Protein AF-A0A926E9C0-F1 (afdb_monomer_lite)

Secondary structure (DSSP, 8-state):
----------------------------------PPPPPTT-EEEE-SSEEEEESSSSTTSPEEEEEETT-EEE--EEEE-TTS-EEEEEEETTEEEEEEGGGEEE-----EEEEEEEEEE--SSSPEEEESSSSTTSPEEEEE-TT-EEEEEEEEE-TTS-EEEEEEETTEEEEEEGGGEEEEE----PEE--SEEEEE--SSS-EEEESSSSTTSPEEEEE-TT-EEE--EEEE-TTS-EEEEEEETTEEEEEEGGGEEEEETT--BPPPS-PEEEE--SSSPEEEESSSSTTSPEEEEE-TT-EEE--EEEE-TT--EEEEEEETTEEEEEEGGGEEEE-------------------EEEEEEEE--TT-EEEESSSSTTSPEEEEEPTT-EEEE-EEEE-TTS-EEEEEEEETTEEEEEEGGGEEEEEEEE-HHHHHHHHHTT--TTTHHHHHHHHHH-TT-EEEEEEEEEEHHHHHHHHTSSTTSSEE-TTS-GGGB--STTTEETTTTEE--BTTTBEEBPHHHHHHHH-GGGG-STTGGGGGB--B--TTT--HHHHHHHHTTSTTTT---BTTBSSHHHHHHHHHHHHTB-HHHHHHHHHHHH-TT--GGGSS--TT-TT---TT-TT----SS--HHHHHHHHHH-SSSS--STT----SHHHHHHHHHHHHIIIIITTT--SHHHHHH-GGG-TTTTTSS-S-SBTTHHHHHHHHHGGGTTT---S--EEEEEEEET--SSPP---

Structure (mmCIF, N/CA/C/O backbone):
data_AF-A0A926E9C0-F1
#
_entry.id   AF-A0A926E9C0-F1
#
loop_
_atom_site.group_PDB
_atom_site.id
_atom_site.type_symbol
_atom_site.label_atom_id
_atom_site.label_alt_id
_atom_site.label_comp_id
_atom_site.label_asym_id
_atom_site.label_entity_id
_atom_site.label_seq_id
_atom_site.pdbx_PDB_ins_code
_atom_site.Cartn_x
_atom_site.Cartn_y
_atom_site.Cartn_z
_atom_site.occupancy
_atom_site.B_iso_or_equiv
_atom_site.auth_seq_id
_atom_site.auth_comp_id
_atom_site.auth_asym_id
_atom_site.auth_atom_id
_atom_site.pdbx_PDB_model_num
ATOM 1 N N . MET A 1 1 ? -34.629 0.254 85.357 1.00 35.22 1 MET A N 1
ATOM 2 C CA . MET A 1 1 ? -34.747 0.637 83.934 1.00 35.22 1 MET A CA 1
ATOM 3 C C . MET A 1 1 ? -33.741 1.738 83.617 1.00 35.22 1 MET A C 1
ATOM 5 O O . MET A 1 1 ? -33.679 2.712 84.346 1.00 35.22 1 MET A O 1
ATOM 9 N N . SER A 1 2 ? -32.929 1.485 82.587 1.00 34.66 2 SER A N 1
ATOM 10 C CA . SER A 1 2 ? -32.168 2.388 81.704 1.00 34.66 2 SER A CA 1
ATOM 11 C C . SER A 1 2 ? -31.491 3.676 82.231 1.00 34.66 2 SER A C 1
ATOM 13 O O . SER A 1 2 ? -32.142 4.676 82.499 1.00 34.66 2 SER A O 1
ATOM 15 N N . THR A 1 3 ? -30.144 3.636 82.187 1.00 35.19 3 THR A N 1
ATOM 16 C CA . THR A 1 3 ? -29.179 4.675 81.712 1.00 35.19 3 THR A CA 1
ATOM 17 C C . THR A 1 3 ? -29.220 6.080 82.344 1.00 35.19 3 THR A C 1
ATOM 19 O O . THR A 1 3 ? -30.047 6.894 81.961 1.00 35.19 3 THR A O 1
ATOM 22 N N . ARG A 1 4 ? -28.405 6.431 83.363 1.00 37.00 4 ARG A N 1
ATOM 23 C CA . ARG A 1 4 ? -26.929 6.702 83.420 1.00 37.00 4 ARG A CA 1
ATOM 24 C C . ARG A 1 4 ? -26.441 7.774 82.417 1.00 37.00 4 ARG A C 1
ATOM 26 O O . ARG A 1 4 ? -26.364 7.478 81.235 1.00 37.00 4 ARG A O 1
ATOM 33 N N . ARG A 1 5 ? -26.125 8.997 82.898 1.00 35.66 5 ARG A N 1
ATOM 34 C CA . ARG A 1 5 ? -24.771 9.538 83.271 1.00 35.66 5 ARG A CA 1
ATOM 35 C C . ARG A 1 5 ? -24.190 10.408 82.124 1.00 35.66 5 ARG A C 1
ATOM 37 O O . ARG A 1 5 ? -24.406 10.057 80.981 1.00 35.66 5 ARG A O 1
ATOM 44 N N . PHE A 1 6 ? -23.460 11.519 82.288 1.00 32.78 6 PHE A N 1
ATOM 45 C CA . PHE A 1 6 ? -22.613 12.032 83.374 1.00 32.78 6 PHE A CA 1
ATOM 46 C C . PHE A 1 6 ? -22.393 13.561 83.241 1.00 32.78 6 PHE A C 1
ATOM 48 O O . PHE A 1 6 ? -22.536 14.143 82.170 1.00 32.78 6 PHE A O 1
ATOM 55 N N . THR A 1 7 ? -21.986 14.162 84.357 1.00 34.38 7 THR A N 1
ATOM 56 C CA . THR A 1 7 ? -21.811 15.588 84.672 1.00 34.38 7 THR A CA 1
ATOM 57 C C . THR A 1 7 ? -20.342 16.051 84.541 1.00 34.38 7 THR A C 1
ATOM 59 O O . THR A 1 7 ? -19.458 15.309 84.946 1.00 34.38 7 THR A O 1
ATOM 62 N N . ARG A 1 8 ? -20.144 17.286 84.031 1.00 32.31 8 ARG A N 1
ATOM 63 C CA . ARG A 1 8 ? -19.098 18.337 84.254 1.00 32.31 8 ARG A CA 1
ATOM 64 C C . ARG A 1 8 ? -17.618 17.970 84.535 1.00 32.31 8 ARG A C 1
ATOM 66 O O . ARG A 1 8 ? -17.337 17.207 85.446 1.00 32.31 8 ARG A O 1
ATOM 73 N N . ILE A 1 9 ? -16.682 18.737 83.940 1.00 32.22 9 ILE A N 1
ATOM 74 C CA . ILE A 1 9 ? -15.868 19.805 84.597 1.00 32.22 9 ILE A CA 1
ATOM 75 C C . ILE A 1 9 ? -14.893 20.479 83.591 1.00 32.22 9 ILE A C 1
ATOM 77 O O . ILE A 1 9 ? -14.268 19.822 82.766 1.00 32.22 9 ILE A O 1
ATOM 81 N N . ASN A 1 10 ? -14.794 21.811 83.698 1.00 30.05 10 ASN A N 1
ATOM 82 C CA . ASN A 1 10 ? -13.918 22.771 83.001 1.00 30.05 10 ASN A CA 1
ATOM 83 C C . ASN A 1 10 ? -12.414 22.642 83.330 1.00 30.05 10 ASN A C 1
ATOM 85 O O . ASN A 1 10 ? -12.084 22.411 84.491 1.00 30.05 10 ASN A O 1
ATOM 89 N N . ARG A 1 11 ? -11.537 23.040 82.382 1.00 30.67 11 ARG A N 1
ATOM 90 C CA . ARG A 1 11 ? -10.539 24.139 82.535 1.00 30.67 11 ARG A CA 1
ATOM 91 C C . ARG A 1 11 ? -9.748 24.414 81.230 1.00 30.67 11 ARG A C 1
ATOM 93 O O . ARG A 1 11 ? -9.035 23.531 80.782 1.00 30.67 11 ARG A O 1
ATOM 100 N N . LEU A 1 12 ? -9.905 25.651 80.710 1.00 30.08 12 LEU A N 1
ATOM 101 C CA . LEU A 1 12 ? -8.900 26.619 80.179 1.00 30.08 12 LEU A CA 1
ATOM 102 C C . LEU A 1 12 ? -7.852 26.097 79.142 1.00 30.08 12 LEU A C 1
ATOM 104 O O . LEU A 1 12 ? -7.199 25.104 79.403 1.00 30.08 12 LEU A O 1
ATOM 108 N N . ILE A 1 13 ? -7.509 26.724 78.000 1.00 30.42 13 ILE A N 1
ATOM 109 C CA . ILE A 1 13 ? -7.389 28.152 77.640 1.00 30.42 13 ILE A CA 1
ATOM 110 C C . ILE A 1 13 ? -6.967 28.271 76.141 1.00 30.42 13 ILE A C 1
ATOM 112 O O . ILE A 1 13 ? -6.124 27.492 75.712 1.00 30.42 13 ILE A O 1
ATOM 116 N N . LEU A 1 14 ? -7.510 29.277 75.419 1.00 27.23 14 LEU A N 1
ATOM 117 C CA . LEU A 1 14 ? -6.989 29.999 74.219 1.00 27.23 14 LEU A CA 1
ATOM 118 C C . LEU A 1 14 ? -6.744 29.196 72.901 1.00 27.23 14 LEU A C 1
ATOM 120 O O . LEU A 1 14 ? -6.163 28.127 72.924 1.00 27.23 14 LEU A O 1
ATOM 124 N N . ILE A 1 15 ? -7.091 29.622 71.673 1.00 29.70 15 ILE A N 1
ATOM 125 C CA . ILE A 1 15 ? -7.279 30.954 71.065 1.00 29.70 15 ILE A CA 1
ATOM 126 C C . ILE A 1 15 ? -8.098 30.806 69.743 1.00 29.70 15 ILE A C 1
ATOM 128 O O . ILE A 1 15 ? -7.815 29.933 68.928 1.00 29.70 15 ILE A O 1
ATOM 132 N N . THR A 1 16 ? -9.114 31.675 69.596 1.00 28.17 16 THR A N 1
ATOM 133 C CA . THR A 1 16 ? -9.716 32.316 68.386 1.00 28.17 16 THR A CA 1
ATOM 134 C C . THR A 1 16 ? -10.232 31.478 67.193 1.00 28.17 16 THR A C 1
ATOM 136 O O . THR A 1 16 ? -9.445 30.894 66.459 1.00 28.17 16 THR A O 1
ATOM 139 N N . VAL A 1 17 ? -11.562 31.354 66.998 1.00 27.41 17 VAL A N 1
ATOM 140 C CA . VAL A 1 17 ? -12.516 32.264 66.273 1.00 27.41 17 VAL A CA 1
ATOM 141 C C . VAL A 1 17 ? -12.424 32.070 64.743 1.00 27.41 17 VAL A C 1
ATOM 143 O O . VAL A 1 17 ? -11.451 32.478 64.130 1.00 27.41 17 VAL A O 1
ATOM 146 N N . ALA A 1 18 ? -13.269 31.240 64.118 1.00 26.19 18 ALA A N 1
ATOM 147 C CA . ALA A 1 18 ? -14.691 31.401 63.745 1.00 26.19 18 ALA A CA 1
ATOM 148 C C . ALA A 1 18 ? -14.890 31.987 62.335 1.00 26.19 18 ALA A C 1
ATOM 150 O O . ALA A 1 18 ? -14.436 33.088 62.055 1.00 26.19 18 ALA A O 1
ATOM 151 N N . LEU A 1 19 ? -15.671 31.287 61.502 1.00 25.66 19 LEU A N 1
ATOM 152 C CA . LEU A 1 19 ? -16.689 31.925 60.662 1.00 25.66 19 LEU A CA 1
ATOM 153 C C . LEU A 1 19 ? -17.749 30.906 60.203 1.00 25.66 19 LEU A C 1
ATOM 155 O O . LEU A 1 19 ? -17.428 29.864 59.633 1.00 25.66 19 LEU A O 1
ATOM 159 N N . MET A 1 20 ? -19.014 31.238 60.468 1.00 27.12 20 MET A N 1
ATOM 160 C CA . MET A 1 20 ? -20.219 30.649 59.878 1.00 27.12 20 MET A CA 1
ATOM 161 C C . MET A 1 20 ? -20.601 31.396 58.582 1.00 27.12 20 MET A C 1
ATOM 163 O O . MET A 1 20 ? -20.232 32.551 58.405 1.00 27.12 20 MET A O 1
ATOM 167 N N . MET A 1 21 ? -21.347 30.674 57.733 1.00 27.39 21 MET A N 1
ATOM 168 C CA . MET A 1 21 ? -22.196 31.003 56.558 1.00 27.39 21 MET A CA 1
ATOM 169 C C . MET A 1 21 ? -22.603 32.491 56.349 1.00 27.39 21 MET A C 1
ATOM 171 O O . MET A 1 21 ? -22.764 33.211 57.320 1.00 27.39 21 MET A O 1
ATOM 175 N N . ALA A 1 22 ? -22.909 33.033 55.158 1.00 26.19 22 ALA A N 1
ATOM 176 C CA . ALA A 1 22 ? -23.536 32.475 53.954 1.00 26.19 22 ALA A CA 1
ATOM 177 C C . ALA A 1 22 ? -23.427 33.452 52.741 1.00 26.19 22 ALA A C 1
ATOM 179 O O . ALA A 1 22 ? -23.484 34.659 52.930 1.00 26.19 22 ALA A O 1
ATOM 180 N N . VAL A 1 23 ? -23.365 32.894 51.517 1.00 28.28 23 VAL A N 1
ATOM 181 C CA . VAL A 1 23 ? -24.044 33.303 50.252 1.00 28.28 23 VAL A CA 1
ATOM 182 C C . VAL A 1 23 ? -23.886 34.747 49.707 1.00 28.28 23 VAL A C 1
ATOM 184 O O . VAL A 1 23 ? -24.497 35.672 50.217 1.00 28.28 23 VAL A O 1
ATOM 187 N N . MET A 1 24 ? -23.193 34.907 48.562 1.00 26.73 24 MET A N 1
ATOM 188 C CA . MET A 1 24 ? -23.703 35.417 47.257 1.00 26.73 24 MET A CA 1
ATOM 189 C C . MET A 1 24 ? -22.570 35.895 46.311 1.00 26.73 24 MET A C 1
ATOM 191 O O . MET A 1 24 ? -21.527 36.365 46.747 1.00 26.73 24 MET A O 1
ATOM 195 N N . ILE A 1 25 ? -22.886 35.866 45.007 1.00 27.64 25 ILE A N 1
ATOM 196 C CA . ILE A 1 25 ? -22.274 36.583 43.864 1.00 27.64 25 ILE A CA 1
ATOM 197 C C . ILE A 1 25 ? -21.046 35.927 43.201 1.00 27.64 25 ILE A C 1
ATOM 199 O O . ILE A 1 25 ? -19.893 36.190 43.524 1.00 27.64 25 ILE A O 1
ATOM 203 N N . PHE A 1 26 ? -21.317 35.138 42.155 1.00 32.03 26 PHE A N 1
ATOM 204 C CA . PHE A 1 26 ? -20.363 34.875 41.075 1.00 32.03 26 PHE A CA 1
ATOM 205 C C . PHE A 1 26 ? -20.384 36.078 40.116 1.00 32.03 26 PHE A C 1
ATOM 207 O O . PHE A 1 26 ? -21.265 36.188 39.266 1.00 32.03 26 PHE A O 1
ATOM 214 N N . ALA A 1 27 ? -19.420 36.984 40.262 1.00 28.50 27 ALA A N 1
ATOM 215 C CA . ALA A 1 27 ? -19.060 37.978 39.255 1.00 28.50 27 ALA A CA 1
ATOM 216 C C . ALA A 1 27 ? -17.558 37.828 38.983 1.00 28.50 27 ALA A C 1
ATOM 218 O O . ALA A 1 27 ? -16.750 37.789 39.910 1.00 28.50 27 ALA A O 1
ATOM 219 N N . GLY A 1 28 ? -17.200 37.624 37.716 1.00 36.69 28 GLY A N 1
ATOM 220 C CA . GLY A 1 28 ? -15.849 37.256 37.310 1.00 36.69 28 GLY A CA 1
ATOM 221 C C . GLY A 1 28 ? -14.822 38.362 37.530 1.00 36.69 28 GLY A C 1
ATOM 222 O O . GLY A 1 28 ? -15.081 39.509 37.191 1.00 36.69 28 GLY A O 1
ATOM 223 N N . LEU A 1 29 ? -13.637 37.971 38.004 1.00 27.52 29 LEU A N 1
ATOM 224 C CA . LEU A 1 29 ? -12.362 38.666 37.820 1.00 27.52 29 LEU A CA 1
ATOM 225 C C . LEU A 1 29 ? -11.204 37.634 37.837 1.00 27.52 29 LEU A C 1
ATOM 227 O O . LEU A 1 29 ? -11.373 36.525 38.350 1.00 27.52 29 LEU A O 1
ATOM 231 N N . PRO A 1 30 ? -10.070 37.952 37.185 1.00 29.95 30 PRO A N 1
ATOM 232 C CA . PRO A 1 30 ? -9.135 36.991 36.604 1.00 29.95 30 PRO A CA 1
ATOM 233 C C . PRO A 1 30 ? -8.240 36.309 37.640 1.00 29.95 30 PRO A C 1
ATOM 235 O O . PRO A 1 30 ? -7.784 36.915 38.607 1.00 29.95 30 PRO A O 1
ATOM 238 N N . SER A 1 31 ? -7.928 35.039 37.388 1.00 29.86 31 SER A N 1
ATOM 239 C CA . SER A 1 31 ? -6.926 34.281 38.132 1.00 29.86 31 SER A CA 1
ATOM 240 C C . SER A 1 31 ? -5.543 34.923 37.982 1.00 29.86 31 SER A C 1
ATOM 242 O O . SER A 1 31 ? -4.940 34.858 36.910 1.00 29.86 31 SER A O 1
ATOM 244 N N . ALA A 1 32 ? -5.041 35.519 39.065 1.00 32.38 32 ALA A N 1
ATOM 245 C CA . ALA A 1 32 ? -3.640 35.884 39.213 1.00 32.38 32 ALA A CA 1
ATOM 246 C C . ALA A 1 32 ? -2.775 34.612 39.257 1.00 32.38 32 ALA A C 1
ATOM 248 O O . ALA A 1 32 ? -2.998 33.709 40.067 1.00 32.38 32 ALA A O 1
ATOM 249 N N . ASP A 1 33 ? -1.799 34.553 38.354 1.00 35.75 33 ASP A N 1
ATOM 250 C CA . ASP A 1 33 ? -0.802 33.494 38.229 1.00 35.75 33 ASP A CA 1
ATOM 251 C C . ASP A 1 33 ? 0.186 33.568 39.408 1.00 35.75 33 ASP A C 1
ATOM 253 O O . ASP A 1 33 ? 1.145 34.344 39.408 1.00 35.75 33 ASP A O 1
ATOM 257 N N . TYR A 1 34 ? -0.072 32.788 40.461 1.00 32.38 34 TYR A N 1
ATOM 258 C CA . TYR A 1 34 ? 0.894 32.571 4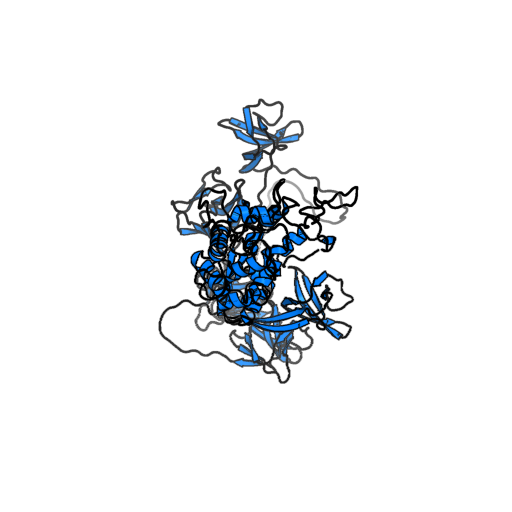1.534 1.00 32.38 34 TYR A CA 1
ATOM 259 C C . TYR A 1 34 ? 1.958 31.569 41.065 1.00 32.38 34 TYR A C 1
ATOM 261 O O . TYR A 1 34 ? 1.705 30.376 40.893 1.00 32.38 34 TYR A O 1
ATOM 269 N N . GLY A 1 35 ? 3.168 32.098 40.861 1.00 32.22 35 GLY A N 1
ATOM 270 C CA . GLY A 1 35 ? 4.316 31.419 40.271 1.00 32.22 35 GLY A CA 1
ATOM 271 C C . GLY A 1 35 ? 4.666 30.057 40.879 1.00 32.22 35 GLY A C 1
ATOM 272 O O . GLY A 1 35 ? 4.898 29.909 42.079 1.00 32.22 35 GLY A O 1
ATOM 273 N N . ARG A 1 36 ? 4.810 29.063 39.999 1.00 34.19 36 ARG A N 1
ATOM 274 C CA . ARG A 1 36 ? 5.392 27.757 40.325 1.00 34.19 36 ARG A CA 1
ATOM 275 C C . ARG A 1 36 ? 6.904 27.868 40.543 1.00 34.19 36 ARG A C 1
ATOM 277 O O . ARG A 1 36 ? 7.636 28.338 39.674 1.00 34.19 36 ARG A O 1
ATOM 284 N N . VAL A 1 37 ? 7.378 27.345 41.671 1.00 38.34 37 VAL A N 1
ATOM 285 C CA . VAL A 1 37 ? 8.785 26.976 41.893 1.00 38.34 37 VAL A CA 1
ATOM 286 C C . VAL A 1 37 ? 9.062 25.687 41.103 1.00 38.34 37 VAL A C 1
ATOM 288 O O . VAL A 1 37 ? 8.389 24.681 41.324 1.00 38.34 37 VAL A O 1
ATOM 291 N N . TYR A 1 38 ? 10.016 25.705 40.164 1.00 47.94 38 TYR A N 1
ATOM 292 C CA . TYR A 1 38 ? 10.403 24.514 39.391 1.00 47.94 38 TYR A CA 1
ATOM 293 C C . TYR A 1 38 ? 11.218 23.549 40.269 1.00 47.94 38 TYR A C 1
ATOM 295 O O . TYR A 1 38 ? 12.156 23.958 40.960 1.00 47.94 38 TYR A O 1
ATOM 303 N N . ALA A 1 39 ? 10.843 22.268 40.280 1.00 44.84 39 ALA A N 1
ATOM 304 C CA . ALA A 1 39 ? 11.385 21.271 41.201 1.00 44.84 39 ALA A CA 1
ATOM 305 C C . ALA A 1 39 ? 12.779 20.755 40.781 1.00 44.84 39 ALA A C 1
ATOM 307 O O . ALA A 1 39 ? 13.084 20.574 39.604 1.00 44.84 39 ALA A O 1
ATOM 308 N N . SER A 1 40 ? 13.626 20.464 41.774 1.00 50.81 40 SER A N 1
ATOM 309 C CA . SER A 1 40 ? 14.914 19.772 41.606 1.00 50.81 40 SER A CA 1
ATOM 310 C C . SER A 1 40 ? 14.732 18.410 40.915 1.00 50.81 40 SER A C 1
ATOM 312 O O . SER A 1 40 ? 13.947 17.585 41.379 1.00 50.81 40 SER A O 1
ATOM 314 N N . GLY A 1 41 ? 15.479 18.155 39.832 1.00 50.47 41 GLY A N 1
ATOM 315 C CA . GLY A 1 41 ? 15.493 16.871 39.111 1.00 50.47 41 GLY A CA 1
ATOM 316 C C . GLY A 1 41 ? 15.035 16.915 37.648 1.00 50.47 41 GLY A C 1
ATOM 317 O O . GLY A 1 41 ? 15.158 15.905 36.951 1.00 50.47 41 GLY A O 1
ATOM 318 N N . GLU A 1 42 ? 14.551 18.052 37.150 1.00 63.84 42 GLU A N 1
ATOM 319 C CA . GLU A 1 42 ? 14.147 18.218 35.746 1.00 63.84 42 GLU A CA 1
ATOM 320 C C . GLU A 1 42 ? 15.369 18.250 34.810 1.00 63.84 42 GLU A C 1
ATOM 322 O O . GLU A 1 42 ? 16.416 18.781 35.173 1.00 63.84 42 GLU A O 1
ATOM 327 N N . THR A 1 43 ? 15.272 17.673 33.606 1.00 66.62 43 THR A N 1
ATOM 328 C CA . THR A 1 43 ? 16.333 17.805 32.592 1.00 66.62 43 THR A CA 1
ATOM 329 C C . THR A 1 43 ? 16.016 18.986 31.673 1.00 66.62 43 THR A C 1
ATOM 331 O O . THR A 1 43 ? 14.895 19.150 31.198 1.00 66.62 43 THR A O 1
ATOM 334 N N . ALA A 1 44 ? 17.020 19.818 31.439 1.00 75.31 44 ALA A N 1
ATOM 335 C CA . ALA A 1 44 ? 16.988 21.027 30.636 1.00 75.31 44 ALA A CA 1
ATOM 336 C C . ALA A 1 44 ? 17.821 20.830 29.363 1.00 75.31 44 ALA A C 1
ATOM 338 O O . ALA A 1 44 ? 18.884 20.213 29.428 1.00 75.31 44 ALA A O 1
ATOM 339 N N . LYS A 1 45 ? 17.377 21.384 28.227 1.00 81.25 45 LYS A N 1
ATOM 340 C CA . LYS A 1 45 ? 18.135 21.430 26.965 1.00 81.25 45 LYS A CA 1
ATOM 341 C C . LYS A 1 45 ? 18.440 22.872 26.576 1.00 81.25 45 LYS A C 1
ATOM 343 O O . LYS A 1 45 ? 17.538 23.702 26.510 1.00 81.25 45 LYS A O 1
ATOM 348 N N . VAL A 1 46 ? 19.703 23.152 26.280 1.00 81.88 46 VAL A N 1
ATOM 349 C CA . VAL A 1 46 ? 20.160 24.471 25.826 1.00 81.88 46 VAL A CA 1
ATOM 350 C C . VAL A 1 46 ? 19.637 24.754 24.417 1.00 81.88 46 VAL A C 1
ATOM 352 O O . VAL A 1 46 ? 19.804 23.927 23.518 1.00 81.88 46 VAL A O 1
ATOM 355 N N . THR A 1 47 ? 18.996 25.908 24.224 1.00 80.00 47 THR A N 1
ATOM 356 C CA . THR A 1 47 ? 18.456 26.347 22.923 1.00 80.00 47 THR A CA 1
ATOM 357 C C . THR A 1 47 ? 19.352 27.353 22.203 1.00 80.00 47 THR A C 1
ATOM 359 O O . THR A 1 47 ? 19.279 27.445 20.981 1.00 80.00 47 THR A O 1
ATOM 362 N N . ALA A 1 48 ? 20.214 28.068 22.930 1.00 76.06 48 ALA A N 1
ATOM 363 C CA . ALA A 1 48 ? 21.181 28.997 22.350 1.00 76.06 48 ALA A CA 1
ATOM 364 C C . ALA A 1 48 ? 22.413 28.276 21.784 1.00 76.06 48 ALA A C 1
ATOM 366 O O . ALA A 1 48 ? 22.849 27.272 22.347 1.00 76.06 48 ALA A O 1
ATOM 367 N N . ASP A 1 49 ? 23.003 28.833 20.724 1.00 74.38 49 ASP A N 1
ATOM 368 C CA . ASP A 1 49 ? 24.233 28.331 20.091 1.00 74.38 49 ASP A CA 1
ATOM 369 C C . ASP A 1 49 ? 25.368 28.149 21.116 1.00 74.38 49 ASP A C 1
ATOM 371 O O . ASP A 1 49 ? 26.044 27.115 21.153 1.00 74.38 49 ASP A O 1
ATOM 375 N N . LEU A 1 50 ? 25.483 29.114 22.036 1.00 79.94 50 LEU A N 1
ATOM 376 C CA . LEU A 1 50 ? 26.367 29.080 23.196 1.00 79.94 50 LEU A CA 1
ATOM 377 C C . LEU A 1 50 ? 25.697 29.752 24.406 1.00 79.94 50 LEU A C 1
ATOM 379 O O . LEU A 1 50 ? 25.293 30.912 24.343 1.00 79.94 50 LEU A O 1
ATOM 383 N N . LEU A 1 51 ? 25.610 29.043 25.534 1.00 91.06 51 LEU A N 1
ATOM 384 C CA . LEU A 1 51 ? 25.011 29.527 26.780 1.00 91.06 51 LEU A CA 1
ATOM 385 C C . LEU A 1 51 ? 26.038 29.562 27.912 1.00 91.06 51 LEU A C 1
ATOM 387 O O . LEU A 1 51 ? 26.542 28.525 28.337 1.00 91.06 51 LEU A O 1
ATOM 391 N N . TYR A 1 52 ? 26.327 30.748 28.447 1.00 91.31 52 TYR A N 1
ATOM 392 C CA . TYR A 1 52 ? 27.268 30.896 29.560 1.00 91.31 52 TYR A CA 1
ATOM 393 C C . TYR A 1 52 ? 26.705 30.377 30.884 1.00 91.31 52 TYR A C 1
ATOM 395 O O . TYR A 1 52 ? 25.594 30.730 31.282 1.00 91.31 52 TYR A O 1
ATOM 403 N N . VAL A 1 53 ? 27.529 29.612 31.598 1.00 92.94 53 VAL A N 1
ATOM 404 C CA . VAL A 1 53 ? 27.288 29.196 32.981 1.00 92.94 53 VAL A CA 1
ATOM 405 C C . VAL A 1 53 ? 27.905 30.232 33.913 1.00 92.94 53 VAL A C 1
ATOM 407 O O . VAL A 1 53 ? 29.071 30.598 33.749 1.00 92.94 53 VAL A O 1
ATOM 410 N N . ARG A 1 54 ? 27.136 30.713 34.890 1.00 94.31 54 ARG A N 1
ATOM 411 C CA . ARG A 1 54 ? 27.545 31.771 35.827 1.00 94.31 54 ARG A CA 1
ATOM 412 C C . ARG A 1 54 ? 27.581 31.291 37.271 1.00 94.31 54 ARG A C 1
ATOM 414 O O . ARG A 1 54 ? 26.912 30.322 37.612 1.00 94.31 54 ARG A O 1
ATOM 421 N N . SER A 1 55 ? 28.356 31.967 38.114 1.00 91.19 55 SER A N 1
ATOM 422 C CA . SER A 1 55 ? 28.500 31.652 39.546 1.00 91.19 55 SER A CA 1
ATOM 423 C C . SER A 1 55 ? 27.255 31.968 40.392 1.00 91.19 55 SER A C 1
ATOM 425 O O . SER A 1 55 ? 27.100 31.396 41.469 1.00 91.19 55 SER A O 1
ATOM 427 N N . GLY A 1 56 ? 26.338 32.804 39.893 1.00 89.12 56 GLY A N 1
ATOM 428 C CA . GLY A 1 56 ? 25.072 33.160 40.544 1.00 89.12 56 GLY A CA 1
ATOM 429 C C . GLY A 1 56 ? 23.958 33.521 39.547 1.00 89.12 56 GLY A C 1
ATOM 430 O O . GLY A 1 56 ? 24.213 33.592 38.339 1.00 89.12 56 GLY A O 1
ATOM 431 N N . PRO A 1 57 ? 22.713 33.707 40.028 1.00 86.69 57 PRO A N 1
ATOM 432 C CA . PRO A 1 57 ? 21.550 33.998 39.194 1.00 86.69 57 PRO A CA 1
ATOM 433 C C . PRO A 1 57 ? 21.537 35.472 38.767 1.00 86.69 57 PRO A C 1
ATOM 435 O O . PRO A 1 57 ? 21.061 36.336 39.495 1.00 86.69 57 PRO A O 1
ATOM 438 N N . GLY A 1 58 ? 22.092 35.756 37.590 1.00 87.88 58 GLY A N 1
ATOM 439 C CA . GLY A 1 58 ? 22.118 37.097 37.004 1.00 87.88 58 GLY A CA 1
ATOM 440 C C . GLY A 1 58 ? 23.278 37.286 36.030 1.00 87.88 58 GLY A C 1
ATOM 441 O O . GLY A 1 58 ? 24.293 36.588 36.088 1.00 87.88 58 GLY A O 1
ATOM 442 N N . THR A 1 59 ? 23.156 38.242 35.109 1.00 87.75 59 THR A N 1
ATOM 443 C CA . THR A 1 59 ? 24.214 38.550 34.127 1.00 87.75 59 THR A CA 1
ATOM 444 C C . THR A 1 59 ? 25.425 39.274 34.727 1.00 87.75 59 THR A C 1
ATOM 446 O O . THR A 1 59 ? 26.475 39.313 34.082 1.00 87.75 59 THR A O 1
ATOM 449 N N . ASN A 1 60 ? 25.307 39.783 35.953 1.00 87.25 60 ASN A N 1
ATOM 450 C CA . ASN A 1 60 ? 26.364 40.419 36.744 1.00 87.25 60 ASN A CA 1
ATOM 451 C C . ASN A 1 60 ? 27.318 39.419 37.431 1.00 87.25 60 ASN A C 1
ATOM 453 O O . ASN A 1 60 ? 28.427 39.793 37.797 1.00 87.25 60 ASN A O 1
ATOM 457 N N . TYR A 1 61 ? 26.934 38.147 37.577 1.00 91.19 61 TYR A N 1
ATOM 458 C CA . TYR A 1 61 ? 27.799 37.118 38.164 1.00 91.19 61 TYR A CA 1
ATOM 459 C C . TYR A 1 61 ? 28.876 36.629 37.187 1.00 91.19 61 TYR A C 1
ATOM 461 O O . TYR A 1 61 ? 28.641 36.528 35.977 1.00 91.19 61 TYR A O 1
ATOM 469 N N . SER A 1 62 ? 30.050 36.264 37.713 1.00 88.31 62 SER A N 1
ATOM 470 C CA . SER A 1 62 ? 31.195 35.804 36.916 1.00 88.31 62 SER A CA 1
ATOM 471 C C . SER A 1 62 ? 30.861 34.576 36.058 1.00 88.31 62 SER A C 1
ATOM 473 O O . SER A 1 62 ? 30.161 33.655 36.491 1.00 88.31 62 SER A O 1
ATOM 475 N N . ARG A 1 63 ? 31.357 34.561 34.812 1.00 94.31 63 ARG A N 1
ATOM 476 C CA . ARG A 1 63 ? 31.231 33.413 33.900 1.00 94.31 63 ARG A CA 1
ATOM 477 C C . ARG A 1 63 ? 32.200 32.325 34.359 1.00 94.31 63 ARG A C 1
ATOM 479 O O . ARG A 1 63 ? 33.396 32.569 34.444 1.00 94.31 63 ARG A O 1
ATOM 486 N N . ILE A 1 64 ? 31.682 31.137 34.642 1.00 92.44 64 ILE A N 1
ATOM 487 C CA . ILE A 1 64 ? 32.471 29.983 35.103 1.00 92.44 64 ILE A CA 1
ATOM 488 C C . ILE A 1 64 ? 32.562 28.873 34.048 1.00 92.44 64 ILE A C 1
ATOM 490 O O . ILE A 1 64 ? 33.213 27.858 34.280 1.00 92.44 64 ILE A O 1
ATOM 494 N N . GLY A 1 65 ? 31.906 29.053 32.899 1.00 91.81 65 GLY A N 1
ATOM 495 C CA . GLY A 1 65 ? 31.941 28.117 31.783 1.00 91.81 65 GLY A CA 1
ATOM 496 C C . GLY A 1 65 ? 30.876 28.399 30.730 1.00 91.81 65 GLY A C 1
ATOM 497 O O . GLY A 1 65 ? 30.260 29.469 30.717 1.00 91.81 65 GLY A O 1
ATOM 498 N N . SER A 1 66 ? 30.642 27.431 29.845 1.00 90.25 66 SER A N 1
ATOM 499 C CA . SER A 1 66 ? 29.596 27.514 28.823 1.00 90.25 66 SER A CA 1
ATOM 500 C C . SER A 1 66 ? 29.051 26.136 28.446 1.00 90.25 66 SER A C 1
ATOM 502 O O . SER A 1 66 ? 29.688 25.110 28.677 1.00 90.25 66 SER A O 1
ATOM 504 N N . LEU A 1 67 ? 27.848 26.122 27.881 1.00 87.50 67 LEU A N 1
ATOM 505 C CA . LEU A 1 67 ? 27.174 24.959 27.323 1.00 87.50 67 LEU A CA 1
ATOM 506 C C . LEU A 1 67 ? 26.833 25.260 25.863 1.00 87.50 67 LEU A C 1
ATOM 508 O O . LEU A 1 67 ? 26.291 26.323 25.570 1.00 87.50 67 LEU A O 1
ATOM 512 N N . SER A 1 68 ? 27.126 24.335 24.952 1.00 84.06 68 SER A N 1
ATOM 513 C CA . SER A 1 68 ? 26.748 24.474 23.543 1.00 84.06 68 SER A CA 1
ATOM 514 C C . SER A 1 68 ? 25.280 24.112 23.293 1.00 84.06 68 SER A C 1
ATOM 516 O O . SER A 1 68 ? 24.643 23.434 24.110 1.00 84.06 68 SER A O 1
ATOM 518 N N . GLN A 1 69 ? 24.745 24.543 22.147 1.00 82.00 69 GLN A N 1
ATOM 519 C CA . GLN A 1 69 ? 23.384 24.215 21.726 1.00 82.00 69 GLN A CA 1
ATOM 520 C C . GLN A 1 69 ? 23.089 22.722 21.815 1.00 82.00 69 GLN A C 1
ATOM 522 O O . GLN A 1 69 ? 23.895 21.862 21.458 1.00 82.00 69 GLN A O 1
ATOM 527 N N . GLY A 1 70 ? 21.899 22.402 22.307 1.00 72.06 70 GLY A N 1
ATOM 528 C CA . GLY A 1 70 ? 21.430 21.034 22.434 1.00 72.06 70 GLY A CA 1
ATOM 529 C C . GLY A 1 70 ? 22.047 20.239 23.582 1.00 72.06 70 GLY A C 1
ATOM 530 O O . GLY A 1 70 ? 21.547 19.146 23.856 1.00 72.06 70 GLY A O 1
ATOM 531 N N . LYS A 1 71 ? 23.052 20.769 24.298 1.00 81.69 71 LYS A N 1
ATOM 532 C CA . LYS A 1 71 ? 23.542 20.149 25.535 1.00 81.69 71 LYS A CA 1
ATOM 533 C C . LYS A 1 71 ? 22.423 20.067 26.565 1.00 81.69 71 LYS A C 1
ATOM 535 O O . LYS A 1 71 ? 21.610 20.982 26.704 1.00 81.69 71 LYS A O 1
ATOM 540 N N . THR A 1 72 ? 22.402 18.956 27.293 1.00 74.88 72 THR A N 1
ATOM 541 C CA . THR A 1 72 ? 21.402 18.676 28.323 1.00 74.88 72 THR A CA 1
ATOM 542 C C . THR A 1 72 ? 22.029 18.662 29.709 1.00 74.88 72 THR A C 1
ATOM 544 O O . THR A 1 72 ? 23.129 18.135 29.872 1.00 74.88 72 THR A O 1
ATOM 547 N N . PHE A 1 73 ? 21.327 19.173 30.717 1.00 76.38 73 PHE A N 1
ATOM 548 C CA . PHE A 1 73 ? 21.772 19.146 32.113 1.00 76.38 73 PHE A CA 1
ATOM 549 C C . PHE A 1 73 ? 20.589 18.992 33.075 1.00 76.38 73 PHE A C 1
ATOM 551 O O . PHE A 1 73 ? 19.447 19.254 32.711 1.00 76.38 73 PHE A O 1
ATOM 558 N N . VAL A 1 74 ? 20.857 18.567 34.312 1.00 71.31 74 VAL A N 1
ATOM 559 C CA . VAL A 1 74 ? 19.824 18.432 35.352 1.00 71.31 74 VAL A CA 1
ATOM 560 C C . VAL A 1 74 ? 19.697 19.739 36.129 1.00 71.31 74 VAL A C 1
ATOM 562 O O . VAL A 1 74 ? 20.674 20.209 36.716 1.00 71.31 74 VAL A O 1
ATOM 565 N N . VAL A 1 75 ? 18.484 20.279 36.183 1.00 77.50 75 VAL A N 1
ATOM 566 C CA . VAL A 1 75 ? 18.103 21.433 36.994 1.00 77.50 75 VAL A CA 1
ATOM 567 C C . VAL A 1 75 ? 18.076 21.015 38.462 1.00 77.50 75 VAL A C 1
ATOM 569 O O . VAL A 1 75 ? 17.351 20.108 38.871 1.00 77.50 75 VAL A O 1
ATOM 572 N N . LYS A 1 76 ? 18.914 21.659 39.270 1.00 76.12 76 LYS A N 1
ATOM 573 C CA . LYS A 1 76 ? 19.043 21.447 40.722 1.00 76.12 76 LYS A CA 1
ATOM 574 C C . LYS A 1 76 ? 18.208 22.423 41.546 1.00 76.12 76 LYS A C 1
ATOM 576 O O . LYS A 1 76 ? 18.130 22.285 42.761 1.00 76.12 76 LYS A O 1
ATOM 581 N N . GLY A 1 77 ? 17.607 23.403 40.886 1.00 73.88 77 GLY A N 1
ATOM 582 C CA . GLY A 1 77 ? 16.759 24.428 41.474 1.00 73.88 77 GLY A CA 1
ATOM 583 C C . GLY A 1 77 ? 16.677 25.641 40.557 1.00 73.88 77 GLY A C 1
ATOM 584 O O . GLY A 1 77 ? 17.277 25.662 39.478 1.00 73.88 77 GLY A O 1
ATOM 585 N N . SER A 1 78 ? 15.969 26.667 41.006 1.00 80.12 78 SER A N 1
ATOM 586 C CA . SER A 1 78 ? 15.842 27.933 40.292 1.00 80.12 78 SER A CA 1
ATOM 587 C C . SER A 1 78 ? 15.974 29.112 41.245 1.00 80.12 78 SER A C 1
ATOM 589 O O . SER A 1 78 ? 15.562 29.017 42.398 1.00 80.12 78 SER A O 1
ATOM 591 N N . ALA A 1 79 ? 16.495 30.228 40.752 1.00 79.75 79 ALA A N 1
ATOM 592 C CA . ALA A 1 79 ? 16.489 31.511 41.448 1.00 79.75 79 ALA A CA 1
ATOM 593 C C . ALA A 1 79 ? 16.128 32.621 40.457 1.00 79.75 79 ALA A C 1
ATOM 595 O O . ALA A 1 79 ? 16.379 32.472 39.263 1.00 79.75 79 ALA A O 1
ATOM 596 N N . LYS A 1 80 ? 15.527 33.714 40.929 1.00 83.69 80 LYS A N 1
ATOM 597 C CA . LYS A 1 80 ? 15.304 34.909 40.105 1.00 83.69 80 LYS A CA 1
ATOM 598 C C . LYS A 1 80 ? 16.439 35.901 40.332 1.00 83.69 80 LYS A C 1
ATOM 600 O O . LYS A 1 80 ? 16.928 36.009 41.453 1.00 83.69 80 LYS A O 1
ATOM 605 N N . ASP A 1 81 ? 16.860 36.587 39.277 1.00 84.69 81 ASP A N 1
ATOM 606 C CA . ASP A 1 81 ? 17.740 37.747 39.415 1.00 84.69 81 ASP A CA 1
ATOM 607 C C . ASP A 1 81 ? 16.943 39.013 39.780 1.00 84.69 81 ASP A C 1
ATOM 609 O O . ASP A 1 81 ? 15.713 38.980 39.890 1.00 84.69 81 ASP A O 1
ATOM 613 N N . SER A 1 82 ? 17.638 40.138 39.966 1.00 77.00 82 SER A N 1
ATOM 614 C CA . SER A 1 82 ? 17.027 41.432 40.308 1.00 77.00 82 SER A CA 1
ATOM 615 C C . SER A 1 82 ? 16.053 41.964 39.250 1.00 77.00 82 SER A C 1
ATOM 617 O O . SER A 1 82 ? 15.219 42.803 39.569 1.00 77.00 82 SER A O 1
ATOM 619 N N . SER A 1 83 ? 16.121 41.464 38.011 1.00 76.56 83 SER A N 1
ATOM 620 C CA . SER A 1 83 ? 15.190 41.800 36.926 1.00 76.56 83 SER A CA 1
ATOM 621 C C . SER A 1 83 ? 13.986 40.852 36.845 1.00 76.56 83 SER A C 1
ATOM 623 O O . SER A 1 83 ? 13.150 40.971 35.952 1.00 76.56 83 SER A O 1
ATOM 625 N N . GLY A 1 84 ? 13.890 39.887 37.766 1.00 76.94 84 GLY A N 1
ATOM 626 C CA . GLY A 1 84 ? 12.822 38.891 37.809 1.00 76.94 84 GLY A CA 1
ATOM 627 C C . GLY A 1 84 ? 13.013 37.716 36.844 1.00 76.94 84 GLY A C 1
ATOM 628 O O . GLY A 1 84 ? 12.165 36.816 36.812 1.00 76.94 84 GLY A O 1
ATOM 629 N N . VAL A 1 85 ? 14.119 37.666 36.091 1.00 78.62 85 VAL A N 1
ATOM 630 C CA . VAL A 1 85 ? 14.419 36.571 35.160 1.00 78.62 85 VAL A CA 1
ATOM 631 C C . VAL A 1 85 ? 14.810 35.331 35.951 1.00 78.62 85 VAL A C 1
ATOM 633 O O . VAL A 1 85 ? 15.637 35.379 36.858 1.00 78.62 85 VAL A O 1
ATOM 636 N N . THR A 1 86 ? 14.227 34.187 35.593 1.00 82.88 86 THR A N 1
ATOM 637 C CA . THR A 1 86 ? 14.546 32.910 36.243 1.00 82.88 86 THR A CA 1
ATOM 638 C C . THR A 1 86 ? 15.869 32.352 35.715 1.00 82.88 86 THR A C 1
ATOM 640 O O . THR A 1 86 ? 16.121 32.338 34.509 1.00 82.88 86 THR A O 1
ATOM 643 N N . TRP A 1 87 ? 16.703 31.840 36.611 1.00 87.88 87 TRP A N 1
ATOM 644 C CA . TRP A 1 87 ? 17.960 31.157 36.333 1.00 87.88 87 TRP A CA 1
ATOM 645 C C . TRP A 1 87 ? 17.905 29.738 36.885 1.00 87.88 87 TRP A C 1
ATOM 647 O O . TRP A 1 87 ? 17.564 29.528 38.050 1.00 87.88 87 TRP A O 1
ATOM 657 N N . TYR A 1 88 ? 18.261 28.761 36.055 1.00 88.06 88 TYR A N 1
ATOM 658 C CA . TYR A 1 88 ? 18.318 27.356 36.433 1.00 88.06 88 TYR A CA 1
ATOM 659 C C . TYR A 1 88 ? 19.690 27.009 36.999 1.00 88.06 88 TYR A C 1
ATOM 661 O O . TYR A 1 88 ? 20.720 27.237 36.362 1.00 88.06 88 TYR A O 1
ATOM 669 N N . LYS A 1 89 ? 19.689 26.437 38.202 1.00 87.56 89 LYS A N 1
ATOM 670 C CA . LYS A 1 89 ? 20.877 25.963 38.911 1.00 87.56 89 LYS A CA 1
ATOM 671 C C . LYS A 1 89 ? 21.294 24.598 38.367 1.00 87.56 89 LYS A C 1
ATOM 673 O O . LYS A 1 89 ? 20.450 23.715 38.230 1.00 87.56 89 LYS A O 1
ATOM 678 N N . LEU A 1 90 ? 22.582 24.394 38.110 1.00 88.31 90 LEU A N 1
ATOM 679 C CA . LEU A 1 90 ? 23.157 23.109 37.694 1.00 88.31 90 LEU A CA 1
ATOM 680 C C . LEU A 1 90 ? 24.502 22.856 38.381 1.00 88.31 90 LEU A C 1
ATOM 682 O O . LEU A 1 90 ? 25.145 23.784 38.868 1.00 88.31 90 LEU A O 1
ATOM 686 N N . ASN A 1 91 ? 24.950 21.603 38.381 1.00 83.06 91 ASN A N 1
ATOM 687 C CA . ASN A 1 91 ? 26.344 21.300 38.702 1.00 83.06 91 ASN A CA 1
ATOM 688 C C . ASN A 1 91 ? 27.190 21.504 37.443 1.00 83.06 91 ASN A C 1
ATOM 690 O O . ASN A 1 91 ? 26.860 20.961 36.388 1.00 83.06 91 ASN A O 1
ATOM 694 N N . TYR A 1 92 ? 28.276 22.261 37.565 1.00 82.56 92 TYR A N 1
ATOM 695 C CA . TYR A 1 92 ? 29.241 22.493 36.497 1.00 82.56 92 TYR A CA 1
ATOM 696 C C . TYR A 1 92 ? 30.645 22.166 37.022 1.00 82.56 92 TYR A C 1
ATOM 698 O O . TYR A 1 92 ? 31.252 22.946 37.759 1.00 82.56 92 TYR A O 1
ATOM 706 N N . GLY A 1 93 ? 31.127 20.957 36.712 1.00 82.31 93 GLY A N 1
ATOM 707 C CA . GLY A 1 93 ? 32.290 20.371 37.387 1.00 82.31 93 GLY A CA 1
ATOM 708 C C . GLY A 1 93 ? 32.013 20.146 38.880 1.00 82.31 93 GLY A C 1
ATOM 709 O O . GLY A 1 93 ? 30.966 19.607 39.239 1.00 82.31 93 GLY A O 1
ATOM 710 N N . SER A 1 94 ? 32.926 20.593 39.748 1.00 80.25 94 SER A N 1
ATOM 711 C CA . SER A 1 94 ? 32.754 20.609 41.212 1.00 80.25 94 SER A CA 1
ATOM 712 C C . SER A 1 94 ? 32.012 21.847 41.739 1.00 80.25 94 SER A C 1
ATOM 714 O O . SER A 1 94 ? 31.751 21.942 42.937 1.00 80.25 94 SER A O 1
ATOM 716 N N . LYS A 1 95 ? 31.665 22.805 40.868 1.00 82.44 95 LYS A N 1
ATOM 717 C CA . LYS A 1 95 ? 31.041 24.081 41.246 1.00 82.44 95 LYS A CA 1
ATOM 718 C C . LYS A 1 95 ? 29.533 24.065 40.993 1.00 82.44 95 LYS A C 1
ATOM 720 O O . LYS A 1 95 ? 29.022 23.355 40.126 1.00 82.44 95 LYS A O 1
ATOM 725 N N . THR A 1 96 ? 28.816 24.905 41.735 1.00 87.56 96 THR A N 1
ATOM 726 C CA . THR A 1 96 ? 27.436 25.277 41.398 1.00 87.56 96 THR A CA 1
ATOM 727 C C . THR A 1 96 ? 27.461 26.344 40.309 1.00 87.56 96 THR A C 1
ATOM 729 O O . THR A 1 96 ? 28.153 27.348 40.454 1.00 87.56 96 THR A O 1
ATOM 732 N N . GLY A 1 97 ? 26.687 26.141 39.246 1.00 91.62 97 GLY A N 1
ATOM 733 C CA . GLY A 1 97 ? 26.469 27.126 38.196 1.00 91.62 97 GLY A CA 1
ATOM 734 C C . GLY A 1 97 ? 25.002 27.515 38.044 1.00 91.62 97 GLY A C 1
ATOM 735 O O . GLY A 1 97 ? 24.104 26.832 38.544 1.00 91.62 97 GLY A O 1
ATOM 736 N N . TYR A 1 98 ? 24.769 28.584 37.291 1.00 92.62 98 TYR A N 1
ATOM 737 C CA . TYR A 1 98 ? 23.453 29.084 36.916 1.00 92.62 98 TYR A CA 1
ATOM 738 C C . TYR A 1 98 ? 23.427 29.435 35.429 1.00 92.62 98 TYR A C 1
ATOM 740 O O . TYR A 1 98 ? 24.373 30.025 34.905 1.00 92.62 98 TYR A O 1
ATOM 748 N N . VAL A 1 99 ? 22.332 29.099 34.752 1.00 92.31 99 VAL A N 1
ATOM 749 C CA . VAL A 1 99 ? 22.076 29.479 33.356 1.00 92.31 99 VAL A CA 1
ATOM 750 C C . VAL A 1 99 ? 20.699 30.120 33.219 1.00 92.31 99 VAL A C 1
ATOM 752 O O . VAL A 1 99 ? 19.766 29.748 33.928 1.00 92.31 99 VAL A O 1
ATOM 755 N N . SER A 1 100 ? 20.557 31.100 32.327 1.00 87.00 100 SER A N 1
ATOM 756 C CA . SER A 1 100 ? 19.290 31.822 32.169 1.00 87.00 100 SER A CA 1
ATOM 757 C C . SER A 1 100 ? 18.213 30.914 31.572 1.00 87.00 100 SER A C 1
ATOM 759 O O . SER A 1 100 ? 18.444 30.254 30.557 1.00 87.00 100 SER A O 1
ATOM 761 N N . SER A 1 101 ? 17.020 30.926 32.171 1.00 80.06 101 SER A N 1
ATOM 762 C CA . SER A 1 101 ? 15.858 30.170 31.682 1.00 80.06 101 SER A CA 1
ATOM 763 C C . SER A 1 101 ? 15.446 30.538 30.258 1.00 80.06 101 SER A C 1
ATOM 765 O O . SER A 1 101 ? 14.943 29.688 29.534 1.00 80.06 101 SER A O 1
ATOM 767 N N . LYS A 1 102 ? 15.740 31.766 29.810 1.00 82.38 102 LYS A N 1
ATOM 768 C CA . LYS A 1 102 ? 15.432 32.251 28.455 1.00 82.38 102 LYS A CA 1
ATOM 769 C C . LYS A 1 102 ? 16.062 31.399 27.344 1.00 82.38 102 LYS A C 1
ATOM 771 O O . LYS A 1 102 ? 15.537 31.346 26.237 1.00 82.38 102 LYS A O 1
ATOM 776 N N . TYR A 1 103 ? 17.178 30.736 27.638 1.00 84.75 103 TYR A N 1
ATOM 777 C CA . TYR A 1 103 ? 17.969 29.971 26.666 1.00 84.75 103 TYR A CA 1
ATOM 778 C C . TYR A 1 103 ? 17.966 28.471 26.952 1.00 84.75 103 TYR A C 1
ATOM 780 O O . TYR A 1 103 ? 18.855 27.728 26.523 1.00 84.75 103 TYR A O 1
ATOM 788 N N . VAL A 1 104 ? 16.977 28.030 27.723 1.00 77.06 104 VAL A N 1
ATOM 789 C CA . VAL A 1 104 ? 16.840 26.654 28.160 1.00 77.06 104 VAL A CA 1
ATOM 790 C C . VAL A 1 104 ? 15.396 26.228 27.965 1.00 77.06 104 VAL A C 1
ATOM 792 O O . VAL A 1 104 ? 14.478 26.822 28.517 1.00 77.06 104 VAL A O 1
ATOM 795 N N . ASN A 1 105 ? 15.199 25.152 27.213 1.00 73.62 105 ASN A N 1
ATOM 796 C CA . ASN A 1 105 ? 13.917 24.474 27.156 1.00 73.62 105 ASN A CA 1
ATOM 797 C C . ASN A 1 105 ? 13.896 23.380 28.229 1.00 73.62 105 ASN A C 1
ATOM 799 O O . ASN A 1 105 ? 14.673 22.420 28.170 1.00 73.62 105 ASN A O 1
ATOM 803 N N . ILE A 1 106 ? 13.004 23.530 29.204 1.00 63.91 106 ILE A N 1
ATOM 804 C CA . ILE A 1 106 ? 12.635 22.444 30.104 1.00 63.91 106 ILE A CA 1
ATOM 805 C C . ILE A 1 106 ? 11.419 21.759 29.499 1.00 63.91 106 ILE A C 1
ATOM 807 O O . ILE A 1 106 ? 10.300 22.268 29.541 1.00 63.91 106 ILE A O 1
ATOM 811 N N . LYS A 1 107 ? 11.641 20.570 28.944 1.00 56.25 107 LYS A N 1
ATOM 812 C CA . LYS A 1 107 ? 10.547 19.706 28.527 1.00 56.25 107 LYS A CA 1
ATOM 813 C C . LYS A 1 107 ? 10.041 19.000 29.778 1.00 56.25 107 LYS A C 1
ATOM 815 O O . LYS A 1 107 ? 10.653 18.039 30.244 1.00 56.25 107 LYS A O 1
ATOM 820 N N . GLN A 1 108 ? 8.938 19.485 30.342 1.00 47.06 108 GLN A N 1
ATOM 821 C CA . GLN A 1 108 ? 8.206 18.724 31.344 1.00 47.06 108 GLN A CA 1
ATOM 822 C C . GLN A 1 108 ? 7.583 17.530 30.615 1.00 47.06 108 GLN A C 1
ATOM 824 O O . GLN A 1 108 ? 6.467 17.608 30.109 1.00 47.06 108 GLN A O 1
ATOM 829 N N . ASN A 1 109 ? 8.331 16.434 30.462 1.00 48.75 109 ASN A N 1
ATOM 830 C CA . ASN A 1 109 ? 7.744 15.223 29.916 1.00 48.75 109 ASN A CA 1
ATOM 831 C C . ASN A 1 109 ? 6.757 14.715 30.961 1.00 48.75 109 ASN A C 1
ATOM 833 O O . ASN A 1 109 ? 7.152 14.136 31.973 1.00 48.75 109 ASN A O 1
ATOM 837 N N . SER A 1 110 ? 5.473 14.994 30.732 1.00 47.97 110 SER A N 1
ATOM 838 C CA . SER A 1 110 ? 4.391 14.456 31.537 1.00 47.97 110 SER A CA 1
ATOM 839 C C . SER A 1 110 ? 4.577 12.949 31.606 1.00 47.97 110 SER A C 1
ATOM 841 O O . SER A 1 110 ? 4.664 12.279 30.572 1.00 47.97 110 SER A O 1
ATOM 843 N N . VAL A 1 111 ? 4.682 12.421 32.824 1.00 48.28 111 VAL A N 1
ATOM 844 C CA . VAL A 1 111 ? 4.604 10.980 33.028 1.00 48.28 111 VAL A CA 1
ATOM 845 C C . VAL A 1 111 ? 3.256 10.557 32.469 1.00 48.28 111 VAL A C 1
ATOM 847 O O . VAL A 1 111 ? 2.209 10.938 32.988 1.00 48.28 111 VAL A O 1
ATOM 850 N N . ILE A 1 112 ? 3.288 9.798 31.379 1.00 52.47 112 ILE A N 1
ATOM 851 C CA . ILE A 1 112 ? 2.089 9.197 30.822 1.00 52.47 112 ILE A CA 1
ATOM 852 C C . ILE A 1 112 ? 1.731 8.093 31.800 1.00 52.47 112 ILE A C 1
ATOM 854 O O . ILE A 1 112 ? 2.457 7.100 31.882 1.00 52.47 112 ILE A O 1
ATOM 858 N N . SER A 1 113 ? 0.669 8.284 32.581 1.00 42.75 113 SER A N 1
ATOM 859 C CA . SER A 1 113 ? 0.182 7.246 33.481 1.00 42.75 113 SER A CA 1
ATOM 860 C C . SER A 1 113 ? -0.151 5.999 32.673 1.00 42.75 113 SER A C 1
ATOM 862 O O . SER A 1 113 ? -0.815 6.054 31.639 1.00 42.75 113 SER A O 1
ATOM 864 N N . VAL A 1 114 ? 0.351 4.869 33.145 1.00 44.75 114 VAL A N 1
ATOM 865 C CA . VAL A 1 114 ? 0.106 3.556 32.565 1.00 44.75 114 VAL A CA 1
ATOM 866 C C . VAL A 1 114 ? -0.526 2.734 33.676 1.00 44.75 114 VAL A C 1
ATOM 868 O O . VAL A 1 114 ? 0.042 2.618 34.758 1.00 44.75 114 VAL A O 1
ATOM 871 N N . SER A 1 115 ? -1.719 2.201 33.429 1.00 41.78 115 SER A N 1
ATOM 872 C CA . SER A 1 115 ? -2.391 1.267 34.328 1.00 41.78 115 SER A CA 1
ATOM 873 C C . SER A 1 115 ? -2.259 -0.158 33.790 1.00 41.78 115 SER A C 1
ATOM 875 O O . SER A 1 115 ? -2.110 -0.376 32.587 1.00 41.78 115 SER A O 1
ATOM 877 N N . ASN A 1 116 ? -2.289 -1.141 34.692 1.00 49.38 116 ASN A N 1
ATOM 878 C CA . ASN A 1 116 ? -2.400 -2.566 34.353 1.00 49.38 116 ASN A CA 1
ATOM 879 C C . ASN A 1 116 ? -1.291 -3.111 33.428 1.00 49.38 116 ASN A C 1
ATOM 881 O O . ASN A 1 116 ? -1.506 -4.046 32.659 1.00 49.38 116 ASN A O 1
ATOM 885 N N . THR A 1 117 ? -0.088 -2.535 33.505 1.00 51.38 117 THR A N 1
ATOM 886 C CA . THR A 1 117 ? 1.081 -3.001 32.749 1.00 51.38 117 THR A CA 1
ATOM 887 C C . THR A 1 117 ? 2.138 -3.519 33.715 1.00 51.38 117 THR A C 1
ATOM 889 O O . THR A 1 117 ? 2.589 -2.789 34.597 1.00 51.38 117 THR A O 1
ATOM 892 N N . GLN A 1 118 ? 2.551 -4.776 33.552 1.00 64.94 118 GLN A N 1
ATOM 893 C CA . GLN A 1 118 ? 3.697 -5.326 34.273 1.00 64.94 118 GLN A CA 1
ATOM 894 C C . GLN A 1 118 ? 4.953 -5.262 33.405 1.00 64.94 118 GLN A C 1
ATOM 896 O O . GLN A 1 118 ? 4.927 -5.574 32.214 1.00 64.94 118 GLN A O 1
ATOM 901 N N . GLY A 1 119 ? 6.061 -4.859 34.016 1.00 73.12 119 GLY A N 1
ATOM 902 C CA . GLY A 1 119 ? 7.397 -4.960 33.449 1.00 73.12 119 GLY A CA 1
ATOM 903 C C . GLY A 1 119 ? 8.112 -6.177 34.017 1.00 73.12 119 GLY A C 1
ATOM 904 O O . GLY A 1 119 ? 8.080 -6.397 35.222 1.00 73.12 119 GLY A O 1
ATOM 905 N N . THR A 1 120 ? 8.766 -6.956 33.160 1.00 80.94 120 THR A N 1
ATOM 906 C CA . THR A 1 120 ? 9.706 -8.018 33.545 1.00 80.94 120 THR A CA 1
ATOM 907 C C . THR A 1 120 ? 11.106 -7.605 33.114 1.00 80.94 120 THR A C 1
ATOM 909 O O . THR A 1 120 ? 11.305 -7.258 31.947 1.00 80.94 120 THR A O 1
ATOM 912 N N . VAL A 1 121 ? 12.084 -7.633 34.021 1.00 82.19 121 VAL A N 1
ATOM 913 C CA . VAL A 1 121 ? 13.474 -7.284 33.686 1.00 82.19 121 VAL A CA 1
ATOM 914 C C . VAL A 1 121 ? 14.045 -8.289 32.689 1.00 82.19 121 VAL A C 1
ATOM 916 O O . VAL A 1 121 ? 14.087 -9.489 32.955 1.00 82.19 121 VAL A O 1
ATOM 919 N N . ASN A 1 122 ? 14.510 -7.790 31.546 1.00 83.31 122 ASN A N 1
ATOM 920 C CA . ASN A 1 122 ? 15.079 -8.573 30.455 1.00 83.31 122 ASN A CA 1
ATOM 921 C C . ASN A 1 122 ? 16.404 -7.954 29.984 1.00 83.31 122 ASN A C 1
ATOM 923 O O . ASN A 1 122 ? 16.493 -7.379 28.899 1.00 83.31 122 ASN A O 1
ATOM 927 N N . THR A 1 123 ? 17.434 -8.035 30.825 1.00 77.38 123 THR A N 1
ATOM 928 C CA . THR A 1 123 ? 18.788 -7.565 30.508 1.00 77.38 123 THR A CA 1
ATOM 929 C C . THR A 1 123 ? 19.696 -8.700 30.019 1.00 77.38 123 THR A C 1
ATOM 931 O O . THR A 1 123 ? 19.485 -9.881 30.320 1.00 77.38 123 THR A O 1
ATOM 934 N N . LYS A 1 124 ? 20.739 -8.335 29.257 1.00 76.44 124 LYS A N 1
ATOM 935 C CA . LYS A 1 124 ? 21.870 -9.230 28.948 1.00 76.44 124 LYS A CA 1
ATOM 936 C C . LYS A 1 124 ? 22.835 -9.347 30.136 1.00 76.44 124 LYS A C 1
ATOM 938 O O . LYS A 1 124 ? 23.336 -10.434 30.385 1.00 76.44 124 LYS A O 1
ATOM 943 N N . THR A 1 125 ? 23.040 -8.253 30.872 1.00 70.12 125 THR A N 1
ATOM 944 C CA . THR A 1 125 ? 23.846 -8.171 32.099 1.00 70.12 125 THR A CA 1
ATOM 945 C C . THR A 1 125 ? 22.940 -7.902 33.308 1.00 70.12 125 THR A C 1
ATOM 947 O O . THR A 1 125 ? 22.089 -7.013 33.272 1.00 70.12 125 THR A O 1
ATOM 950 N N . ASP A 1 126 ? 23.067 -8.707 34.360 1.00 78.06 126 ASP A N 1
ATOM 951 C CA . ASP A 1 126 ? 22.252 -8.645 35.584 1.00 78.06 126 ASP A CA 1
ATOM 952 C C . ASP A 1 126 ? 23.074 -7.973 36.707 1.00 78.06 126 ASP A C 1
ATOM 954 O O . ASP A 1 126 ? 24.247 -8.335 36.835 1.00 78.06 126 ASP A O 1
ATOM 958 N N . PRO A 1 127 ? 22.553 -7.008 37.506 1.00 81.44 127 PRO A N 1
ATOM 959 C CA . PRO A 1 127 ? 21.174 -6.496 37.593 1.00 81.44 127 PRO A CA 1
ATOM 960 C C . PRO A 1 127 ? 20.863 -5.161 36.900 1.00 81.44 127 PRO A C 1
ATOM 962 O O . PRO A 1 127 ? 21.734 -4.327 36.657 1.00 81.44 127 PRO A O 1
ATOM 965 N N . LEU A 1 128 ? 19.571 -4.924 36.616 1.00 89.62 128 LEU A N 1
ATOM 966 C CA . LEU A 1 128 ? 19.072 -3.671 36.035 1.00 89.62 128 LEU A CA 1
ATOM 967 C C . LEU A 1 128 ? 19.050 -2.556 37.087 1.00 89.62 128 LEU A C 1
ATOM 969 O O . LEU A 1 128 ? 18.350 -2.654 38.091 1.00 89.62 128 LEU A O 1
ATOM 973 N N . THR A 1 129 ? 19.775 -1.463 36.849 1.00 89.94 129 THR A N 1
ATOM 974 C CA . THR A 1 129 ? 19.821 -0.309 37.763 1.00 89.94 129 THR A CA 1
ATOM 975 C C . THR A 1 129 ? 18.511 0.488 37.774 1.00 89.94 129 THR A C 1
ATOM 977 O O . THR A 1 129 ? 18.044 0.930 36.722 1.00 89.94 129 THR A O 1
ATOM 980 N N . VAL A 1 130 ? 17.980 0.766 38.968 1.00 90.00 130 VAL A N 1
ATOM 981 C CA . VAL A 1 130 ? 16.840 1.667 39.199 1.00 90.00 130 VAL A CA 1
ATOM 982 C C . VAL A 1 130 ? 17.350 3.076 39.481 1.00 90.00 130 VAL A C 1
ATOM 984 O O . VAL A 1 130 ? 18.218 3.283 40.328 1.00 90.00 130 VAL A O 1
ATOM 987 N N . ARG A 1 131 ? 16.808 4.066 38.775 1.00 86.12 131 ARG A N 1
ATOM 988 C CA . ARG A 1 131 ? 17.238 5.469 38.810 1.00 86.12 131 ARG A CA 1
ATOM 989 C C . ARG A 1 131 ? 16.206 6.346 39.516 1.00 86.12 131 ARG A C 1
ATOM 991 O O . ARG A 1 131 ? 15.018 6.040 39.509 1.00 86.12 131 ARG A O 1
ATOM 998 N N . SER A 1 132 ? 16.647 7.479 40.059 1.00 75.25 132 SER A N 1
ATOM 999 C CA . SER A 1 132 ? 15.767 8.493 40.661 1.00 75.25 132 SER A CA 1
ATOM 1000 C C . SER A 1 132 ? 15.035 9.385 39.647 1.00 75.25 132 SER A C 1
ATOM 1002 O O . SER A 1 132 ? 14.322 10.298 40.050 1.00 75.25 132 SER A O 1
ATOM 1004 N N . GLY A 1 133 ? 15.243 9.168 38.347 1.00 68.50 133 GLY A N 1
ATOM 1005 C CA . GLY A 1 133 ? 14.614 9.908 37.253 1.00 68.50 133 GLY A CA 1
ATOM 1006 C C . GLY A 1 133 ? 14.923 9.275 35.889 1.00 68.50 133 GLY A C 1
ATOM 1007 O O . GLY A 1 133 ? 15.711 8.325 35.824 1.00 68.50 133 GLY A O 1
ATOM 1008 N N . PRO A 1 134 ? 14.293 9.759 34.805 1.00 69.00 134 PRO A N 1
ATOM 1009 C CA . PRO A 1 134 ? 14.397 9.156 33.481 1.00 69.00 134 PRO A CA 1
ATOM 1010 C C . PRO A 1 134 ? 15.703 9.547 32.781 1.00 69.00 134 PRO A C 1
ATOM 1012 O O . PRO A 1 134 ? 15.788 10.568 32.101 1.00 69.00 134 PRO A O 1
ATOM 1015 N N . GLY A 1 135 ? 16.742 8.740 32.988 1.00 63.34 135 GLY A N 1
ATOM 1016 C CA . GLY A 1 135 ? 18.044 8.905 32.346 1.00 63.34 135 GLY A CA 1
ATOM 1017 C C . GLY A 1 135 ? 19.165 8.168 33.081 1.00 63.34 135 GLY A C 1
ATOM 1018 O O . GLY A 1 135 ? 19.095 7.911 34.285 1.00 63.34 135 GLY A O 1
ATOM 1019 N N . SER A 1 136 ? 20.252 7.856 32.374 1.00 71.00 136 SER A N 1
ATOM 1020 C CA . SER A 1 136 ? 21.432 7.193 32.953 1.00 71.00 136 SER A CA 1
ATOM 1021 C C . SER A 1 136 ? 22.280 8.101 33.856 1.00 71.00 136 SER A C 1
ATOM 1023 O O . SER A 1 136 ? 23.112 7.601 34.608 1.00 71.00 136 SER A O 1
ATOM 1025 N N . SER A 1 137 ? 22.059 9.417 33.829 1.00 63.00 137 SER A N 1
ATOM 1026 C CA . SER A 1 137 ? 22.735 10.408 34.681 1.00 63.00 137 SER A CA 1
ATOM 1027 C C . SER A 1 137 ? 22.085 10.588 36.060 1.00 63.00 137 SER A C 1
ATOM 1029 O O . SER A 1 137 ? 22.661 11.234 36.936 1.00 63.00 137 SER A O 1
ATOM 1031 N N . TYR A 1 138 ? 20.892 10.023 36.278 1.00 64.69 138 TYR A N 1
ATOM 1032 C CA . TYR A 1 138 ? 20.184 10.099 37.556 1.00 64.69 138 TYR A CA 1
ATOM 1033 C C . TYR A 1 138 ? 20.803 9.167 38.608 1.00 64.69 138 TYR A C 1
ATOM 1035 O O . TYR A 1 138 ? 21.379 8.121 38.283 1.00 64.69 138 TYR A O 1
ATOM 1043 N N . LYS A 1 139 ? 20.660 9.543 39.888 1.00 75.69 139 LYS A N 1
ATOM 1044 C CA . LYS A 1 139 ? 21.204 8.792 41.029 1.00 75.69 139 LYS A CA 1
ATOM 1045 C C . LYS A 1 139 ? 20.637 7.368 41.040 1.00 75.69 139 LYS A C 1
ATOM 1047 O O . LYS A 1 139 ? 19.433 7.182 40.856 1.00 75.69 139 LYS A O 1
ATOM 1052 N N . SER A 1 140 ? 21.502 6.381 41.271 1.00 86.50 140 SER A N 1
ATOM 1053 C CA . SER A 1 140 ? 21.080 4.996 41.503 1.00 86.50 140 SER A CA 1
ATOM 1054 C C . SER A 1 140 ? 20.320 4.897 42.830 1.00 86.50 140 SER A C 1
ATOM 1056 O O . SER A 1 140 ? 20.801 5.374 43.859 1.00 86.50 140 SER A O 1
ATOM 1058 N N . LEU A 1 141 ? 19.124 4.312 42.794 1.00 79.44 141 LEU A N 1
ATOM 1059 C CA . LEU A 1 141 ? 18.307 4.005 43.972 1.00 79.44 141 LEU A CA 1
ATOM 1060 C C . LEU A 1 141 ? 18.463 2.545 44.421 1.00 79.44 141 LEU A C 1
ATOM 1062 O O . LEU A 1 141 ? 18.092 2.222 45.546 1.00 79.44 141 LEU A O 1
ATOM 1066 N N . GLY A 1 142 ? 18.986 1.682 43.549 1.00 90.38 142 GLY A N 1
ATOM 1067 C CA . GLY A 1 142 ? 19.122 0.241 43.752 1.00 90.38 142 GLY A CA 1
ATOM 1068 C C . GLY A 1 142 ? 19.140 -0.503 42.416 1.00 90.38 142 GLY A C 1
ATOM 1069 O O . GLY A 1 142 ? 19.375 0.097 41.363 1.00 90.38 142 GLY A O 1
ATOM 1070 N N . SER A 1 143 ? 18.874 -1.806 42.439 1.00 91.88 143 SER A N 1
ATOM 1071 C CA . SER A 1 143 ? 18.823 -2.643 41.238 1.00 91.88 143 SER A CA 1
ATOM 1072 C C . SER A 1 143 ? 17.734 -3.719 41.328 1.00 91.88 143 SER A C 1
ATOM 1074 O O . SER A 1 143 ? 17.226 -4.014 42.409 1.00 91.88 143 SER A O 1
ATOM 1076 N N . ILE A 1 144 ? 17.339 -4.270 40.178 1.00 87.06 144 ILE A N 1
ATOM 1077 C CA . ILE A 1 144 ? 16.351 -5.348 40.048 1.00 87.06 144 ILE A CA 1
ATOM 1078 C C . ILE A 1 144 ? 16.969 -6.471 39.215 1.00 87.06 144 ILE A C 1
ATOM 1080 O O . ILE A 1 144 ? 17.470 -6.222 38.117 1.00 87.06 144 ILE A O 1
ATOM 1084 N N . ALA A 1 145 ? 16.913 -7.697 39.734 1.00 86.19 145 ALA A N 1
ATOM 1085 C CA . ALA A 1 145 ? 17.452 -8.872 39.059 1.00 86.19 145 ALA A CA 1
ATOM 1086 C C . ALA A 1 145 ? 16.648 -9.259 37.801 1.00 86.19 145 ALA A C 1
ATOM 1088 O O . ALA A 1 145 ? 15.436 -9.017 37.719 1.00 86.19 145 ALA A O 1
ATOM 1089 N N . LYS A 1 146 ? 17.301 -9.908 36.836 1.00 86.75 146 LYS A N 1
ATOM 1090 C CA . LYS A 1 146 ? 16.688 -10.436 35.613 1.00 86.75 146 LYS A CA 1
ATOM 1091 C C . LYS A 1 146 ? 15.526 -11.376 35.943 1.00 86.75 146 LYS A C 1
ATOM 1093 O O . LYS A 1 146 ? 15.566 -12.150 36.894 1.00 86.75 146 LYS A O 1
ATOM 1098 N N . GLY A 1 147 ? 14.455 -11.287 35.158 1.00 72.12 147 GLY A N 1
ATOM 1099 C CA . GLY A 1 147 ? 13.240 -12.083 35.340 1.00 72.12 147 GLY A CA 1
ATOM 1100 C C . GLY A 1 147 ? 12.312 -11.598 36.458 1.00 72.12 147 GLY A C 1
ATOM 1101 O O . GLY A 1 147 ? 11.167 -12.039 36.513 1.00 72.12 147 GLY A O 1
ATOM 1102 N N . LYS A 1 148 ? 12.736 -10.664 37.324 1.00 82.12 148 LYS A N 1
ATOM 1103 C CA . LYS A 1 148 ? 11.836 -10.066 38.319 1.00 82.12 148 LYS A CA 1
ATOM 1104 C C . LYS A 1 148 ? 10.831 -9.128 37.658 1.00 82.12 148 LYS A C 1
ATOM 1106 O O . LYS A 1 148 ? 11.129 -8.449 36.671 1.00 82.12 148 LYS A O 1
ATOM 1111 N N . THR A 1 149 ? 9.640 -9.087 38.242 1.00 73.19 149 THR A N 1
ATOM 1112 C CA . THR A 1 149 ? 8.492 -8.333 37.740 1.00 73.19 149 THR A CA 1
ATOM 1113 C C . THR A 1 149 ? 8.160 -7.147 38.638 1.00 73.19 149 THR A C 1
ATOM 1115 O O . THR A 1 149 ? 8.280 -7.243 39.858 1.00 73.19 149 THR A O 1
ATOM 1118 N N . PHE A 1 150 ? 7.677 -6.053 38.055 1.00 76.44 150 PHE A N 1
ATOM 1119 C CA . PHE A 1 150 ? 7.187 -4.875 38.775 1.00 76.44 150 PHE A CA 1
ATOM 1120 C C . PHE A 1 150 ? 6.023 -4.219 38.021 1.00 76.44 150 PHE A C 1
ATOM 1122 O O . PHE A 1 150 ? 5.897 -4.342 36.801 1.00 76.44 150 PHE A O 1
ATOM 1129 N N . THR A 1 151 ? 5.154 -3.518 38.747 1.00 77.62 151 THR A N 1
ATOM 1130 C CA . THR A 1 151 ? 4.004 -2.818 38.157 1.00 77.62 151 THR A CA 1
ATOM 1131 C C . THR A 1 151 ? 4.435 -1.461 37.625 1.00 77.62 151 THR A C 1
ATOM 1133 O O . THR A 1 151 ? 4.859 -0.597 38.389 1.00 77.62 151 THR A O 1
ATOM 1136 N N . ILE A 1 152 ? 4.290 -1.252 36.319 1.00 77.62 152 ILE A N 1
ATOM 1137 C CA . ILE A 1 152 ? 4.570 0.029 35.675 1.00 77.62 152 ILE A CA 1
ATOM 1138 C C . ILE A 1 152 ? 3.397 0.968 35.966 1.00 77.62 152 ILE A C 1
ATOM 1140 O O . ILE A 1 152 ? 2.258 0.666 35.622 1.00 77.62 152 ILE A O 1
ATOM 1144 N N . LYS A 1 153 ? 3.689 2.109 36.596 1.00 71.50 153 LYS A N 1
ATOM 1145 C CA . LYS A 1 153 ? 2.727 3.183 36.899 1.00 71.50 153 LYS A CA 1
ATOM 1146 C C . LYS A 1 153 ? 2.678 4.263 35.825 1.00 71.50 153 LYS A C 1
ATOM 1148 O O . LYS A 1 153 ? 1.735 5.050 35.754 1.00 71.50 153 LYS A O 1
ATOM 1153 N N . GLY A 1 154 ? 3.709 4.331 34.995 1.00 63.78 154 GLY A N 1
ATOM 1154 C CA . GLY A 1 154 ? 3.780 5.301 33.922 1.00 63.78 154 GLY A CA 1
ATOM 1155 C C . GLY A 1 154 ? 5.003 5.126 33.048 1.00 63.78 154 GLY A C 1
ATOM 1156 O O . GLY A 1 154 ? 5.905 4.341 33.349 1.00 63.78 154 GLY A O 1
ATOM 1157 N N . LYS A 1 155 ? 5.041 5.889 31.963 1.00 75.88 155 LYS A N 1
ATOM 1158 C CA . LYS A 1 155 ? 6.203 5.985 31.087 1.00 75.88 155 LYS A CA 1
ATOM 1159 C C . LYS A 1 155 ? 6.509 7.431 30.742 1.00 75.88 155 LYS A C 1
ATOM 1161 O O . LYS A 1 155 ? 5.611 8.261 30.623 1.00 75.88 155 LYS A O 1
ATOM 1166 N N . VAL A 1 156 ? 7.785 7.721 30.561 1.00 60.31 156 VAL A N 1
ATOM 1167 C CA . VAL A 1 156 ? 8.286 9.055 30.244 1.00 60.31 156 VAL A CA 1
ATOM 1168 C C . VAL A 1 156 ? 9.486 8.906 29.315 1.00 60.31 156 VAL A C 1
ATOM 1170 O O . VAL A 1 156 ? 10.289 7.995 29.491 1.00 60.31 156 VAL A O 1
ATOM 1173 N N . GLN A 1 157 ? 9.591 9.738 28.286 1.00 65.44 157 GLN A N 1
ATOM 1174 C CA . GLN A 1 157 ? 10.755 9.729 27.398 1.00 65.44 157 GLN A CA 1
ATOM 1175 C C . GLN A 1 157 ? 11.851 10.627 27.997 1.00 65.44 157 GLN A C 1
ATOM 1177 O O . GLN A 1 157 ? 11.524 11.609 28.656 1.00 65.44 157 GLN A O 1
ATOM 1182 N N . ASP A 1 158 ? 13.131 10.332 27.815 1.00 60.34 158 ASP A N 1
ATOM 1183 C CA . ASP A 1 158 ? 14.211 11.274 28.140 1.00 60.34 158 ASP A CA 1
ATOM 1184 C C . ASP A 1 158 ? 14.591 12.133 26.913 1.00 60.34 158 ASP A C 1
ATOM 1186 O O . ASP A 1 158 ? 13.979 12.039 25.844 1.00 60.34 158 ASP A O 1
ATOM 1190 N N . PHE A 1 159 ? 15.585 13.016 27.056 1.00 53.22 159 PHE A N 1
ATOM 1191 C CA . PHE A 1 159 ? 16.025 13.907 25.971 1.00 53.22 159 PHE A CA 1
ATOM 1192 C C . PHE A 1 159 ? 16.796 13.201 24.846 1.00 53.22 159 PHE A C 1
ATOM 1194 O O . PHE A 1 159 ? 16.921 13.782 23.767 1.00 53.22 159 PHE A O 1
ATOM 1201 N N . SER A 1 160 ? 17.290 11.977 25.063 1.00 52.22 160 SER A N 1
ATOM 1202 C CA . SER A 1 160 ? 17.898 11.148 24.013 1.00 52.22 160 SER A CA 1
ATOM 1203 C C . SER A 1 160 ? 16.865 10.284 23.279 1.00 52.22 160 SER A C 1
ATOM 1205 O O . SER A 1 160 ? 17.225 9.542 22.368 1.00 52.22 160 SER A O 1
ATOM 1207 N N . GLY A 1 161 ? 15.578 10.405 23.628 1.00 53.59 161 GLY A N 1
ATOM 1208 C CA . GLY A 1 161 ? 14.482 9.688 22.981 1.00 53.59 161 GLY A CA 1
ATOM 1209 C C . GLY A 1 161 ? 14.224 8.295 23.559 1.00 53.59 161 GLY A C 1
ATOM 1210 O O . GLY A 1 161 ? 13.384 7.565 23.027 1.00 53.59 161 GLY A O 1
ATOM 1211 N N . VAL A 1 162 ? 14.888 7.919 24.654 1.00 58.69 162 VAL A N 1
ATOM 1212 C CA . VAL A 1 162 ? 14.714 6.621 25.311 1.00 58.69 162 VAL A CA 1
ATOM 1213 C C . VAL A 1 162 ? 13.510 6.677 26.246 1.00 58.69 162 VAL A C 1
ATOM 1215 O O . VAL A 1 162 ? 13.353 7.603 27.040 1.00 58.69 162 VAL A O 1
ATOM 1218 N N . TRP A 1 163 ? 12.635 5.675 26.168 1.00 69.69 163 TRP A N 1
ATOM 1219 C CA . TRP A 1 163 ? 11.513 5.546 27.097 1.00 69.69 163 TRP A CA 1
ATOM 1220 C C . TRP A 1 163 ? 11.969 4.943 28.425 1.00 69.69 163 TRP A C 1
ATOM 1222 O O . TRP A 1 163 ? 12.700 3.953 28.452 1.00 69.69 163 TRP A O 1
ATOM 1232 N N . TRP A 1 164 ? 11.470 5.497 29.521 1.00 79.25 164 TRP A N 1
ATOM 1233 C CA . TRP A 1 164 ? 11.675 5.036 30.887 1.00 79.25 164 TRP A CA 1
ATOM 1234 C C . TRP A 1 164 ? 10.334 4.670 31.510 1.00 79.25 164 TRP A C 1
ATOM 1236 O O . TRP A 1 164 ? 9.365 5.420 31.388 1.00 79.25 164 TRP A O 1
ATOM 1246 N N . TYR A 1 165 ? 10.283 3.532 32.195 1.00 80.81 165 TYR A N 1
ATOM 1247 C CA . TYR A 1 165 ? 9.133 3.122 32.995 1.00 80.81 165 TYR A CA 1
ATOM 1248 C C . TYR A 1 165 ? 9.303 3.596 34.432 1.00 80.81 165 TYR A C 1
ATOM 1250 O O . TYR A 1 165 ? 10.385 3.446 34.998 1.00 80.81 165 TYR A O 1
ATOM 1258 N N . THR A 1 166 ? 8.234 4.141 35.014 1.00 75.94 166 THR A N 1
ATOM 1259 C CA . THR A 1 166 ? 8.181 4.549 36.422 1.00 75.94 166 THR A CA 1
ATOM 1260 C C . THR A 1 166 ? 7.297 3.616 37.242 1.00 75.94 166 THR A C 1
ATOM 1262 O O . THR A 1 166 ? 6.287 3.113 36.743 1.00 75.94 166 THR A O 1
ATOM 1265 N N . PHE A 1 167 ? 7.698 3.352 38.482 1.00 86.62 167 PHE A N 1
ATOM 1266 C CA . PHE A 1 167 ? 7.056 2.420 39.409 1.00 86.62 167 PHE A CA 1
ATOM 1267 C C . PHE A 1 167 ? 7.451 2.746 40.859 1.00 86.62 167 PHE A C 1
ATOM 1269 O O . PHE A 1 167 ? 8.355 3.550 41.101 1.00 86.62 167 PHE A O 1
ATOM 1276 N N . ASP A 1 168 ? 6.775 2.134 41.834 1.00 83.31 168 ASP A N 1
ATOM 1277 C CA . ASP A 1 168 ? 7.190 2.247 43.237 1.00 83.31 168 ASP A CA 1
ATOM 1278 C C . ASP A 1 168 ? 8.383 1.330 43.506 1.00 83.31 168 ASP A C 1
ATOM 1280 O O . ASP A 1 168 ? 8.321 0.124 43.267 1.00 83.31 168 ASP A O 1
ATOM 1284 N N . PHE A 1 169 ? 9.453 1.893 44.057 1.00 83.81 169 PHE A N 1
ATOM 1285 C CA . PHE A 1 169 ? 10.654 1.173 44.451 1.00 83.81 169 PHE A CA 1
ATOM 1286 C C . PHE A 1 169 ? 11.073 1.608 45.858 1.00 83.81 169 PHE A C 1
ATOM 1288 O O . PHE A 1 169 ? 11.482 2.751 46.065 1.00 83.81 169 PHE A O 1
ATOM 1295 N N . ASN A 1 170 ? 10.946 0.705 46.837 1.00 84.56 170 ASN A N 1
ATOM 1296 C CA . ASN A 1 170 ? 11.288 0.944 48.248 1.00 84.56 170 ASN A CA 1
ATOM 1297 C C . ASN A 1 170 ? 10.680 2.245 48.818 1.00 84.56 170 ASN A C 1
ATOM 1299 O O . ASN A 1 170 ? 11.371 3.051 49.440 1.00 84.56 170 ASN A O 1
ATOM 1303 N N . GLY A 1 171 ? 9.392 2.485 48.544 1.00 74.19 171 GLY A N 1
ATOM 1304 C CA . GLY A 1 171 ? 8.668 3.678 49.006 1.00 74.19 171 GLY A CA 1
ATOM 1305 C C . GLY A 1 171 ? 9.007 4.980 48.265 1.00 74.19 171 GLY A C 1
ATOM 1306 O O . GLY A 1 171 ? 8.520 6.038 48.650 1.00 74.19 171 GLY A O 1
ATOM 1307 N N . LYS A 1 172 ? 9.825 4.928 47.205 1.00 75.50 172 LYS A N 1
ATOM 1308 C CA . LYS A 1 172 ? 10.173 6.067 46.337 1.00 75.50 172 LYS A CA 1
ATOM 1309 C C . LYS A 1 172 ? 9.739 5.799 44.895 1.00 75.50 172 LYS A C 1
ATOM 1311 O O . LYS A 1 172 ? 9.545 4.654 44.501 1.00 75.50 172 LYS A O 1
ATOM 1316 N N . THR A 1 173 ? 9.635 6.845 44.079 1.00 81.56 173 THR A N 1
ATOM 1317 C CA . THR A 1 173 ? 9.426 6.700 42.630 1.00 81.56 173 THR A CA 1
ATOM 1318 C C . THR A 1 173 ? 10.738 6.304 41.947 1.00 81.56 173 THR A C 1
ATOM 1320 O O . THR A 1 173 ? 11.692 7.084 41.936 1.00 81.56 173 THR A O 1
ATOM 1323 N N . GLY A 1 174 ? 10.790 5.095 41.388 1.00 81.00 174 GLY A N 1
ATOM 1324 C CA . GLY A 1 174 ? 11.940 4.565 40.654 1.00 81.00 174 GLY A CA 1
ATOM 1325 C C . GLY A 1 174 ? 11.713 4.545 39.144 1.00 81.00 174 GLY A C 1
ATOM 1326 O O . GLY A 1 174 ? 10.583 4.402 38.684 1.00 81.00 174 GLY A O 1
ATOM 1327 N N . TYR A 1 175 ? 12.796 4.669 38.373 1.00 86.44 175 TYR A N 1
ATOM 1328 C CA . TYR A 1 175 ? 12.780 4.661 36.909 1.00 86.44 175 TYR A CA 1
ATOM 1329 C C . TYR A 1 175 ? 13.746 3.614 36.348 1.00 86.44 175 TYR A C 1
ATOM 1331 O O . TYR A 1 175 ? 14.887 3.512 36.797 1.00 86.44 175 TYR A O 1
ATOM 1339 N N . VAL A 1 176 ? 13.319 2.874 35.326 1.00 83.38 176 VAL A N 1
ATOM 1340 C CA . VAL A 1 176 ? 14.167 1.933 34.570 1.00 83.38 176 VAL A CA 1
ATOM 1341 C C . VAL A 1 176 ? 13.987 2.123 33.066 1.00 83.38 176 VAL A C 1
ATOM 1343 O O . VAL A 1 176 ? 12.905 2.491 32.609 1.00 83.38 176 VAL A O 1
ATOM 1346 N N . SER A 1 177 ? 15.040 1.878 32.282 1.00 81.12 177 SER A N 1
ATOM 1347 C CA . SER A 1 177 ? 14.973 2.020 30.823 1.00 81.12 177 SER A CA 1
ATOM 1348 C C . SER A 1 177 ? 14.105 0.921 30.210 1.00 81.12 177 SER A C 1
ATOM 1350 O O . SER A 1 177 ? 14.294 -0.265 30.483 1.00 81.12 177 SER A O 1
ATOM 1352 N N . SER A 1 178 ? 13.176 1.319 29.342 1.00 76.25 178 SER A N 1
ATOM 1353 C CA . SER A 1 178 ? 12.283 0.407 28.618 1.00 76.25 178 SER A CA 1
ATOM 1354 C C . SER A 1 178 ? 13.020 -0.602 27.738 1.00 76.25 178 SER A C 1
ATOM 1356 O O . SER A 1 178 ? 12.512 -1.700 27.535 1.00 76.25 178 SER A O 1
ATOM 1358 N N . ALA A 1 179 ? 14.235 -0.278 27.280 1.00 72.31 179 ALA A N 1
ATOM 1359 C CA . ALA A 1 179 ? 15.071 -1.168 26.471 1.00 72.31 179 ALA A CA 1
ATOM 1360 C C . ALA A 1 179 ? 15.415 -2.489 27.184 1.00 72.31 179 ALA A C 1
ATOM 1362 O O . ALA A 1 179 ? 15.779 -3.470 26.541 1.00 72.31 179 ALA A O 1
ATOM 1363 N N . TYR A 1 180 ? 15.292 -2.511 28.512 1.00 77.06 180 TYR A N 1
ATOM 1364 C CA . TYR A 1 180 ? 15.664 -3.632 29.368 1.00 77.06 180 TYR A CA 1
ATOM 1365 C C . TYR A 1 180 ? 14.471 -4.264 30.083 1.00 77.06 180 TYR A C 1
ATOM 1367 O O . TYR A 1 180 ? 14.644 -5.021 31.039 1.00 77.06 180 TYR A O 1
ATOM 1375 N N . VAL A 1 181 ? 13.251 -3.935 29.658 1.00 72.38 181 VAL A N 1
ATOM 1376 C CA . VAL A 1 181 ? 12.022 -4.369 30.318 1.00 72.38 181 VAL A CA 1
ATOM 1377 C C . VAL A 1 181 ? 11.066 -4.920 29.272 1.00 72.38 181 VAL A C 1
ATOM 1379 O O . VAL A 1 181 ? 10.574 -4.191 28.413 1.00 72.38 181 VAL A O 1
ATOM 1382 N N . LYS A 1 182 ? 10.761 -6.215 29.370 1.00 70.06 182 LYS A N 1
ATOM 1383 C CA . LYS A 1 182 ? 9.685 -6.838 28.600 1.00 70.06 182 LYS A CA 1
ATOM 1384 C C . LYS A 1 182 ? 8.355 -6.477 29.256 1.00 70.06 182 LYS A C 1
ATOM 1386 O O . LYS A 1 182 ? 8.141 -6.791 30.425 1.00 70.06 182 LYS A O 1
ATOM 1391 N N . THR A 1 183 ? 7.468 -5.818 28.522 1.00 50.91 183 THR A N 1
ATOM 1392 C CA . THR A 1 183 ? 6.133 -5.469 29.019 1.00 50.91 183 THR A CA 1
ATOM 1393 C C . THR A 1 183 ? 5.132 -6.577 28.726 1.00 50.91 183 THR A C 1
ATOM 1395 O O . THR A 1 183 ? 5.116 -7.127 27.627 1.00 50.91 183 THR A O 1
ATOM 1398 N N . SER A 1 184 ? 4.271 -6.865 29.697 1.00 44.06 184 SER A N 1
ATOM 1399 C CA . SER A 1 184 ? 3.042 -7.631 29.510 1.00 44.06 184 SER A CA 1
ATOM 1400 C C . SER A 1 184 ? 1.874 -6.727 29.892 1.00 44.06 184 SER A C 1
ATOM 1402 O O . SER A 1 184 ? 1.810 -6.215 31.014 1.00 44.06 184 SER A O 1
ATOM 1404 N N . SER A 1 185 ? 0.995 -6.452 28.934 1.00 36.81 185 SER A N 1
ATOM 1405 C CA . SER A 1 185 ? -0.231 -5.695 29.163 1.00 36.81 185 SER A CA 1
ATOM 1406 C C . SER A 1 185 ? -1.326 -6.667 29.575 1.00 36.81 185 SER A C 1
ATOM 1408 O O . SER A 1 185 ? -1.815 -7.439 28.748 1.00 36.81 185 SER A O 1
ATOM 1410 N N . THR A 1 186 ? -1.728 -6.615 30.842 1.00 35.12 186 THR A N 1
ATOM 1411 C CA . THR A 1 186 ? -2.895 -7.354 31.314 1.00 35.12 186 THR A CA 1
ATOM 1412 C C . THR A 1 186 ? -4.123 -6.538 30.932 1.00 35.12 186 THR A C 1
ATOM 1414 O O . THR A 1 186 ? -4.532 -5.617 31.638 1.00 35.12 186 THR A O 1
ATOM 1417 N N . SER A 1 187 ? -4.665 -6.816 29.745 1.00 29.83 187 SER A N 1
ATOM 1418 C CA . SER A 1 187 ? -5.914 -6.211 29.292 1.00 29.83 187 SER A CA 1
ATOM 1419 C C . SER A 1 187 ? -7.051 -6.699 30.180 1.00 29.83 187 SER A C 1
ATOM 1421 O O . SER A 1 187 ? -7.475 -7.850 30.089 1.00 29.83 187 SER A O 1
ATOM 1423 N N . THR A 1 188 ? -7.564 -5.820 31.035 1.00 37.81 188 THR A N 1
ATOM 1424 C CA . THR A 1 188 ? -8.948 -5.931 31.483 1.00 37.81 188 THR A CA 1
ATOM 1425 C C . THR A 1 188 ? -9.514 -4.545 31.747 1.00 37.81 188 THR A C 1
ATOM 1427 O O . THR A 1 188 ? -9.240 -3.915 32.769 1.00 37.81 188 THR A O 1
ATOM 1430 N N . SER A 1 189 ? -10.309 -4.045 30.803 1.00 39.81 189 SER A N 1
ATOM 1431 C CA . SER A 1 189 ? -11.189 -2.902 31.031 1.00 39.81 189 SER A CA 1
ATOM 1432 C C . SER A 1 189 ? -12.255 -3.323 32.042 1.00 39.81 189 SER A C 1
ATOM 1434 O O . SER A 1 189 ? -13.182 -4.060 31.710 1.00 39.81 189 SER A O 1
ATOM 1436 N N . VAL A 1 190 ? -12.108 -2.900 33.297 1.00 41.81 190 VAL A N 1
ATOM 1437 C CA . VAL A 1 190 ? -13.143 -3.109 34.313 1.00 41.81 190 VAL A CA 1
ATOM 1438 C C . VAL A 1 190 ? -14.311 -2.182 33.989 1.00 41.81 190 VAL A C 1
ATOM 1440 O O . VAL A 1 190 ? -14.145 -0.967 33.938 1.00 41.81 190 VAL A O 1
ATOM 1443 N N . THR A 1 191 ? -15.487 -2.754 33.745 1.00 53.66 191 THR A N 1
ATOM 1444 C CA . THR A 1 191 ? -16.720 -1.978 33.568 1.00 53.66 191 THR A CA 1
ATOM 1445 C C . THR A 1 191 ? -17.340 -1.739 34.937 1.00 53.66 191 THR A C 1
ATOM 1447 O O . THR A 1 191 ? -17.638 -2.702 35.644 1.00 53.66 191 THR A O 1
ATOM 1450 N N . GLU A 1 192 ? -17.529 -0.477 35.312 1.00 59.12 192 GLU A N 1
ATOM 1451 C CA . GLU A 1 192 ? -18.195 -0.079 36.556 1.00 59.12 192 GLU A CA 1
ATOM 1452 C C . GLU A 1 192 ? -19.672 -0.505 36.550 1.00 59.12 192 GLU A C 1
ATOM 1454 O O . GLU A 1 192 ? -20.367 -0.351 35.545 1.00 59.12 192 GLU A O 1
ATOM 1459 N N . ILE A 1 193 ? -20.156 -1.039 37.674 1.00 56.12 193 ILE A N 1
ATOM 1460 C CA . ILE A 1 193 ? -21.556 -1.445 37.868 1.00 56.12 193 ILE A CA 1
ATOM 1461 C C . ILE A 1 193 ? -22.060 -0.817 39.171 1.00 56.12 193 ILE A C 1
ATOM 1463 O O . ILE A 1 193 ? -21.368 -0.842 40.186 1.00 56.12 193 ILE A O 1
ATOM 1467 N N . LYS A 1 194 ? -23.269 -0.244 39.136 1.00 66.50 194 LYS A N 1
ATOM 1468 C CA . LYS A 1 194 ? -23.982 0.302 40.303 1.00 66.50 194 LYS A CA 1
ATOM 1469 C C . LYS A 1 194 ? -25.358 -0.363 40.420 1.00 66.50 194 LYS A C 1
ATOM 1471 O O . LYS A 1 194 ? -25.881 -0.844 39.418 1.00 66.50 194 LYS A O 1
ATOM 1476 N N . GLY A 1 195 ? -25.926 -0.404 41.628 1.00 67.06 195 GLY A N 1
ATOM 1477 C CA . GLY A 1 195 ? -27.288 -0.922 41.852 1.00 67.06 195 GLY A CA 1
ATOM 1478 C C . GLY A 1 195 ? -27.453 -2.414 41.541 1.00 67.06 195 GLY A C 1
ATOM 1479 O O . GLY A 1 195 ? -28.470 -2.842 40.999 1.00 67.06 195 GLY A O 1
ATOM 1480 N N . THR A 1 196 ? -26.400 -3.210 41.765 1.00 73.69 196 THR A N 1
ATOM 1481 C CA . THR A 1 196 ? -26.391 -4.654 41.490 1.00 73.69 196 THR A CA 1
ATOM 1482 C C . THR A 1 196 ? -25.899 -5.422 42.709 1.00 73.69 196 THR A C 1
ATOM 1484 O O . THR A 1 196 ? -24.826 -5.137 43.244 1.00 73.69 196 THR A O 1
ATOM 1487 N N . THR A 1 197 ? -26.665 -6.430 43.117 1.00 73.88 197 THR A N 1
ATOM 1488 C CA . THR A 1 197 ? -26.331 -7.342 44.216 1.00 73.88 197 THR A CA 1
ATOM 1489 C C . THR A 1 197 ? -26.032 -8.724 43.650 1.00 73.88 197 THR A C 1
ATOM 1491 O O . THR A 1 197 ? -26.848 -9.276 42.917 1.00 73.88 197 THR A O 1
ATOM 1494 N N . GLY A 1 198 ? -24.868 -9.282 43.975 1.00 78.38 198 GLY A N 1
ATOM 1495 C CA . GLY A 1 198 ? -24.492 -10.660 43.674 1.00 78.38 198 GLY A CA 1
ATOM 1496 C C . GLY A 1 198 ? -24.783 -11.580 44.857 1.00 78.38 198 GLY A C 1
ATOM 1497 O O . GLY A 1 198 ? -24.558 -11.194 46.000 1.00 78.38 198 GLY A O 1
ATOM 1498 N N . THR A 1 199 ? -25.241 -12.796 44.580 1.00 79.00 199 THR A N 1
ATOM 1499 C CA . THR A 1 199 ? -25.484 -13.876 45.543 1.00 79.00 199 THR A CA 1
ATOM 1500 C C . THR A 1 199 ? -24.658 -15.088 45.135 1.00 79.00 199 THR A C 1
ATOM 1502 O O . THR A 1 199 ? -24.763 -15.551 43.999 1.00 79.00 199 THR A O 1
ATOM 1505 N N . VAL A 1 200 ? -23.839 -15.619 46.043 1.00 78.12 200 VAL A N 1
ATOM 1506 C CA . VAL A 1 200 ? -23.017 -16.808 45.770 1.00 78.12 200 VAL A CA 1
ATOM 1507 C C . VAL A 1 200 ? -23.900 -18.038 45.553 1.00 78.12 200 VAL A C 1
ATOM 1509 O O . VAL A 1 200 ? -24.692 -18.406 46.418 1.00 78.12 200 VAL A O 1
ATOM 1512 N N . ASN A 1 201 ? -23.720 -18.703 44.416 1.00 75.06 201 ASN A N 1
ATOM 1513 C CA . ASN A 1 201 ? -24.429 -19.911 44.012 1.00 75.06 201 ASN A CA 1
ATOM 1514 C C . ASN A 1 201 ? -23.436 -20.960 43.472 1.00 75.06 201 ASN A C 1
ATOM 1516 O O . ASN A 1 201 ? -23.360 -21.225 42.271 1.00 75.06 201 ASN A O 1
ATOM 1520 N N . THR A 1 202 ? -22.616 -21.522 44.363 1.00 69.62 202 THR A N 1
ATOM 1521 C CA . THR A 1 202 ? -21.697 -22.627 44.050 1.00 69.62 202 THR A CA 1
ATOM 1522 C C . THR A 1 202 ? -22.338 -23.993 44.329 1.00 69.62 202 THR A C 1
ATOM 1524 O O . THR A 1 202 ? -23.188 -24.134 45.212 1.00 69.62 202 THR A O 1
ATOM 1527 N N . LYS A 1 203 ? -21.894 -25.032 43.601 1.00 71.62 203 LYS A N 1
ATOM 1528 C CA . LYS A 1 203 ? -22.166 -26.441 43.957 1.00 71.62 203 LYS A CA 1
ATOM 1529 C C . LYS A 1 203 ? -21.299 -26.909 45.140 1.00 71.62 203 LYS A C 1
ATOM 1531 O O . LYS A 1 203 ? -21.772 -27.690 45.951 1.00 71.62 203 LYS A O 1
ATOM 1536 N N . THR A 1 204 ? -20.070 -26.394 45.247 1.00 64.62 204 THR A N 1
ATOM 1537 C CA . THR A 1 204 ? -19.094 -26.667 46.319 1.00 64.62 204 THR A CA 1
ATOM 1538 C C . THR A 1 204 ? -18.762 -25.369 47.070 1.00 64.62 204 THR A C 1
ATOM 1540 O O . THR A 1 204 ? -18.376 -24.379 46.444 1.00 64.62 204 THR A O 1
ATOM 1543 N N . ASP A 1 205 ? -18.949 -25.342 48.389 1.00 73.00 205 ASP A N 1
ATOM 1544 C CA . ASP A 1 205 ? -18.703 -24.187 49.275 1.00 73.00 205 ASP A CA 1
ATOM 1545 C C . ASP A 1 205 ? -17.274 -24.276 49.863 1.00 73.00 205 ASP A C 1
ATOM 1547 O O . ASP A 1 205 ? -16.891 -25.385 50.252 1.00 73.00 205 ASP A O 1
ATOM 1551 N N . PRO A 1 206 ? -16.459 -23.192 49.924 1.00 76.25 206 PRO A N 1
ATOM 1552 C CA . PRO A 1 206 ? -16.766 -21.784 49.613 1.00 76.25 206 PRO A CA 1
ATOM 1553 C C . PRO A 1 206 ? -16.215 -21.221 48.291 1.00 76.25 206 PRO A C 1
ATOM 1555 O O . PRO A 1 206 ? -15.264 -21.734 47.704 1.00 76.25 206 PRO A O 1
ATOM 1558 N N . LEU A 1 207 ? -16.798 -20.103 47.827 1.00 85.25 207 LEU A N 1
ATOM 1559 C CA . LEU A 1 207 ? -16.348 -19.368 46.637 1.00 85.25 207 LEU A CA 1
ATOM 1560 C C . LEU A 1 207 ? -15.122 -18.504 46.952 1.00 85.25 207 LEU A C 1
ATOM 1562 O O . LEU A 1 207 ? -15.194 -17.590 47.768 1.00 85.25 207 LEU A O 1
ATOM 1566 N N . THR A 1 208 ? -14.002 -18.730 46.268 1.00 85.38 208 THR A N 1
ATOM 1567 C CA . THR A 1 208 ? -12.776 -17.938 46.460 1.00 85.38 208 THR A CA 1
ATOM 1568 C C . THR A 1 208 ? -12.902 -16.509 45.921 1.00 85.38 208 THR A C 1
ATOM 1570 O O . THR A 1 208 ? -13.199 -16.310 44.741 1.00 85.38 208 THR A O 1
ATOM 1573 N N . VAL A 1 209 ? -12.578 -15.520 46.762 1.00 81.94 209 VAL A N 1
ATOM 1574 C CA . VAL A 1 209 ? -12.379 -14.113 46.381 1.00 81.94 209 VAL A CA 1
ATOM 1575 C C . VAL A 1 209 ? -10.919 -13.907 46.011 1.00 81.94 209 VAL A C 1
ATOM 1577 O O . VAL A 1 209 ? -10.023 -14.272 46.768 1.00 81.94 209 VAL A O 1
ATOM 1580 N N . ARG A 1 210 ? -10.660 -13.307 44.853 1.00 84.62 210 ARG A N 1
ATOM 1581 C CA . ARG A 1 210 ? -9.314 -13.161 44.291 1.00 84.62 210 ARG A CA 1
ATOM 1582 C C . ARG A 1 210 ? -8.920 -11.706 44.115 1.00 84.62 210 ARG A C 1
ATOM 1584 O O . ARG A 1 210 ? -9.773 -10.834 43.986 1.00 84.62 210 ARG A O 1
ATOM 1591 N N . SER A 1 211 ? -7.617 -11.450 44.085 1.00 64.62 211 SER A N 1
ATOM 1592 C CA . SER A 1 211 ? -7.044 -10.110 43.895 1.00 64.62 211 SER A CA 1
ATOM 1593 C C . SER A 1 211 ? -7.207 -9.549 42.478 1.00 64.62 211 SER A C 1
ATOM 1595 O O . SER A 1 211 ? -6.964 -8.363 42.258 1.00 64.62 211 SER A O 1
ATOM 1597 N N . GLY A 1 212 ? -7.666 -10.367 41.528 1.00 53.06 212 GLY A N 1
ATOM 1598 C CA . GLY A 1 212 ? -7.960 -9.974 40.153 1.00 53.06 212 GLY A CA 1
ATOM 1599 C C . GLY A 1 212 ? -8.929 -10.940 39.460 1.00 53.06 212 GLY A C 1
ATOM 1600 O O . GLY A 1 212 ? -9.235 -12.005 40.009 1.00 53.06 212 GLY A O 1
ATOM 1601 N N . PRO A 1 213 ? -9.439 -10.569 38.273 1.00 55.44 213 PRO A N 1
ATOM 1602 C CA . PRO A 1 213 ? -10.368 -11.384 37.504 1.00 55.44 213 PRO A CA 1
ATOM 1603 C C . PRO A 1 213 ? -9.613 -12.552 36.859 1.00 55.44 213 PRO A C 1
ATOM 1605 O O . PRO A 1 213 ? -8.991 -12.394 35.813 1.00 55.44 213 PRO A O 1
ATOM 1608 N N . GLY A 1 214 ? -9.619 -13.714 37.513 1.00 53.56 214 GLY A N 1
ATOM 1609 C CA . GLY A 1 214 ? -9.017 -14.944 36.996 1.00 53.56 214 GLY A CA 1
ATOM 1610 C C . GLY A 1 214 ? -8.613 -15.920 38.097 1.00 53.56 214 GLY A C 1
ATOM 1611 O O . GLY A 1 214 ? -8.280 -15.521 39.212 1.00 53.56 214 GLY A O 1
ATOM 1612 N N . ALA A 1 215 ? -8.595 -17.218 37.787 1.00 68.00 215 ALA A N 1
ATOM 1613 C CA . ALA A 1 215 ? -8.241 -18.255 38.761 1.00 68.00 215 ALA A CA 1
ATOM 1614 C C . ALA A 1 215 ? -6.755 -18.235 39.182 1.00 68.00 215 ALA A C 1
ATOM 1616 O O . ALA A 1 215 ? -6.415 -18.778 40.230 1.00 68.00 215 ALA A O 1
ATOM 1617 N N . SER A 1 216 ? -5.884 -17.587 38.403 1.00 57.84 216 SER A N 1
ATOM 1618 C CA . SER A 1 216 ? -4.445 -17.451 38.669 1.00 57.84 216 SER A CA 1
ATOM 1619 C C . SER A 1 216 ? -4.088 -16.331 39.656 1.00 57.84 216 SER A C 1
ATOM 1621 O O . SER A 1 216 ? -2.945 -16.249 40.101 1.00 57.84 216 SER A O 1
ATOM 1623 N N . TYR A 1 217 ? -5.044 -15.470 40.021 1.00 58.12 217 TYR A N 1
ATOM 1624 C CA . TYR A 1 217 ? -4.829 -14.400 40.994 1.00 58.12 217 TYR A CA 1
ATOM 1625 C C . TYR A 1 217 ? -4.842 -14.927 42.431 1.00 58.12 217 TYR A C 1
ATOM 1627 O O . TYR A 1 217 ? -5.576 -15.868 42.763 1.00 58.12 217 TYR A O 1
ATOM 1635 N N . SER A 1 218 ? -4.054 -14.278 43.293 1.00 65.69 218 SER A N 1
ATOM 1636 C CA . SER A 1 218 ? -3.936 -14.642 44.706 1.00 65.69 218 SER A CA 1
ATOM 1637 C C . SER A 1 218 ? -5.287 -14.585 45.423 1.00 65.69 218 SER A C 1
ATOM 1639 O O . SER A 1 218 ? -6.097 -13.682 45.197 1.00 65.69 218 SER A O 1
ATOM 1641 N N . SER A 1 219 ? -5.525 -15.571 46.291 1.00 83.94 219 SER A N 1
ATOM 1642 C CA . SER A 1 219 ? -6.712 -15.623 47.145 1.00 83.94 219 SER A CA 1
ATOM 1643 C C . SER A 1 219 ? -6.662 -14.500 48.186 1.00 83.94 219 SER A C 1
ATOM 1645 O O . SER A 1 219 ? -5.653 -14.331 48.868 1.00 83.94 219 SER A O 1
ATOM 1647 N N . LEU A 1 220 ? -7.744 -13.730 48.296 1.00 70.12 220 LEU A N 1
ATOM 1648 C CA . LEU A 1 220 ? -7.960 -12.721 49.338 1.00 70.12 220 LEU A CA 1
ATOM 1649 C C . LEU A 1 220 ? -8.820 -13.255 50.493 1.00 70.12 220 LEU A C 1
ATOM 1651 O O . LEU A 1 220 ? -8.843 -12.649 51.562 1.00 70.12 220 LEU A O 1
ATOM 1655 N N . GLY A 1 221 ? -9.546 -14.351 50.266 1.00 86.81 221 GLY A N 1
ATOM 1656 C CA . GLY A 1 221 ? -10.508 -14.932 51.197 1.00 86.81 221 GLY A CA 1
ATOM 1657 C C . GLY A 1 221 ? -11.583 -15.730 50.462 1.00 86.81 221 GLY A C 1
ATOM 1658 O O . GLY A 1 221 ? -11.412 -16.095 49.295 1.00 86.81 221 GLY A O 1
ATOM 1659 N N . THR A 1 222 ? -12.702 -16.005 51.127 1.00 90.94 222 THR A N 1
ATOM 1660 C CA . THR A 1 222 ? -13.788 -16.825 50.578 1.00 90.94 222 THR A CA 1
ATOM 1661 C C . THR A 1 222 ? -15.168 -16.273 50.961 1.00 90.94 222 THR A C 1
ATOM 1663 O O . THR A 1 222 ? -15.312 -15.545 51.941 1.00 90.94 222 THR A O 1
ATOM 1666 N N . LEU A 1 223 ? -16.192 -16.590 50.165 1.00 85.25 223 LEU A N 1
ATOM 1667 C CA . LEU A 1 223 ? -17.598 -16.282 50.430 1.00 85.25 223 LEU A CA 1
ATOM 1668 C C . LEU A 1 223 ? -18.404 -17.583 50.475 1.00 85.25 223 LEU A C 1
ATOM 1670 O O . LEU A 1 223 ? -18.334 -18.383 49.540 1.00 85.25 223 LEU A O 1
ATOM 1674 N N . ALA A 1 224 ? -19.185 -17.762 51.539 1.00 85.81 224 ALA A N 1
ATOM 1675 C CA . ALA A 1 224 ? -20.070 -18.914 51.694 1.00 85.81 224 ALA A CA 1
ATOM 1676 C C . ALA A 1 224 ? -21.227 -18.896 50.681 1.00 85.81 224 ALA A C 1
ATOM 1678 O O . ALA A 1 224 ? -21.626 -17.830 50.192 1.00 85.81 224 ALA A O 1
ATOM 1679 N N . LYS A 1 225 ? -21.805 -20.065 50.389 1.00 85.62 225 LYS A N 1
ATOM 1680 C CA . LYS A 1 225 ? -23.001 -20.184 49.545 1.00 85.62 225 LYS A CA 1
ATOM 1681 C C . LYS A 1 225 ? -24.152 -19.352 50.120 1.00 85.62 225 LYS A C 1
ATOM 1683 O O . LYS A 1 225 ? -24.361 -19.288 51.326 1.00 85.62 225 LYS A O 1
ATOM 1688 N N . GLY A 1 226 ? -24.895 -18.676 49.246 1.00 78.19 226 GLY A N 1
ATOM 1689 C CA . GLY A 1 226 ? -25.990 -17.782 49.628 1.00 78.19 226 GLY A CA 1
ATOM 1690 C C . GLY A 1 226 ? -25.544 -16.410 50.142 1.00 78.19 226 GLY A C 1
ATOM 1691 O O . GLY A 1 226 ? -26.385 -15.525 50.291 1.00 78.19 226 GLY A O 1
ATOM 1692 N N . LYS A 1 227 ? -24.240 -16.175 50.367 1.00 84.38 227 LYS A N 1
ATOM 1693 C CA . LYS A 1 227 ? -23.757 -14.855 50.782 1.00 84.38 227 LYS A CA 1
ATOM 1694 C C . LYS A 1 227 ? -23.993 -13.826 49.677 1.00 84.38 227 LYS A C 1
ATOM 1696 O O . LYS A 1 227 ? -23.663 -14.060 48.514 1.00 84.38 227 LYS A O 1
ATOM 1701 N N . THR A 1 228 ? -24.529 -12.672 50.061 1.00 81.19 228 THR A N 1
ATOM 1702 C CA . THR A 1 228 ? -24.764 -11.536 49.167 1.00 81.19 228 THR A CA 1
ATOM 1703 C C . THR A 1 228 ? -23.665 -10.480 49.285 1.00 81.19 228 THR A C 1
ATOM 1705 O O . THR A 1 228 ? -23.056 -10.313 50.346 1.00 81.19 228 THR A O 1
ATOM 1708 N N . PHE A 1 229 ? -23.394 -9.770 48.190 1.00 82.38 229 PHE A N 1
ATOM 1709 C CA . PHE A 1 229 ? -22.434 -8.666 48.132 1.00 82.38 229 PHE A CA 1
ATOM 1710 C C . PHE A 1 229 ? -22.783 -7.676 47.013 1.00 82.38 229 PHE A C 1
ATOM 1712 O O . PHE A 1 229 ? -23.391 -8.038 46.007 1.00 82.38 229 PHE A O 1
ATOM 1719 N N . ALA A 1 230 ? -22.374 -6.416 47.166 1.00 78.69 230 ALA A N 1
ATOM 1720 C CA . ALA A 1 230 ? -22.524 -5.416 46.113 1.00 78.69 230 ALA A CA 1
ATOM 1721 C C . ALA A 1 230 ? -21.537 -5.689 44.967 1.00 78.69 230 ALA A C 1
ATOM 1723 O O . ALA A 1 230 ? -20.327 -5.791 45.189 1.00 78.69 230 ALA A O 1
ATOM 1724 N N . VAL A 1 231 ? -22.049 -5.773 43.740 1.00 79.31 231 VAL A N 1
ATOM 1725 C CA . VAL A 1 231 ? -21.227 -5.854 42.530 1.00 79.31 231 VAL A CA 1
ATOM 1726 C C . VAL A 1 231 ? -20.880 -4.435 42.110 1.00 79.31 231 VAL A C 1
ATOM 1728 O O . VAL A 1 231 ? -21.739 -3.682 41.661 1.00 79.31 231 VAL A O 1
ATOM 1731 N N . THR A 1 232 ? -19.609 -4.071 42.256 1.00 69.25 232 THR A N 1
ATOM 1732 C CA . THR A 1 232 ? -19.106 -2.731 41.923 1.00 69.25 232 THR A CA 1
ATOM 1733 C C . THR A 1 232 ? -18.560 -2.651 40.503 1.00 69.25 232 THR A C 1
ATOM 1735 O O . THR A 1 232 ? -18.233 -1.572 40.021 1.00 69.25 232 THR A O 1
ATOM 1738 N N . GLY A 1 233 ? -18.419 -3.780 39.811 1.00 62.97 233 GLY A N 1
ATOM 1739 C CA . GLY A 1 233 ? -17.948 -3.823 38.433 1.00 62.97 233 GLY A CA 1
ATOM 1740 C C . GLY A 1 233 ? -17.828 -5.242 37.898 1.00 62.97 233 GLY A C 1
ATOM 1741 O O . GLY A 1 233 ? -18.066 -6.212 38.618 1.00 62.97 233 GLY A O 1
ATOM 1742 N N . LYS A 1 234 ? -17.440 -5.379 36.632 1.00 66.88 234 LYS A N 1
ATOM 1743 C CA . LYS A 1 234 ? -17.138 -6.678 36.021 1.00 66.88 234 LYS A CA 1
ATOM 1744 C C . LYS A 1 234 ? -15.959 -6.614 35.064 1.00 66.88 234 LYS A C 1
ATOM 1746 O O . LYS A 1 234 ? -15.679 -5.571 34.474 1.00 66.88 234 LYS A O 1
ATOM 1751 N N . ALA A 1 235 ? -15.286 -7.745 34.920 1.00 47.53 235 ALA A N 1
ATOM 1752 C CA . ALA A 1 235 ? -14.030 -7.870 34.198 1.00 47.53 235 ALA A CA 1
ATOM 1753 C C . ALA A 1 235 ? -13.883 -9.298 33.638 1.00 47.53 235 ALA A C 1
ATOM 1755 O O . ALA A 1 235 ? -14.320 -10.238 34.296 1.00 47.53 235 ALA A O 1
ATOM 1756 N N . GLN A 1 236 ? -13.310 -9.477 32.444 1.00 49.50 236 GLN A N 1
ATOM 1757 C CA . GLN A 1 236 ? -13.027 -10.809 31.884 1.00 49.50 236 GLN A CA 1
ATOM 1758 C C . GLN A 1 236 ? -11.585 -11.223 32.160 1.00 49.50 236 GLN A C 1
ATOM 1760 O O . GLN A 1 236 ? -10.675 -10.416 32.000 1.00 49.50 236 GLN A O 1
ATOM 1765 N N . ASP A 1 237 ? -11.369 -12.478 32.542 1.00 49.00 237 ASP A N 1
ATOM 1766 C CA . ASP A 1 237 ? -10.019 -13.037 32.584 1.00 49.00 237 ASP A CA 1
ATOM 1767 C C . ASP A 1 237 ? -9.504 -13.393 31.177 1.00 49.00 237 ASP A C 1
ATOM 1769 O O . ASP A 1 237 ? -10.219 -13.280 30.179 1.00 49.00 237 ASP A O 1
ATOM 1773 N N . SER A 1 238 ? -8.252 -13.848 31.083 1.00 44.34 238 SER A N 1
ATOM 1774 C CA . SER A 1 238 ? -7.623 -14.238 29.813 1.00 44.34 238 SER A CA 1
ATOM 1775 C C . SER A 1 238 ? -8.295 -15.425 29.108 1.00 44.34 238 SER A C 1
ATOM 1777 O O . SER A 1 238 ? -8.000 -15.667 27.942 1.00 44.34 238 SER A O 1
ATOM 1779 N N . SER A 1 239 ? -9.192 -16.152 29.785 1.00 43.31 239 SER A N 1
ATOM 1780 C CA . SER A 1 239 ? -10.015 -17.223 29.205 1.00 43.31 239 SER A CA 1
ATOM 1781 C C . SER A 1 239 ? -11.382 -16.728 28.709 1.00 43.31 239 SER A C 1
ATOM 1783 O O . SER A 1 239 ? -12.174 -17.512 28.192 1.00 43.31 239 SER A O 1
ATOM 1785 N N . GLY A 1 240 ? -11.678 -15.432 28.868 1.00 43.56 240 GLY A N 1
ATOM 1786 C CA . GLY A 1 240 ? -12.975 -14.833 28.551 1.00 43.56 240 GLY A CA 1
ATOM 1787 C C . GLY A 1 240 ? -14.037 -15.036 29.637 1.00 43.56 240 GLY A C 1
ATOM 1788 O O . GLY A 1 240 ? -15.176 -14.588 29.465 1.00 43.56 240 GLY A O 1
ATOM 1789 N N . THR A 1 241 ? -13.688 -15.661 30.768 1.00 50.06 241 THR A N 1
ATOM 1790 C CA . THR A 1 241 ? -14.608 -15.868 31.892 1.00 50.06 241 THR A CA 1
ATOM 1791 C C . THR A 1 241 ? -14.851 -14.541 32.595 1.00 50.06 241 THR A C 1
ATOM 1793 O O . THR A 1 241 ? -13.909 -13.831 32.943 1.00 50.06 241 THR A O 1
ATOM 1796 N N . TRP A 1 242 ? -16.116 -14.193 32.831 1.00 59.84 242 TRP A N 1
ATOM 1797 C CA . TRP A 1 242 ? -16.467 -12.985 33.573 1.00 59.84 242 TRP A CA 1
ATOM 1798 C C . TRP A 1 242 ? -16.236 -13.156 35.076 1.00 59.84 242 TRP A C 1
ATOM 1800 O O . TRP A 1 242 ? -16.525 -14.201 35.663 1.00 59.84 242 TRP A O 1
ATOM 1810 N N . TRP A 1 243 ? -15.784 -12.085 35.711 1.00 75.50 243 TRP A N 1
ATOM 1811 C CA . TRP A 1 243 ? -15.589 -11.954 37.146 1.00 75.50 243 TRP A CA 1
ATOM 1812 C C . TRP A 1 243 ? -16.298 -10.698 37.636 1.00 75.50 243 TRP A C 1
ATOM 1814 O O . TRP A 1 243 ? -16.159 -9.626 37.040 1.00 75.50 243 TRP A O 1
ATOM 1824 N N . TYR A 1 244 ? -17.044 -10.826 38.729 1.00 75.88 244 TYR A N 1
ATOM 1825 C CA . TYR A 1 244 ? -17.664 -9.698 39.411 1.00 75.88 244 TYR A CA 1
ATOM 1826 C C . TYR A 1 244 ? -16.693 -9.103 40.416 1.00 75.88 244 TYR A C 1
ATOM 1828 O O . TYR A 1 244 ? -16.103 -9.820 41.225 1.00 75.88 244 TYR A O 1
ATOM 1836 N N . ARG A 1 245 ? -16.540 -7.783 40.354 1.00 83.94 245 ARG A N 1
ATOM 1837 C CA . ARG A 1 245 ? -15.746 -6.999 41.289 1.00 83.94 245 ARG A CA 1
ATOM 1838 C C . ARG A 1 245 ? -16.595 -6.641 42.501 1.00 83.94 245 ARG A C 1
ATOM 1840 O O . ARG A 1 245 ? -17.743 -6.223 42.357 1.00 83.94 245 ARG A O 1
ATOM 1847 N N . LEU A 1 246 ? -16.002 -6.768 43.678 1.00 86.19 246 LEU A N 1
ATOM 1848 C CA . LEU A 1 246 ? -16.587 -6.403 44.961 1.00 86.19 246 LEU A CA 1
ATOM 1849 C C . LEU A 1 246 ? -15.533 -5.741 45.851 1.00 86.19 246 LEU A C 1
ATOM 1851 O O . LEU A 1 246 ? -14.329 -5.874 45.621 1.00 86.19 246 LEU A O 1
ATOM 1855 N N . THR A 1 247 ? -15.986 -5.066 46.900 1.00 78.62 247 THR A N 1
ATOM 1856 C CA . THR A 1 247 ? -15.109 -4.670 48.005 1.00 78.62 247 THR A CA 1
ATOM 1857 C C . THR A 1 247 ? -15.079 -5.804 49.025 1.00 78.62 247 THR A C 1
ATOM 1859 O O . THR A 1 247 ? -16.124 -6.194 49.541 1.00 78.62 247 THR A O 1
ATOM 1862 N N . TYR A 1 248 ? -13.894 -6.334 49.322 1.00 77.88 248 TYR A N 1
ATOM 1863 C CA . TYR A 1 248 ? -13.687 -7.413 50.288 1.00 77.88 248 TYR A CA 1
ATOM 1864 C C . TYR A 1 248 ? -12.608 -7.001 51.294 1.00 77.88 248 TYR A C 1
ATOM 1866 O O . TYR A 1 248 ? -11.466 -6.743 50.913 1.00 77.88 248 TYR A O 1
ATOM 1874 N N . SER A 1 249 ? -12.982 -6.880 52.573 1.00 77.88 249 SER A N 1
ATOM 1875 C CA . SER A 1 249 ? -12.097 -6.450 53.673 1.00 77.88 249 SER A CA 1
ATOM 1876 C C . SER A 1 249 ? -11.287 -5.178 53.363 1.00 77.88 249 SER A C 1
ATOM 1878 O O . SER A 1 249 ? -10.074 -5.129 53.562 1.00 77.88 249 SER A O 1
ATOM 1880 N N . GLY A 1 250 ? -11.949 -4.158 52.803 1.00 65.62 250 GLY A N 1
ATOM 1881 C CA . GLY A 1 250 ? -11.330 -2.875 52.435 1.00 65.62 250 GLY A CA 1
ATOM 1882 C C . GLY A 1 250 ? -10.463 -2.898 51.167 1.00 65.62 250 GLY A C 1
ATOM 1883 O O . GLY A 1 250 ? -9.911 -1.867 50.793 1.00 65.62 250 GLY A O 1
ATOM 1884 N N . LYS A 1 251 ? -10.348 -4.043 50.482 1.00 62.16 251 LYS A N 1
ATOM 1885 C CA . LYS A 1 251 ? -9.593 -4.209 49.229 1.00 62.16 251 LYS A CA 1
ATOM 1886 C C . LYS A 1 251 ? -10.531 -4.501 48.058 1.00 62.16 251 LYS A C 1
ATOM 1888 O O . LYS A 1 251 ? -11.663 -4.942 48.240 1.00 62.16 251 LYS A O 1
ATOM 1893 N N . THR A 1 252 ? -10.048 -4.276 46.837 1.00 72.31 252 THR A N 1
ATOM 1894 C CA . THR A 1 252 ? -10.754 -4.717 45.626 1.00 72.31 252 THR A CA 1
ATOM 1895 C C . THR A 1 252 ? -10.581 -6.224 45.462 1.00 72.31 252 THR A C 1
ATOM 1897 O O . THR A 1 252 ? -9.452 -6.702 45.365 1.00 72.31 252 THR A O 1
ATOM 1900 N N . GLY A 1 253 ? -11.690 -6.958 45.429 1.00 64.62 253 GLY A N 1
ATOM 1901 C CA . GLY A 1 253 ? -11.727 -8.395 45.177 1.00 64.62 253 GLY A CA 1
ATOM 1902 C C . GLY A 1 253 ? -12.544 -8.737 43.936 1.00 64.62 253 GLY A C 1
ATOM 1903 O O . GLY A 1 253 ? -13.332 -7.924 43.449 1.00 64.62 253 GLY A O 1
ATOM 1904 N N . TYR A 1 254 ? -12.362 -9.956 43.437 1.00 80.31 254 TYR A N 1
ATOM 1905 C CA . TYR A 1 254 ? -13.079 -10.510 42.294 1.00 80.31 254 TYR A CA 1
ATOM 1906 C C . TYR A 1 254 ? -13.549 -11.930 42.589 1.00 80.31 254 TYR A C 1
ATOM 1908 O O . TYR A 1 254 ? -12.809 -12.733 43.153 1.00 80.31 254 TYR A O 1
ATOM 1916 N N . VAL A 1 255 ? -14.758 -12.263 42.151 1.00 74.38 255 VAL A N 1
ATOM 1917 C CA . VAL A 1 255 ? -15.305 -13.625 42.202 1.00 74.38 255 VAL A CA 1
ATOM 1918 C C . VAL A 1 255 ? -15.818 -14.032 40.830 1.00 74.38 255 VAL A C 1
ATOM 1920 O O . VAL A 1 255 ? -16.317 -13.198 40.075 1.00 74.38 255 VAL A O 1
ATOM 1923 N N . SER A 1 256 ? -15.675 -15.308 40.475 1.00 75.00 256 SER A N 1
ATOM 1924 C CA . SER A 1 256 ? -16.087 -15.778 39.152 1.00 75.00 256 SER A CA 1
ATOM 1925 C C . SER A 1 256 ? -17.605 -15.673 39.003 1.00 75.00 256 SER A C 1
ATOM 1927 O O . SER A 1 256 ? -18.355 -16.188 39.833 1.00 75.00 256 SER A O 1
ATOM 1929 N N . SER A 1 257 ? -18.056 -15.035 37.921 1.00 67.25 257 SER A N 1
ATOM 1930 C CA . SER A 1 257 ? -19.482 -14.889 37.594 1.00 67.25 257 SER A CA 1
ATOM 1931 C C . SER A 1 257 ? -20.200 -16.230 37.442 1.00 67.25 257 SER A C 1
ATOM 1933 O O . SER A 1 257 ? -21.390 -16.316 37.723 1.00 67.25 257 SER A O 1
ATOM 1935 N N . LYS A 1 258 ? -19.463 -17.297 37.096 1.00 72.81 258 LYS A N 1
ATOM 1936 C CA . LYS A 1 258 ? -19.955 -18.681 37.019 1.00 72.81 258 LYS A CA 1
ATOM 1937 C C . LYS A 1 258 ? -20.675 -19.129 38.294 1.00 72.81 258 LYS A C 1
ATOM 1939 O O . LYS A 1 258 ? -21.531 -20.005 38.246 1.00 72.81 258 LYS A O 1
ATOM 1944 N N . TYR A 1 259 ? -20.302 -18.548 39.428 1.00 74.38 259 TYR A N 1
ATOM 1945 C CA . TYR A 1 259 ? -20.744 -18.962 40.750 1.00 74.38 259 TYR A CA 1
ATOM 1946 C C . TYR A 1 259 ? -21.543 -17.879 41.476 1.00 74.38 259 TYR A C 1
ATOM 1948 O O . TYR A 1 259 ? -21.672 -17.929 42.697 1.00 74.38 259 TYR A O 1
ATOM 1956 N N . VAL A 1 260 ? -22.035 -16.870 40.756 1.00 70.75 260 VAL A N 1
ATOM 1957 C CA . VAL A 1 260 ? -22.734 -15.725 41.342 1.00 70.75 260 VAL A CA 1
ATOM 1958 C C . VAL A 1 260 ? -23.969 -15.405 40.515 1.00 70.75 260 VAL A C 1
ATOM 1960 O O . VAL A 1 260 ? -23.876 -15.114 39.326 1.00 70.75 260 VAL A O 1
ATOM 1963 N N . THR A 1 261 ? -25.127 -15.394 41.162 1.00 72.31 261 THR A N 1
ATOM 1964 C CA . THR A 1 261 ? -26.372 -14.880 40.585 1.00 72.31 261 THR A CA 1
ATOM 1965 C C . THR A 1 261 ? -26.479 -13.392 40.894 1.00 72.31 261 THR A C 1
ATOM 1967 O O . THR A 1 261 ? -26.261 -13.004 42.036 1.00 72.31 261 THR A O 1
ATOM 1970 N N . VAL A 1 262 ? -26.807 -12.547 39.915 1.00 60.12 262 VAL A N 1
ATOM 1971 C CA . VAL A 1 262 ? -26.943 -11.096 40.128 1.00 60.12 262 VAL A CA 1
ATOM 1972 C C . VAL A 1 262 ? -28.393 -10.634 40.019 1.00 60.12 262 VAL A C 1
ATOM 1974 O O . VAL A 1 262 ? -29.169 -11.150 39.214 1.00 60.12 262 VAL A O 1
ATOM 1977 N N . LYS A 1 263 ? -28.749 -9.644 40.839 1.00 61.25 263 LYS A N 1
ATOM 1978 C CA . LYS A 1 263 ? -30.037 -8.946 40.833 1.00 61.25 263 LYS A CA 1
ATOM 1979 C C . LYS A 1 263 ? -29.785 -7.445 40.727 1.00 61.25 263 LYS A C 1
ATOM 1981 O O . LYS A 1 263 ? -28.989 -6.901 41.494 1.00 61.25 263 LYS A O 1
ATOM 1986 N N . THR A 1 264 ? -30.451 -6.794 39.779 1.00 55.41 264 THR A N 1
ATOM 1987 C CA . THR A 1 264 ? -30.452 -5.329 39.631 1.00 55.41 264 THR A CA 1
ATOM 1988 C C . THR A 1 264 ? -31.685 -4.726 40.296 1.00 55.41 264 THR A C 1
ATOM 1990 O O . THR A 1 264 ? -32.708 -5.402 40.440 1.00 55.41 264 THR A O 1
ATOM 1993 N N . ASP A 1 265 ? -31.607 -3.447 40.664 1.00 47.97 265 ASP A N 1
ATOM 1994 C CA . ASP A 1 265 ? -32.702 -2.708 41.316 1.00 47.97 265 ASP A CA 1
ATOM 1995 C C . ASP A 1 265 ? -34.018 -2.716 40.500 1.00 47.97 265 ASP A C 1
ATOM 1997 O O . ASP A 1 265 ? -35.099 -2.554 41.057 1.00 47.97 265 ASP A O 1
ATOM 2001 N N . SER A 1 266 ? -33.958 -3.006 39.193 1.00 42.34 266 SER A N 1
ATOM 2002 C CA . SER A 1 266 ? -35.115 -3.154 38.291 1.00 42.34 266 SER A CA 1
ATOM 2003 C C . SER A 1 266 ? -35.830 -4.518 38.354 1.00 42.34 266 SER A C 1
ATOM 2005 O O . SER A 1 266 ? -36.671 -4.802 37.506 1.00 42.34 266 SER A O 1
ATOM 2007 N N . GLY A 1 267 ? -35.497 -5.399 39.305 1.00 44.53 267 GLY A N 1
ATOM 2008 C CA . GLY A 1 267 ? -36.211 -6.671 39.512 1.00 44.53 267 GLY A CA 1
ATOM 2009 C C . GLY A 1 267 ? -35.926 -7.778 38.484 1.00 44.53 267 GLY A C 1
ATOM 2010 O O . GLY A 1 267 ? -36.541 -8.841 38.551 1.00 44.53 267 GLY A O 1
ATOM 2011 N N . ALA A 1 268 ? -34.972 -7.581 37.568 1.00 35.47 268 ALA A N 1
ATOM 2012 C CA . ALA A 1 268 ? -34.537 -8.604 36.617 1.00 35.47 268 ALA A CA 1
ATOM 2013 C C . ALA A 1 268 ? -33.683 -9.692 37.305 1.00 35.47 268 ALA A C 1
ATOM 2015 O O . ALA A 1 268 ? -32.766 -9.382 38.069 1.00 35.47 268 ALA A O 1
ATOM 2016 N N . THR A 1 269 ? -33.970 -10.965 37.015 1.00 33.62 269 THR A N 1
ATOM 2017 C CA . THR A 1 269 ? -33.215 -12.144 37.484 1.00 33.62 269 THR A CA 1
ATOM 2018 C C . THR A 1 269 ? -32.476 -12.806 36.311 1.00 33.62 269 THR A C 1
ATOM 2020 O O . THR A 1 269 ? -33.089 -13.126 35.295 1.00 33.62 269 THR A O 1
ATOM 2023 N N . GLU A 1 270 ? -31.154 -12.998 36.427 1.00 39.53 270 GLU A N 1
ATOM 2024 C CA . GLU A 1 270 ? -30.313 -13.658 35.405 1.00 39.53 270 GLU A CA 1
ATOM 2025 C C . GLU A 1 270 ? -30.180 -15.187 35.639 1.00 39.53 270 GLU A C 1
ATOM 2027 O O . GLU A 1 270 ? -29.992 -15.632 36.772 1.00 39.53 270 GLU A O 1
ATOM 2032 N N . LYS A 1 271 ? -30.233 -15.996 34.561 1.00 38.94 271 LYS A N 1
ATOM 2033 C CA . LYS A 1 271 ? -29.941 -17.456 34.510 1.00 38.94 271 LYS A CA 1
ATOM 2034 C C . LYS A 1 271 ? -28.499 -17.686 33.980 1.00 38.94 271 LYS A C 1
ATOM 2036 O O . LYS A 1 271 ? -28.035 -16.847 33.209 1.00 38.94 271 LYS A O 1
ATOM 2041 N N . PRO A 1 272 ? -27.780 -18.776 34.343 1.00 36.25 272 PRO A N 1
ATOM 2042 C CA . PRO A 1 272 ? -26.401 -19.046 33.898 1.00 36.25 272 PRO A CA 1
ATOM 2043 C C . PRO A 1 272 ? -26.182 -19.039 32.370 1.00 36.25 272 PRO A C 1
ATOM 2045 O O . PRO A 1 272 ? -26.980 -19.596 31.619 1.00 36.25 272 PRO A O 1
ATOM 2048 N N . GLN A 1 273 ? -25.064 -18.428 31.944 1.00 44.41 273 GLN A N 1
ATOM 2049 C CA . GLN A 1 273 ? -24.562 -18.329 30.560 1.00 44.41 273 GLN A CA 1
ATOM 2050 C C . GLN A 1 273 ? -24.101 -19.687 29.995 1.00 44.41 273 GLN A C 1
ATOM 2052 O O . GLN A 1 273 ? -23.348 -20.376 30.684 1.00 44.41 273 GLN A O 1
ATOM 2057 N N . ASN A 1 274 ? -24.518 -19.999 28.747 1.00 46.12 274 ASN A N 1
ATOM 2058 C CA . ASN A 1 274 ? -23.824 -20.775 27.679 1.00 46.12 274 ASN A CA 1
ATOM 2059 C C . ASN A 1 274 ? -24.768 -21.384 26.601 1.00 46.12 274 ASN A C 1
ATOM 2061 O O . ASN A 1 274 ? -24.348 -22.246 25.829 1.00 46.12 274 ASN A O 1
ATOM 2065 N N . SER A 1 275 ? -26.030 -20.950 26.512 1.00 53.84 275 SER A N 1
ATOM 2066 C CA . SER A 1 275 ? -26.962 -21.409 25.468 1.00 53.84 275 SER A CA 1
ATOM 2067 C C . SER A 1 275 ? -26.763 -20.650 24.147 1.00 53.84 275 SER A C 1
ATOM 2069 O O . SER A 1 275 ? -26.660 -19.419 24.132 1.00 53.84 275 SER A O 1
ATOM 2071 N N . LYS A 1 276 ? -26.758 -21.362 23.014 1.00 65.12 276 LYS A N 1
ATOM 2072 C CA . LYS A 1 276 ? -26.687 -20.750 21.676 1.00 65.12 276 LYS A CA 1
ATOM 2073 C C . LYS A 1 276 ? -28.070 -20.569 21.081 1.00 65.12 276 LYS A C 1
ATOM 2075 O O . LYS A 1 276 ? -28.871 -21.494 21.106 1.00 65.12 276 LYS A O 1
ATOM 2080 N N . GLY A 1 277 ? -28.323 -19.406 20.492 1.00 74.50 277 GLY A N 1
ATOM 2081 C CA . GLY A 1 277 ? -29.516 -19.129 19.699 1.00 74.50 277 GLY A CA 1
ATOM 2082 C C . GLY A 1 277 ? -29.222 -19.226 18.204 1.00 74.50 277 GLY A C 1
ATOM 2083 O O . GLY A 1 277 ? -28.212 -18.708 17.741 1.00 74.50 277 GLY A O 1
ATOM 2084 N N . THR A 1 278 ? -30.105 -19.860 17.438 1.00 79.75 278 THR A N 1
ATOM 2085 C CA . THR A 1 278 ? -30.096 -19.877 15.967 1.00 79.75 278 THR A CA 1
ATOM 2086 C C . THR A 1 278 ? -31.353 -19.190 15.457 1.00 79.75 278 THR A C 1
ATOM 2088 O O . THR A 1 278 ? -32.455 -19.575 15.839 1.00 79.75 278 THR A O 1
ATOM 2091 N N . VAL A 1 279 ? -31.217 -18.185 14.593 1.00 79.94 279 VAL A N 1
ATOM 2092 C CA . VAL A 1 279 ? -32.365 -17.467 14.021 1.00 79.94 279 VAL A CA 1
ATOM 2093 C C . VAL A 1 279 ? -33.226 -18.413 13.186 1.00 79.94 279 VAL A C 1
ATOM 2095 O O . VAL A 1 279 ? -32.745 -19.025 12.234 1.00 79.94 279 VAL A O 1
ATOM 2098 N N . ASN A 1 280 ? -34.509 -18.498 13.524 1.00 82.12 280 ASN A N 1
ATOM 2099 C CA . ASN A 1 280 ? -35.499 -19.360 12.891 1.00 82.12 280 ASN A CA 1
ATOM 2100 C C . ASN A 1 280 ? -36.764 -18.563 12.522 1.00 82.12 280 ASN A C 1
ATOM 2102 O O . ASN A 1 280 ? -37.837 -18.752 13.090 1.00 82.12 280 ASN A O 1
ATOM 2106 N N . THR A 1 281 ? -36.623 -17.623 11.590 1.00 67.94 281 THR A N 1
ATOM 2107 C CA . THR A 1 281 ? -37.710 -16.785 11.060 1.00 67.94 281 THR A CA 1
ATOM 2108 C C . THR A 1 281 ? -38.392 -17.428 9.841 1.00 67.94 281 THR A C 1
ATOM 2110 O O . THR A 1 281 ? -37.777 -18.183 9.079 1.00 67.94 281 THR A O 1
ATOM 2113 N N . LYS A 1 282 ? -39.682 -17.115 9.620 1.00 64.88 282 LYS A N 1
ATOM 2114 C CA . LYS A 1 282 ? -40.392 -17.446 8.363 1.00 64.88 282 LYS A CA 1
ATOM 2115 C C . LYS A 1 282 ? -39.991 -16.509 7.212 1.00 64.88 282 LYS A C 1
ATOM 2117 O O . LYS A 1 282 ? -39.872 -16.973 6.085 1.00 64.88 282 LYS A O 1
ATOM 2122 N N . SER A 1 283 ? -39.730 -15.234 7.509 1.00 53.09 283 SER A N 1
ATOM 2123 C CA . SER A 1 283 ? -39.271 -14.196 6.574 1.00 53.09 283 SER A CA 1
ATOM 2124 C C . SER A 1 283 ? -38.044 -13.478 7.136 1.00 53.09 283 SER A C 1
ATOM 2126 O O . SER A 1 283 ? -38.019 -13.152 8.325 1.00 53.09 283 SER A O 1
ATOM 2128 N N . ASP A 1 284 ? -37.047 -13.211 6.295 1.00 57.44 284 ASP A N 1
ATOM 2129 C CA . ASP A 1 284 ? -35.802 -12.562 6.708 1.00 57.44 284 ASP A CA 1
ATOM 2130 C C . ASP A 1 284 ? -35.801 -11.039 6.545 1.00 57.44 284 ASP A C 1
ATOM 2132 O O . ASP A 1 284 ? -36.417 -10.537 5.603 1.00 57.44 284 ASP A O 1
ATOM 2136 N N . PRO A 1 285 ? -35.053 -10.300 7.399 1.00 55.62 285 PRO A N 1
ATOM 2137 C CA . PRO A 1 285 ? -34.223 -10.768 8.530 1.00 55.62 285 PRO A CA 1
ATOM 2138 C C . PRO A 1 285 ? -34.864 -10.574 9.933 1.00 55.62 285 PRO A C 1
ATOM 2140 O O . PRO A 1 285 ? -35.754 -9.743 10.120 1.00 55.62 285 PRO A O 1
ATOM 2143 N N . LEU A 1 286 ? -34.364 -11.274 10.966 1.00 76.44 286 LEU A N 1
ATOM 2144 C CA . LEU A 1 286 ? -34.735 -11.043 12.375 1.00 76.44 286 LEU A CA 1
ATOM 2145 C C . LEU A 1 286 ? -34.170 -9.710 12.874 1.00 76.44 286 LEU A C 1
ATOM 2147 O O . LEU A 1 286 ? -32.965 -9.478 12.830 1.00 76.44 286 LEU A O 1
ATOM 2151 N N . THR A 1 287 ? -35.021 -8.832 13.399 1.00 76.69 287 THR A N 1
ATOM 2152 C CA . THR A 1 287 ? -34.589 -7.520 13.904 1.00 76.69 287 THR A CA 1
ATOM 2153 C C . THR A 1 287 ? -33.921 -7.627 15.276 1.00 76.69 287 THR A C 1
ATOM 2155 O O . THR A 1 287 ? -34.510 -8.164 16.212 1.00 76.69 287 THR A O 1
ATOM 2158 N N . VAL A 1 288 ? -32.728 -7.042 15.410 1.00 68.88 288 VAL A N 1
ATOM 2159 C CA . VAL A 1 288 ? -32.031 -6.827 16.685 1.00 68.88 288 VAL A CA 1
ATOM 2160 C C . VAL A 1 288 ? -32.394 -5.443 17.211 1.00 68.88 288 VAL A C 1
ATOM 2162 O O . VAL A 1 288 ? -32.216 -4.445 16.514 1.00 68.88 288 VAL A O 1
ATOM 2165 N N . ARG A 1 289 ? -32.887 -5.360 18.446 1.00 82.56 289 ARG A N 1
ATOM 2166 C CA . ARG A 1 289 ? -33.387 -4.125 19.069 1.00 82.56 289 ARG A CA 1
ATOM 2167 C C . ARG A 1 289 ? -32.525 -3.676 20.240 1.00 82.56 289 ARG A C 1
ATOM 2169 O O . ARG A 1 289 ? -31.824 -4.481 20.844 1.00 82.56 289 ARG A O 1
ATOM 2176 N N . SER A 1 290 ? -32.576 -2.388 20.570 1.00 54.22 290 SER A N 1
ATOM 2177 C CA . SER A 1 290 ? -31.839 -1.809 21.705 1.00 54.22 290 SER A CA 1
ATOM 2178 C C . SER A 1 290 ? -32.371 -2.235 23.081 1.00 54.22 290 SER A C 1
ATOM 2180 O O . SER A 1 290 ? -31.657 -2.089 24.071 1.00 54.22 290 SER A O 1
ATOM 2182 N N . GLY A 1 291 ? -33.585 -2.789 23.150 1.00 50.66 291 GLY A N 1
ATOM 2183 C CA . GLY A 1 291 ? -34.224 -3.276 24.374 1.00 50.66 291 GLY A CA 1
ATOM 2184 C C . GLY A 1 291 ? -35.247 -4.391 24.105 1.00 50.66 291 GLY A C 1
ATOM 2185 O O . GLY A 1 291 ? -35.541 -4.681 22.941 1.00 50.66 291 GLY A O 1
ATOM 2186 N N . PRO A 1 292 ? -35.761 -5.043 25.164 1.00 55.53 292 PRO A N 1
ATOM 2187 C CA . PRO A 1 292 ? -36.711 -6.146 25.056 1.00 55.53 292 PRO A CA 1
ATOM 2188 C C . PRO A 1 292 ? -38.123 -5.618 24.769 1.00 55.53 292 PRO A C 1
ATOM 2190 O O . PRO A 1 292 ? -38.811 -5.140 25.667 1.00 55.53 292 PRO A O 1
ATOM 2193 N N . GLY A 1 293 ? -38.540 -5.674 23.504 1.00 62.91 293 GLY A N 1
ATOM 2194 C CA . GLY A 1 293 ? -39.871 -5.259 23.053 1.00 62.91 293 GLY A CA 1
ATOM 2195 C C . GLY A 1 293 ? -39.849 -4.650 21.651 1.00 62.91 293 GLY A C 1
ATOM 2196 O O . GLY A 1 293 ? -38.830 -4.128 21.197 1.00 62.91 293 GLY A O 1
ATOM 2197 N N . THR A 1 294 ? -40.978 -4.680 20.941 1.00 74.56 294 THR A N 1
ATOM 2198 C CA . THR A 1 294 ? -41.092 -4.099 19.587 1.00 74.56 294 THR A CA 1
ATOM 2199 C C . THR A 1 294 ? -41.089 -2.568 19.571 1.00 74.56 294 THR A C 1
ATOM 2201 O O . THR A 1 294 ? -40.828 -1.982 18.520 1.00 74.56 294 THR A O 1
ATOM 2204 N N . SER A 1 295 ? -41.306 -1.928 20.724 1.00 65.69 295 SER A N 1
ATOM 2205 C CA . SER A 1 295 ? -41.222 -0.476 20.926 1.00 65.69 295 SER A CA 1
ATOM 2206 C C . SER A 1 295 ? -39.785 0.062 20.952 1.00 65.69 295 SER A C 1
ATOM 2208 O O . SER A 1 295 ? -39.575 1.258 20.761 1.00 65.69 295 SER A O 1
ATOM 2210 N N . TYR A 1 296 ? -38.779 -0.798 21.148 1.00 63.16 296 TYR A N 1
ATOM 2211 C CA . TYR A 1 296 ? -37.373 -0.396 21.145 1.00 63.16 296 TYR A CA 1
ATOM 2212 C C . TYR A 1 296 ? -36.811 -0.278 19.725 1.00 63.16 296 TYR A C 1
ATOM 2214 O O . TYR A 1 296 ? -37.114 -1.086 18.838 1.00 63.16 296 TYR A O 1
ATOM 2222 N N . GLY A 1 297 ? -35.942 0.717 19.526 1.00 55.81 297 GLY A N 1
ATOM 2223 C CA . GLY A 1 297 ? -35.317 1.013 18.238 1.00 55.81 297 GLY A CA 1
ATOM 2224 C C . GLY A 1 297 ? -34.519 -0.165 17.672 1.00 55.81 297 GLY A C 1
ATOM 2225 O O . GLY A 1 297 ? -33.819 -0.875 18.399 1.00 55.81 297 GLY A O 1
ATOM 2226 N N . SER A 1 298 ? -34.614 -0.362 16.356 1.00 77.38 298 SER A N 1
ATOM 2227 C CA . SER A 1 298 ? -33.791 -1.333 15.630 1.00 77.38 298 SER A CA 1
A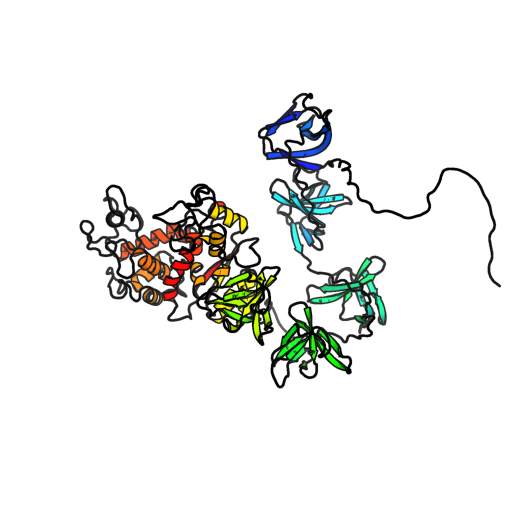TOM 2228 C C . SER A 1 298 ? -32.326 -0.892 15.640 1.00 77.38 298 SER A C 1
ATOM 2230 O O . SER A 1 298 ? -32.010 0.253 15.316 1.00 77.38 298 SER A O 1
ATOM 2232 N N . ILE A 1 299 ? -31.425 -1.798 16.019 1.00 47.31 299 ILE A N 1
ATOM 2233 C CA . ILE A 1 299 ? -29.972 -1.574 16.031 1.00 47.31 299 ILE A CA 1
ATOM 2234 C C . ILE A 1 299 ? -29.226 -2.439 15.012 1.00 47.31 299 ILE A C 1
ATOM 2236 O O . ILE A 1 299 ? -28.000 -2.333 14.924 1.00 47.31 299 ILE A O 1
ATOM 2240 N N . GLY A 1 300 ? -29.958 -3.271 14.267 1.00 59.75 300 GLY A N 1
ATOM 2241 C CA . GLY A 1 300 ? -29.468 -4.138 13.204 1.00 59.75 300 GLY A CA 1
ATOM 2242 C C . GLY A 1 300 ? -30.380 -5.341 12.985 1.00 59.75 300 GLY A C 1
ATOM 2243 O O . GLY A 1 300 ? -31.497 -5.394 13.498 1.00 59.75 300 GLY A O 1
ATOM 2244 N N . THR A 1 301 ? -29.912 -6.318 12.216 1.00 76.69 301 THR A N 1
ATOM 2245 C CA . THR A 1 301 ? -30.680 -7.523 11.884 1.00 76.69 301 THR A CA 1
ATOM 2246 C C . THR A 1 301 ? -29.784 -8.766 11.837 1.00 76.69 301 THR A C 1
ATOM 2248 O O . THR A 1 301 ? -28.574 -8.660 11.624 1.00 76.69 301 THR A O 1
ATOM 2251 N N . LEU A 1 302 ? -30.375 -9.948 12.016 1.00 60.69 302 LEU A N 1
ATOM 2252 C CA . LEU A 1 302 ? -29.752 -11.263 11.869 1.00 60.69 302 LEU A CA 1
ATOM 2253 C C . LEU A 1 302 ? -30.536 -12.075 10.831 1.00 60.69 302 LEU A C 1
ATOM 2255 O O . LEU A 1 302 ? -31.752 -12.192 10.935 1.00 60.69 302 LEU A O 1
ATOM 2259 N N . ALA A 1 303 ? -29.855 -12.634 9.836 1.00 62.62 303 ALA A N 1
ATOM 2260 C CA . ALA A 1 303 ? -30.490 -13.507 8.845 1.00 62.62 303 ALA A CA 1
ATOM 2261 C C . ALA A 1 303 ? -30.874 -14.872 9.446 1.00 62.62 303 ALA A C 1
ATOM 2263 O O . ALA A 1 303 ? -30.278 -15.303 10.440 1.00 62.62 303 ALA A O 1
ATOM 2264 N N . LYS A 1 304 ? -31.818 -15.579 8.822 1.00 69.44 304 LYS A N 1
ATOM 2265 C CA . LYS A 1 304 ? -32.194 -16.954 9.154 1.00 69.44 304 LYS A CA 1
ATOM 2266 C C . LYS A 1 304 ? -30.966 -17.854 9.140 1.00 69.44 304 LYS A C 1
ATOM 2268 O O . LYS A 1 304 ? -30.066 -17.712 8.316 1.00 69.44 304 LYS A O 1
ATOM 2273 N N . GLY A 1 305 ? -30.901 -18.759 10.108 1.00 59.34 305 GLY A N 1
ATOM 2274 C CA . GLY A 1 305 ? -29.764 -19.651 10.310 1.00 59.34 305 GLY A CA 1
ATOM 2275 C C . GLY A 1 305 ? -28.548 -19.000 10.977 1.00 59.34 305 GLY A C 1
ATOM 2276 O O . GLY A 1 305 ? -27.622 -19.719 11.344 1.00 59.34 305 GLY A O 1
ATOM 2277 N N . LYS A 1 306 ? -28.518 -17.673 11.202 1.00 70.12 306 LYS A N 1
ATOM 2278 C CA . LYS A 1 306 ? -27.432 -17.058 11.983 1.00 70.12 306 LYS A CA 1
ATOM 2279 C C . LYS A 1 306 ? -27.470 -17.552 13.423 1.00 70.12 306 LYS A C 1
ATOM 2281 O O . LYS A 1 306 ? -28.503 -17.490 14.084 1.00 70.12 306 LYS A O 1
ATOM 2286 N N . THR A 1 307 ? -26.321 -17.998 13.917 1.00 69.19 307 THR A N 1
ATOM 2287 C CA . THR A 1 307 ? -26.137 -18.390 15.314 1.00 69.19 307 THR A CA 1
ATOM 2288 C C . THR A 1 307 ? -25.529 -17.249 16.118 1.00 69.19 307 THR A C 1
ATOM 2290 O O . THR A 1 307 ? -24.638 -16.559 15.622 1.00 69.19 307 THR A O 1
ATOM 2293 N N . PHE A 1 308 ? -25.942 -17.084 17.367 1.00 63.88 308 PHE A N 1
ATOM 2294 C CA . PHE A 1 308 ? -25.383 -16.112 18.299 1.00 63.88 308 PHE A CA 1
ATOM 2295 C C . PHE A 1 308 ? -25.401 -16.666 19.724 1.00 63.88 308 PHE A C 1
ATOM 2297 O O . PHE A 1 308 ? -26.221 -17.516 20.073 1.00 63.88 308 PHE A O 1
ATOM 2304 N N . GLU A 1 309 ? -24.482 -16.181 20.553 1.00 63.84 309 GLU A N 1
ATOM 2305 C CA . GLU A 1 309 ? -24.474 -16.504 21.978 1.00 63.84 309 GLU A CA 1
ATOM 2306 C C . GLU A 1 309 ? -25.601 -15.742 22.678 1.00 63.84 309 GLU A C 1
ATOM 2308 O O . GLU A 1 309 ? -25.713 -14.517 22.539 1.00 63.84 309 GLU A O 1
ATOM 2313 N N . ILE A 1 310 ? -26.430 -16.460 23.438 1.00 63.56 310 ILE A N 1
ATOM 2314 C CA . ILE A 1 310 ? -27.437 -15.839 24.294 1.00 63.56 310 ILE A CA 1
ATOM 2315 C C . ILE A 1 310 ? -26.725 -15.419 25.577 1.00 63.56 310 ILE A C 1
ATOM 2317 O O . ILE A 1 310 ? -26.361 -16.237 26.419 1.00 63.56 310 ILE A O 1
ATOM 2321 N N . VAL A 1 311 ? -26.515 -14.112 25.721 1.00 45.34 311 VAL A N 1
ATOM 2322 C CA . VAL A 1 311 ? -25.827 -13.515 26.877 1.00 45.34 311 VAL A CA 1
ATOM 2323 C C . VAL A 1 311 ? -26.803 -13.047 27.961 1.00 45.34 311 VAL A C 1
ATOM 2325 O O . VAL A 1 311 ? -26.394 -12.416 28.930 1.00 45.34 311 VAL A O 1
ATOM 2328 N N . GLY A 1 312 ? -28.100 -13.315 27.789 1.00 47.53 312 GLY A N 1
ATOM 2329 C CA . GLY A 1 312 ? -29.150 -13.019 28.761 1.00 47.53 312 GLY A CA 1
ATOM 2330 C C . GLY A 1 312 ? -30.547 -13.119 28.152 1.00 47.53 312 GLY A C 1
ATOM 2331 O O . GLY A 1 312 ? -30.702 -13.389 26.963 1.00 47.53 312 GLY A O 1
ATOM 2332 N N . SER A 1 313 ? -31.579 -12.867 28.953 1.00 58.06 313 SER A N 1
ATOM 2333 C CA . SER A 1 313 ? -32.951 -12.741 28.455 1.00 58.06 313 SER A CA 1
ATOM 2334 C C . SER A 1 313 ? -33.747 -11.730 29.275 1.00 58.06 313 SER A C 1
ATOM 2336 O O . SER A 1 313 ? -33.371 -11.425 30.405 1.00 58.06 313 SER A O 1
ATOM 2338 N N . ALA A 1 314 ? -34.810 -11.178 28.701 1.00 47.38 314 ALA A N 1
ATOM 2339 C CA . ALA A 1 314 ? -35.714 -10.253 29.375 1.00 47.38 314 ALA A CA 1
ATOM 2340 C C . ALA A 1 314 ? -37.134 -10.405 28.824 1.00 47.38 314 ALA A C 1
ATOM 2342 O O . ALA A 1 314 ? -37.307 -10.828 27.682 1.00 47.38 314 ALA A O 1
ATOM 2343 N N . LYS A 1 315 ? -38.145 -10.063 29.626 1.00 66.38 315 LYS A N 1
ATOM 2344 C CA . LYS A 1 315 ? -39.530 -9.966 29.155 1.00 66.38 315 LYS A CA 1
ATOM 2345 C C . LYS A 1 315 ? -39.864 -8.516 28.815 1.00 66.38 315 LYS A C 1
ATOM 2347 O O . LYS A 1 315 ? -39.403 -7.616 29.512 1.00 66.38 315 LYS A O 1
ATOM 2352 N N . ASP A 1 316 ? -40.630 -8.298 27.753 1.00 62.44 316 ASP A N 1
ATOM 2353 C CA . ASP A 1 316 ? -41.210 -6.981 27.476 1.00 62.44 316 ASP A CA 1
ATOM 2354 C C . ASP A 1 316 ? -42.448 -6.713 28.354 1.00 62.44 316 ASP A C 1
ATOM 2356 O O . ASP A 1 316 ? -42.853 -7.554 29.160 1.00 62.44 316 ASP A O 1
ATOM 2360 N N . THR A 1 317 ? -43.058 -5.534 28.206 1.00 63.03 317 THR A N 1
ATOM 2361 C CA . THR A 1 317 ? -44.248 -5.116 28.970 1.00 63.03 317 THR A CA 1
ATOM 2362 C C . THR A 1 317 ? -45.476 -5.998 28.734 1.00 63.03 317 THR A C 1
ATOM 2364 O O . THR A 1 317 ? -46.389 -5.985 29.553 1.00 63.03 317 THR A O 1
ATOM 2367 N N . SER A 1 318 ? -45.497 -6.783 27.652 1.00 61.31 318 SER A N 1
ATOM 2368 C CA . SER A 1 318 ? -46.544 -7.770 27.356 1.00 61.31 318 SER A CA 1
ATOM 2369 C C . SER A 1 318 ? -46.218 -9.174 27.883 1.00 61.31 318 SER A C 1
ATOM 2371 O O . SER A 1 318 ? -46.984 -10.112 27.686 1.00 61.31 318 SER A O 1
ATOM 2373 N N . GLY A 1 319 ? -45.072 -9.339 28.551 1.00 60.22 319 GLY A N 1
ATOM 2374 C CA . GLY A 1 319 ? -44.610 -10.613 29.092 1.00 60.22 319 GLY A CA 1
ATOM 2375 C C . GLY A 1 319 ? -43.893 -11.517 28.083 1.00 60.22 319 GLY A C 1
ATOM 2376 O O . GLY A 1 319 ? -43.495 -12.624 28.460 1.00 60.22 319 GLY A O 1
ATOM 2377 N N . LYS A 1 320 ? -43.677 -11.073 26.835 1.00 61.66 320 LYS A N 1
ATOM 2378 C CA . LYS A 1 320 ? -42.973 -11.860 25.809 1.00 61.66 320 LYS A CA 1
ATOM 2379 C C . LYS A 1 320 ? -41.472 -11.888 26.047 1.00 61.66 320 LYS A C 1
ATOM 2381 O O . LYS A 1 320 ? -40.882 -10.880 26.420 1.00 61.66 320 LYS A O 1
ATOM 2386 N N . LEU A 1 321 ? -40.848 -13.041 25.797 1.00 57.66 321 LEU A N 1
ATOM 2387 C CA . LEU A 1 321 ? -39.427 -13.280 26.051 1.00 57.66 321 LEU A CA 1
ATOM 2388 C C . LEU A 1 321 ? -38.534 -12.787 24.900 1.00 57.66 321 LEU A C 1
ATOM 2390 O O . LEU A 1 321 ? -38.807 -13.008 23.720 1.00 57.66 321 LEU A O 1
ATOM 2394 N N . TRP A 1 322 ? -37.414 -12.172 25.265 1.00 77.31 322 TRP A N 1
ATOM 2395 C CA . TRP A 1 322 ? -36.380 -11.666 24.370 1.00 77.31 322 TRP A CA 1
ATOM 2396 C C . TRP A 1 322 ? -35.012 -12.196 24.793 1.00 77.31 322 TRP A C 1
ATOM 2398 O O . TRP A 1 322 ? -34.661 -12.121 25.970 1.00 77.31 322 TRP A O 1
ATOM 2408 N N . TYR A 1 323 ? -34.217 -12.683 23.841 1.00 73.44 323 TYR A N 1
ATOM 2409 C CA . TYR A 1 323 ? -32.828 -13.081 24.058 1.00 73.44 323 TYR A CA 1
ATOM 2410 C C . TYR A 1 323 ? -31.882 -11.911 23.819 1.00 73.44 323 TYR A C 1
ATOM 2412 O O . TYR A 1 323 ? -31.967 -11.213 22.809 1.00 73.44 323 TYR A O 1
ATOM 2420 N N . LYS A 1 324 ? -30.959 -11.712 24.754 1.00 60.00 324 LYS A N 1
ATOM 2421 C CA . LYS A 1 324 ? -29.916 -10.692 24.707 1.00 60.00 324 LYS A CA 1
ATOM 2422 C C . LYS A 1 324 ? -28.673 -11.265 24.032 1.00 60.00 324 LYS A C 1
ATOM 2424 O O . LYS A 1 324 ? -28.273 -12.386 24.334 1.00 60.00 324 LYS A O 1
ATOM 2429 N N . LEU A 1 325 ? -28.037 -10.478 23.171 1.00 68.00 325 LEU A N 1
ATOM 2430 C CA . LEU A 1 325 ? -26.789 -10.810 22.479 1.00 68.00 325 LEU A CA 1
ATOM 2431 C C . LEU A 1 325 ? -25.849 -9.601 22.426 1.00 68.00 325 LEU A C 1
ATOM 2433 O O . LEU A 1 325 ? -26.270 -8.457 22.622 1.00 68.00 325 LEU A O 1
ATOM 2437 N N . THR A 1 326 ? -24.580 -9.845 22.112 1.00 46.00 326 THR A N 1
ATOM 2438 C CA . THR A 1 326 ? -23.647 -8.783 21.719 1.00 46.00 326 THR A CA 1
ATOM 2439 C C . THR A 1 326 ? -23.749 -8.562 20.214 1.00 46.00 326 THR A C 1
ATOM 2441 O O . THR A 1 326 ? -23.570 -9.493 19.434 1.00 46.00 326 THR A O 1
ATOM 2444 N N . TYR A 1 327 ? -24.019 -7.328 19.801 1.00 47.91 327 TYR A N 1
ATOM 2445 C CA . TYR A 1 327 ? -24.178 -6.941 18.405 1.00 47.91 327 TYR A CA 1
ATOM 2446 C C . TYR A 1 327 ? -23.428 -5.629 18.147 1.00 47.91 327 TYR A C 1
ATOM 2448 O O . TYR A 1 327 ? -23.742 -4.602 18.751 1.00 47.91 327 TYR A O 1
ATOM 2456 N N . ASN A 1 328 ? -22.407 -5.663 17.281 1.00 41.59 328 ASN A N 1
ATOM 2457 C CA . ASN A 1 328 ? -21.537 -4.519 16.957 1.00 41.59 328 ASN A CA 1
ATOM 2458 C C . ASN A 1 328 ? -20.956 -3.806 18.197 1.00 41.59 328 ASN A C 1
ATOM 2460 O O . ASN A 1 328 ? -20.982 -2.581 18.295 1.00 41.59 328 ASN A O 1
ATOM 2464 N N . GLY A 1 329 ? -20.472 -4.579 19.177 1.00 38.09 329 GLY A N 1
ATOM 2465 C CA . GLY A 1 329 ? -19.821 -4.049 20.384 1.00 38.09 329 GLY A CA 1
ATOM 2466 C C . GLY A 1 329 ? -20.761 -3.483 21.459 1.00 38.09 329 GLY A C 1
ATOM 2467 O O . GLY A 1 329 ? -20.280 -2.988 22.474 1.00 38.09 329 GLY A O 1
ATOM 2468 N N . ARG A 1 330 ? -22.087 -3.577 21.282 1.00 42.81 330 ARG A N 1
ATOM 2469 C CA . ARG A 1 330 ? -23.112 -3.195 22.275 1.00 42.81 330 ARG A CA 1
ATOM 2470 C C . ARG A 1 330 ? -24.131 -4.317 22.489 1.00 42.81 330 ARG A C 1
ATOM 2472 O O . ARG A 1 330 ? -24.134 -5.299 21.751 1.00 42.81 330 ARG A O 1
ATOM 2479 N N . PHE A 1 331 ? -25.002 -4.186 23.490 1.00 48.88 331 PHE A N 1
ATOM 2480 C CA . PHE A 1 331 ? -26.079 -5.156 23.704 1.00 48.88 331 PHE A CA 1
ATOM 2481 C C . PHE A 1 331 ? -27.251 -4.929 22.750 1.00 48.88 331 PHE A C 1
ATOM 2483 O O . PHE A 1 331 ? -27.669 -3.794 22.524 1.00 48.88 331 PHE A O 1
ATOM 2490 N N . GLY A 1 332 ? -27.785 -6.033 22.236 1.00 48.12 332 GLY A N 1
ATOM 2491 C CA . GLY A 1 332 ? -29.018 -6.094 21.468 1.00 48.12 332 GLY A CA 1
ATOM 2492 C C . GLY A 1 332 ? -29.950 -7.177 21.990 1.00 48.12 332 GLY A C 1
ATOM 2493 O O . GLY A 1 332 ? -29.522 -8.064 22.727 1.00 48.12 332 GLY A O 1
ATOM 2494 N N . TYR A 1 333 ? -31.215 -7.101 21.594 1.00 76.19 333 TYR A N 1
ATOM 2495 C CA . TYR A 1 333 ? -32.260 -8.051 21.953 1.00 76.19 333 TYR A CA 1
ATOM 2496 C C . TYR A 1 333 ? -32.973 -8.548 20.698 1.00 76.19 333 TYR A C 1
ATOM 2498 O O . TYR A 1 333 ? -33.299 -7.763 19.809 1.00 76.19 333 TYR A O 1
ATOM 2506 N N . VAL A 1 334 ? -33.244 -9.845 20.636 1.00 75.38 334 VAL A N 1
ATOM 2507 C CA . VAL A 1 334 ? -34.064 -10.478 19.598 1.00 75.38 334 VAL A CA 1
ATOM 2508 C C . VAL A 1 334 ? -35.201 -11.250 20.250 1.00 75.38 334 VAL A C 1
ATOM 2510 O O . VAL A 1 334 ? -35.038 -11.779 21.347 1.00 75.38 334 VAL A O 1
ATOM 2513 N N . SER A 1 335 ? -36.367 -11.296 19.612 1.00 80.69 335 SER A N 1
ATOM 2514 C CA . SER A 1 335 ? -37.519 -12.006 20.178 1.00 80.69 335 SER A CA 1
ATOM 2515 C C . SER A 1 335 ? -37.251 -13.514 20.197 1.00 80.69 335 SER A C 1
ATOM 2517 O O . SER A 1 335 ? -36.782 -14.078 19.206 1.00 80.69 335 SER A O 1
ATOM 2519 N N . ALA A 1 336 ? -37.527 -14.152 21.338 1.00 74.06 336 ALA A N 1
ATOM 2520 C CA . ALA A 1 336 ? -37.317 -15.584 21.529 1.00 74.06 336 ALA A CA 1
ATOM 2521 C C . ALA A 1 336 ? -38.192 -16.436 20.596 1.00 74.06 336 ALA A C 1
ATOM 2523 O O . ALA A 1 336 ? -37.765 -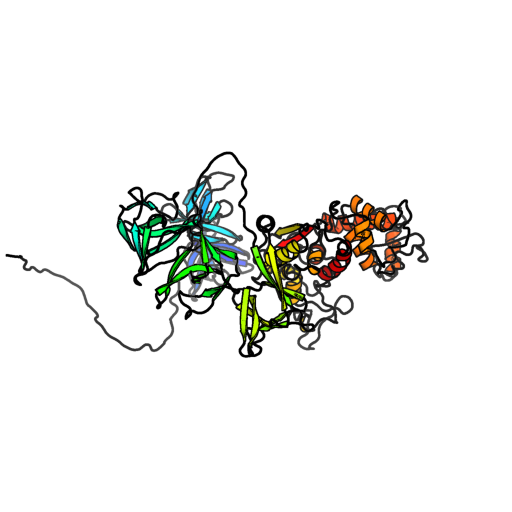17.512 20.190 1.00 74.06 336 ALA A O 1
ATOM 2524 N N . ASP A 1 337 ? -39.350 -15.906 20.178 1.00 80.00 337 ASP A N 1
ATOM 2525 C CA . ASP A 1 337 ? -40.290 -16.531 19.234 1.00 80.00 337 ASP A CA 1
ATOM 2526 C C . ASP A 1 337 ? -39.618 -16.910 17.894 1.00 80.00 337 ASP A C 1
ATOM 2528 O O . ASP A 1 337 ? -40.112 -17.769 17.165 1.00 80.00 337 ASP A O 1
ATOM 2532 N N . TYR A 1 338 ? -38.477 -16.289 17.567 1.00 81.38 338 TYR A N 1
ATOM 2533 C CA . TYR A 1 338 ? -37.752 -16.474 16.307 1.00 81.38 338 TYR A CA 1
ATOM 2534 C C . TYR A 1 338 ? -36.358 -17.085 16.480 1.00 81.38 338 TYR A C 1
ATOM 2536 O O . TYR A 1 338 ? -35.498 -16.918 15.611 1.00 81.38 338 TYR A O 1
ATOM 2544 N N . VAL A 1 339 ? -36.091 -17.752 17.604 1.00 80.81 339 VAL A N 1
ATOM 2545 C CA . VAL A 1 339 ? -34.760 -18.273 17.937 1.00 80.81 339 VAL A CA 1
ATOM 2546 C C . VAL A 1 339 ? -34.863 -19.706 18.449 1.00 80.81 339 VAL A C 1
ATOM 2548 O O . VAL A 1 339 ? -35.506 -19.974 19.457 1.00 80.81 339 VAL A O 1
ATOM 2551 N N . LYS A 1 340 ? -34.173 -20.636 17.783 1.00 85.25 340 LYS A N 1
ATOM 2552 C CA . LYS A 1 340 ? -33.985 -22.014 18.254 1.00 85.25 340 LYS A CA 1
ATOM 2553 C C . LYS A 1 340 ? -32.773 -22.082 19.184 1.00 85.25 340 LYS A C 1
ATOM 2555 O O . LYS A 1 340 ? -31.685 -21.685 18.771 1.00 85.25 340 LYS A O 1
ATOM 2560 N N . VAL A 1 341 ? -32.944 -22.603 20.398 1.00 71.75 341 VAL A N 1
ATOM 2561 C CA . VAL A 1 341 ? -31.869 -22.705 21.401 1.00 71.75 341 VAL A CA 1
ATOM 2562 C C . VAL A 1 341 ? -31.274 -24.116 21.444 1.00 71.75 341 VAL A C 1
ATOM 2564 O O . VAL A 1 341 ? -32.020 -25.091 21.388 1.00 71.75 341 VAL A O 1
ATOM 2567 N N . THR A 1 342 ? -29.947 -24.231 21.550 1.00 69.69 342 THR A N 1
ATOM 2568 C CA . THR A 1 342 ? -29.236 -25.489 21.839 1.00 69.69 342 THR A CA 1
ATOM 2569 C C . THR A 1 342 ? -28.258 -25.318 23.006 1.00 69.69 342 THR A C 1
ATOM 2571 O O . THR A 1 342 ? -27.474 -24.365 23.038 1.00 69.69 342 THR A O 1
ATOM 2574 N N . ASP A 1 343 ? -28.303 -26.259 23.952 1.00 42.91 343 ASP A N 1
ATOM 2575 C CA . ASP A 1 343 ? -27.398 -26.359 25.104 1.00 42.91 343 ASP A CA 1
ATOM 2576 C C . ASP A 1 343 ? -26.293 -27.396 24.812 1.00 42.91 343 ASP A C 1
ATOM 2578 O O . ASP A 1 343 ? -26.520 -28.357 24.077 1.00 42.91 343 ASP A O 1
ATOM 2582 N N . LYS A 1 344 ? -25.075 -27.197 25.337 1.00 42.25 344 LYS A N 1
ATOM 2583 C CA . LYS A 1 344 ? -23.936 -28.112 25.133 1.00 42.25 344 LYS A CA 1
ATOM 2584 C C . LYS A 1 344 ? -23.769 -29.021 26.363 1.00 42.25 344 LYS A C 1
ATOM 2586 O O . LYS A 1 344 ? -23.409 -28.511 27.421 1.00 42.25 344 LYS A O 1
ATOM 2591 N N . GLU A 1 345 ? -23.977 -30.330 26.215 1.00 28.33 345 GLU A N 1
ATOM 2592 C CA . GLU A 1 345 ? -23.440 -31.365 27.122 1.00 28.33 345 GLU A CA 1
ATOM 2593 C C . GLU A 1 345 ? -22.196 -32.046 26.513 1.00 28.33 345 GLU A C 1
ATOM 2595 O O . GLU A 1 345 ? -21.942 -31.945 25.312 1.00 28.33 345 GLU A O 1
ATOM 2600 N N . ASP A 1 346 ? -21.381 -32.633 27.393 1.00 28.30 346 ASP A N 1
ATOM 2601 C CA . ASP A 1 346 ? -19.946 -32.948 27.282 1.00 28.30 346 ASP A CA 1
ATOM 2602 C C . ASP A 1 346 ? -19.652 -34.462 27.141 1.00 28.30 346 ASP A C 1
ATOM 2604 O O . ASP A 1 346 ? -20.527 -35.275 27.439 1.00 28.30 346 ASP A O 1
ATOM 2608 N N . SER A 1 347 ? -18.387 -34.797 26.812 1.00 27.17 347 SER A N 1
ATOM 2609 C CA . SER A 1 347 ? -17.625 -36.080 26.930 1.00 27.17 347 SER A CA 1
ATOM 2610 C C . SER A 1 347 ? -17.098 -36.622 25.581 1.00 27.17 347 SER A C 1
ATOM 2612 O O . SER A 1 347 ? -17.874 -36.780 24.650 1.00 27.17 347 SER A O 1
ATOM 2614 N N . GLY A 1 348 ? -15.819 -36.979 25.370 1.00 23.83 348 GLY A N 1
ATOM 2615 C CA . GLY A 1 348 ? -14.611 -36.973 26.208 1.00 23.83 348 GLY A CA 1
ATOM 2616 C C . GLY A 1 348 ? -13.371 -37.523 25.444 1.00 23.83 348 GLY A C 1
ATOM 2617 O O . GLY A 1 348 ? -13.541 -38.267 24.487 1.00 23.83 348 GLY A O 1
ATOM 2618 N N . ASN A 1 349 ? -12.167 -37.101 25.886 1.00 23.84 349 ASN A N 1
ATOM 2619 C CA . ASN A 1 349 ? -10.780 -37.660 25.812 1.00 23.84 349 ASN A CA 1
ATOM 2620 C C . ASN A 1 349 ? -10.297 -38.463 24.564 1.00 23.84 349 ASN A C 1
ATOM 2622 O O . ASN A 1 349 ? -10.942 -39.411 24.156 1.00 23.84 349 ASN A O 1
ATOM 2626 N N . THR A 1 350 ? -9.114 -38.272 23.948 1.00 22.84 350 THR A N 1
ATOM 2627 C CA . THR A 1 350 ? -7.721 -38.217 24.469 1.00 22.84 350 THR A CA 1
ATOM 2628 C C . THR A 1 350 ? -6.747 -37.806 23.332 1.00 22.84 350 THR A C 1
ATOM 2630 O O . THR A 1 350 ? -7.000 -38.162 22.186 1.00 22.84 350 THR A O 1
ATOM 2633 N N . GLY A 1 351 ? -5.603 -37.172 23.649 1.00 20.97 351 GLY A N 1
ATOM 2634 C CA . GLY A 1 351 ? -4.343 -37.356 22.889 1.00 20.97 351 GLY A CA 1
ATOM 2635 C C . GLY A 1 351 ? -3.781 -36.213 22.016 1.00 20.97 351 GLY A C 1
ATOM 2636 O O . GLY A 1 351 ? -4.076 -36.138 20.834 1.00 20.97 351 GLY A O 1
ATOM 2637 N N . ASP A 1 352 ? -2.857 -35.452 22.615 1.00 21.25 352 ASP A N 1
ATOM 2638 C CA . ASP A 1 352 ? -1.623 -34.844 22.060 1.00 21.25 352 ASP A CA 1
ATOM 2639 C C . ASP A 1 352 ? -1.627 -33.668 21.040 1.00 21.25 352 ASP A C 1
ATOM 2641 O O . ASP A 1 352 ? -2.535 -33.419 20.257 1.00 21.25 352 ASP A O 1
ATOM 2645 N N . ASN A 1 353 ? -0.543 -32.896 21.157 1.00 26.72 353 ASN A N 1
ATOM 2646 C CA . ASN A 1 353 ? -0.217 -31.550 20.696 1.00 26.72 353 ASN A CA 1
ATOM 2647 C C . ASN A 1 353 ? -0.449 -31.206 19.213 1.00 26.72 353 ASN A C 1
ATOM 2649 O O . ASN A 1 353 ? 0.105 -31.832 18.315 1.00 26.72 353 ASN A O 1
ATOM 2653 N N . THR A 1 354 ? -1.041 -30.030 18.974 1.00 21.94 354 THR A N 1
ATOM 2654 C CA . THR A 1 354 ? -0.397 -28.912 18.243 1.00 21.94 354 THR A CA 1
ATOM 2655 C C . THR A 1 354 ? -1.237 -27.637 18.373 1.00 21.94 354 THR A C 1
ATOM 2657 O O . THR A 1 354 ? -2.461 -27.648 18.275 1.00 21.94 354 THR A O 1
ATOM 2660 N N . GLY A 1 355 ? -0.570 -26.517 18.664 1.00 31.31 355 GLY A N 1
ATOM 2661 C CA . GLY A 1 355 ? -1.205 -25.216 18.847 1.00 31.31 355 GLY A CA 1
ATOM 2662 C C . GLY A 1 355 ? -1.839 -24.690 17.559 1.00 31.31 355 GLY A C 1
ATOM 2663 O O . GLY A 1 355 ? -1.163 -24.531 16.548 1.00 31.31 355 GLY A O 1
ATOM 2664 N N . GLY A 1 356 ? -3.124 -24.355 17.635 1.00 22.70 356 GLY A N 1
ATOM 2665 C CA . GLY A 1 356 ? -3.864 -23.686 16.574 1.00 22.70 356 GLY A CA 1
ATOM 2666 C C . GLY A 1 356 ? -5.072 -22.971 17.159 1.00 22.70 356 GLY A C 1
ATOM 2667 O O . GLY A 1 356 ? -6.093 -23.582 17.464 1.00 22.70 356 GLY A O 1
ATOM 2668 N N . THR A 1 357 ? -4.960 -21.660 17.354 1.00 24.88 357 THR A N 1
ATOM 2669 C CA . THR A 1 357 ? -6.096 -20.804 17.698 1.00 24.88 357 THR A CA 1
ATOM 2670 C C . THR A 1 357 ? -7.004 -20.737 16.470 1.00 24.88 357 THR A C 1
ATOM 2672 O O . THR A 1 357 ? -6.758 -19.953 15.560 1.00 24.88 357 THR A O 1
ATOM 2675 N N . SER A 1 358 ? -8.028 -21.590 16.410 1.00 26.14 358 SER A N 1
ATOM 2676 C CA . SER A 1 358 ? -9.037 -21.547 15.348 1.00 26.14 358 SER A CA 1
ATOM 2677 C C . SER A 1 358 ? -9.863 -20.264 15.504 1.00 26.14 358 SER A C 1
ATOM 2679 O O . SER A 1 358 ? -10.782 -20.174 16.323 1.00 26.14 358 SER A O 1
ATOM 2681 N N . SER A 1 359 ? -9.491 -19.227 14.751 1.00 31.41 359 SER A N 1
ATOM 2682 C CA . SER A 1 359 ? -10.409 -18.149 14.383 1.00 31.41 359 SER A CA 1
ATOM 2683 C C . SER A 1 359 ? -11.584 -18.772 13.613 1.00 31.41 359 SER A C 1
ATOM 2685 O O . SER A 1 359 ? -11.471 -19.872 13.086 1.00 31.41 359 SER A O 1
ATOM 2687 N N . LYS A 1 360 ? -12.752 -18.129 13.586 1.00 36.81 360 LYS A N 1
ATOM 2688 C CA . LYS A 1 360 ? -13.896 -18.577 12.771 1.00 36.81 360 LYS A CA 1
ATOM 2689 C C . LYS A 1 360 ? -14.060 -17.652 11.565 1.00 36.81 360 LYS A C 1
ATOM 2691 O O . LYS A 1 360 ? -13.692 -16.482 11.686 1.00 36.81 360 LYS A O 1
ATOM 2696 N N . PRO A 1 361 ? -14.638 -18.137 10.450 1.00 39.75 361 PRO A N 1
ATOM 2697 C CA . PRO A 1 361 ? -14.828 -17.340 9.245 1.00 39.75 361 PRO A CA 1
ATOM 2698 C C . PRO A 1 361 ? -15.603 -16.038 9.512 1.00 39.75 361 PRO A C 1
ATOM 2700 O O . PRO A 1 361 ? -16.597 -16.024 10.244 1.00 39.75 361 PRO A O 1
ATOM 2703 N N . VAL A 1 362 ? -15.146 -14.940 8.907 1.00 41.25 362 VAL A N 1
ATOM 2704 C CA . VAL A 1 362 ? -15.702 -13.585 9.043 1.00 41.25 362 VAL A CA 1
ATOM 2705 C C . VAL A 1 362 ? -16.517 -13.247 7.798 1.00 41.25 362 VAL A C 1
ATOM 2707 O O . VAL A 1 362 ? -15.964 -13.093 6.713 1.00 41.25 362 VAL A O 1
ATOM 2710 N N . THR A 1 363 ? -17.832 -13.075 7.946 1.00 44.94 363 THR A N 1
ATOM 2711 C CA . THR A 1 363 ? -18.708 -12.615 6.855 1.00 44.94 363 THR A CA 1
ATOM 2712 C C . THR A 1 363 ? -19.024 -11.124 6.994 1.00 44.94 363 THR A C 1
ATOM 2714 O O . THR A 1 363 ? -19.458 -10.685 8.058 1.00 44.94 363 THR A O 1
ATOM 2717 N N . PHE A 1 364 ? -18.867 -10.348 5.921 1.00 52.09 364 PHE A N 1
ATOM 2718 C CA . PHE A 1 364 ? -19.150 -8.908 5.875 1.00 52.09 364 PHE A CA 1
ATOM 2719 C C . PHE A 1 364 ? -19.735 -8.501 4.516 1.00 52.09 364 PHE A C 1
ATOM 2721 O O . PHE A 1 364 ? -19.621 -9.234 3.534 1.00 52.09 364 PHE A O 1
ATOM 2728 N N . GLN A 1 365 ? -20.394 -7.342 4.456 1.00 58.50 365 GLN A N 1
ATOM 2729 C CA . GLN A 1 365 ? -20.910 -6.795 3.202 1.00 58.50 365 GLN A CA 1
ATOM 2730 C C . GLN A 1 365 ? -19.963 -5.741 2.647 1.00 58.50 365 GLN A C 1
ATOM 2732 O O . GLN A 1 365 ? -19.573 -4.807 3.345 1.00 58.50 365 GLN A O 1
ATOM 2737 N N . MET A 1 366 ? -19.620 -5.893 1.376 1.00 65.19 366 MET A N 1
ATOM 2738 C CA . MET A 1 366 ? -18.827 -4.940 0.618 1.00 65.19 366 MET A CA 1
ATOM 2739 C C . MET A 1 366 ? -19.702 -4.253 -0.407 1.00 65.19 366 MET A C 1
ATOM 2741 O O . MET A 1 366 ? -20.353 -4.918 -1.205 1.00 65.19 366 MET A O 1
ATOM 2745 N N . GLY A 1 367 ? -19.708 -2.927 -0.376 1.00 69.12 367 GLY A N 1
ATOM 2746 C CA . GLY A 1 367 ? -20.322 -2.092 -1.393 1.00 69.12 367 GLY A CA 1
ATOM 2747 C C . GLY A 1 367 ? -19.282 -1.630 -2.404 1.00 69.12 367 GLY A C 1
ATOM 2748 O O . GLY A 1 367 ? -18.234 -1.136 -2.003 1.00 69.12 367 GLY A O 1
ATOM 2749 N N . THR A 1 368 ? -19.579 -1.735 -3.693 1.00 78.31 368 THR A N 1
ATOM 2750 C CA . THR A 1 368 ? -18.780 -1.155 -4.778 1.00 78.31 368 THR A CA 1
ATOM 2751 C C . THR A 1 368 ? -19.580 -0.054 -5.455 1.00 78.31 368 THR A C 1
ATOM 2753 O O . THR A 1 368 ? -20.694 -0.295 -5.922 1.00 78.31 368 THR A O 1
ATOM 2756 N N . THR A 1 369 ? -19.032 1.159 -5.508 1.00 82.19 369 THR A N 1
ATOM 2757 C CA . THR A 1 369 ? -19.713 2.310 -6.116 1.00 82.19 369 THR A CA 1
ATOM 2758 C C . THR A 1 369 ? -19.845 2.149 -7.635 1.00 82.19 369 THR A C 1
ATOM 2760 O O . THR A 1 369 ? -18.898 1.766 -8.318 1.00 82.19 369 THR A O 1
ATOM 2763 N N . THR A 1 370 ? -21.008 2.468 -8.199 1.00 87.44 370 THR A N 1
ATOM 2764 C CA . THR A 1 370 ? -21.290 2.310 -9.641 1.00 87.44 370 THR A CA 1
ATOM 2765 C C . THR A 1 370 ? -21.451 3.639 -10.383 1.00 87.44 370 THR A C 1
ATOM 2767 O O . THR A 1 370 ? -21.383 3.656 -11.613 1.00 87.44 370 THR A O 1
ATOM 2770 N N . ALA A 1 371 ? -21.597 4.756 -9.658 1.00 88.12 371 ALA A N 1
ATOM 2771 C CA . ALA A 1 371 ? -21.813 6.089 -10.224 1.00 88.12 371 ALA A CA 1
ATOM 2772 C C . ALA A 1 371 ? -20.642 6.541 -11.131 1.00 88.12 371 ALA A C 1
ATOM 2774 O O . ALA A 1 371 ? -19.530 6.704 -10.623 1.00 88.12 371 ALA A O 1
ATOM 2775 N N . PRO A 1 372 ? -20.866 6.800 -12.438 1.00 78.19 372 PRO A N 1
ATOM 2776 C CA . PRO A 1 372 ? -19.809 7.179 -13.386 1.00 78.19 372 PRO A CA 1
ATOM 2777 C C . PRO A 1 372 ? -19.045 8.449 -13.007 1.00 78.19 372 PRO A C 1
ATOM 2779 O O . PRO A 1 372 ? -17.828 8.497 -13.147 1.00 78.19 372 PRO A O 1
ATOM 2782 N N . SER A 1 373 ? -19.746 9.448 -12.471 1.00 83.12 373 SER A N 1
ATOM 2783 C CA . SER A 1 373 ? -19.186 10.731 -12.030 1.00 83.12 373 SER A CA 1
ATOM 2784 C C . SER A 1 373 ? -18.723 10.728 -10.565 1.00 83.12 373 SER A C 1
ATOM 2786 O O . SER A 1 373 ? -18.491 11.787 -9.986 1.00 83.12 373 SER A O 1
ATOM 2788 N N . GLY A 1 374 ? -18.633 9.550 -9.942 1.00 78.56 374 GLY A N 1
ATOM 2789 C CA . GLY A 1 374 ? -18.394 9.400 -8.511 1.00 78.56 374 GLY A CA 1
ATOM 2790 C C . GLY A 1 374 ? -19.662 9.537 -7.658 1.00 78.56 374 GLY A C 1
ATOM 2791 O O . GLY A 1 374 ? -20.653 10.157 -8.041 1.00 78.56 374 GLY A O 1
ATOM 2792 N N . LEU A 1 375 ? -19.635 8.908 -6.483 1.00 89.75 375 LEU A N 1
ATOM 2793 C CA . LEU A 1 375 ? -20.737 8.814 -5.535 1.00 89.75 375 LEU A CA 1
ATOM 2794 C C . LEU A 1 375 ? -20.479 9.693 -4.312 1.00 89.75 375 LEU A C 1
ATOM 2796 O O . LEU A 1 375 ? -19.520 9.493 -3.570 1.00 89.75 375 LEU A O 1
ATOM 2800 N N . ASN A 1 376 ? -21.367 10.653 -4.072 1.00 92.31 376 ASN A N 1
ATOM 2801 C CA . ASN A 1 376 ? -21.271 11.537 -2.915 1.00 92.31 376 ASN A CA 1
ATOM 2802 C C . ASN A 1 376 ? -21.496 10.779 -1.602 1.00 92.31 376 ASN A C 1
ATOM 2804 O O . ASN A 1 376 ? -22.516 10.114 -1.418 1.00 92.31 376 ASN A O 1
ATOM 2808 N N . VAL A 1 377 ? -20.573 10.973 -0.665 1.00 88.31 377 VAL A N 1
ATOM 2809 C CA . VAL A 1 377 ? -20.682 10.525 0.723 1.00 88.31 377 VAL A CA 1
ATOM 2810 C C . VAL A 1 377 ? -21.306 11.638 1.536 1.00 88.31 377 VAL A C 1
ATOM 2812 O O . VAL A 1 377 ? -20.875 12.791 1.451 1.00 88.31 377 VAL A O 1
ATOM 2815 N N . ARG A 1 378 ? -22.304 11.309 2.349 1.00 92.75 378 ARG A N 1
ATOM 2816 C CA . ARG A 1 378 ? -23.054 12.284 3.143 1.00 92.75 378 ARG A CA 1
ATOM 2817 C C . ARG A 1 378 ? -22.963 12.008 4.633 1.00 92.75 378 ARG A C 1
ATOM 2819 O O . ARG A 1 378 ? -22.663 10.894 5.053 1.00 92.75 378 ARG A O 1
ATOM 2826 N N . SER A 1 379 ? -23.210 13.043 5.432 1.00 90.25 379 SER A N 1
ATOM 2827 C CA . SER A 1 379 ? -23.202 12.975 6.899 1.00 90.25 379 SER A CA 1
ATOM 2828 C C . SER A 1 379 ? -24.404 12.246 7.510 1.00 90.25 379 SER A C 1
ATOM 2830 O O . SER A 1 379 ? -24.372 11.934 8.698 1.00 90.25 379 SER A O 1
ATOM 2832 N N . GLY A 1 380 ? -25.426 11.943 6.707 1.00 88.75 380 GLY A N 1
ATOM 2833 C CA . GLY A 1 380 ? -26.622 11.197 7.087 1.00 88.75 380 GLY A CA 1
ATOM 2834 C C . GLY A 1 380 ? -27.341 10.613 5.862 1.00 88.75 380 GLY A C 1
ATOM 2835 O O . GLY A 1 380 ? -26.932 10.884 4.727 1.00 88.75 380 GLY A O 1
ATOM 2836 N N . PRO A 1 381 ? -28.384 9.793 6.073 1.00 87.88 381 PRO A N 1
ATOM 2837 C CA . PRO A 1 381 ? -29.110 9.120 5.002 1.00 87.88 381 PRO A CA 1
ATOM 2838 C C . PRO A 1 381 ? -30.081 10.082 4.303 1.00 87.88 381 PRO A C 1
ATOM 2840 O O . PRO A 1 381 ? -31.183 10.321 4.788 1.00 87.88 381 PRO A O 1
ATOM 2843 N N . GLY A 1 382 ? -29.667 10.636 3.163 1.00 90.00 382 GLY A N 1
ATOM 2844 C CA . GLY A 1 382 ? -30.500 11.516 2.337 1.00 90.00 382 GLY A CA 1
ATOM 2845 C C . GLY A 1 382 ? -29.702 12.615 1.640 1.00 90.00 382 GLY A C 1
ATOM 2846 O O . GLY A 1 382 ? -28.610 12.986 2.070 1.00 90.00 382 GLY A O 1
ATOM 2847 N N . THR A 1 383 ? -30.240 13.167 0.551 1.00 92.62 383 THR A N 1
ATOM 2848 C CA . THR A 1 383 ? -29.573 14.226 -0.231 1.00 92.62 383 THR A CA 1
ATOM 2849 C C . THR A 1 383 ? -29.565 15.599 0.446 1.00 92.62 383 THR A C 1
ATOM 2851 O O . THR A 1 383 ? -28.786 16.466 0.048 1.00 92.62 383 THR A O 1
ATOM 2854 N N . ASN A 1 384 ? -30.365 15.776 1.496 1.00 92.62 384 ASN A N 1
ATOM 2855 C CA . ASN A 1 384 ? -30.404 16.955 2.360 1.00 92.62 384 ASN A CA 1
ATOM 2856 C C . ASN A 1 384 ? -29.217 17.034 3.341 1.00 92.62 384 ASN A C 1
ATOM 2858 O O . ASN A 1 384 ? -28.920 18.107 3.859 1.00 92.62 384 ASN A O 1
ATOM 2862 N N . TYR A 1 385 ? -28.513 15.926 3.594 1.00 93.88 385 TYR A N 1
ATOM 2863 C CA . TYR A 1 385 ? -27.335 15.918 4.462 1.00 93.88 385 TYR A CA 1
ATOM 2864 C C . TYR A 1 385 ? -26.089 16.455 3.753 1.00 93.88 385 TYR A C 1
ATOM 2866 O O . TYR A 1 385 ? -25.884 16.236 2.554 1.00 93.88 385 TYR A O 1
ATOM 2874 N N . SER A 1 386 ? -25.212 17.109 4.521 1.00 92.50 386 SER A N 1
ATOM 2875 C CA . SER A 1 386 ? -23.978 17.703 4.002 1.00 92.50 386 SER A CA 1
ATOM 2876 C C . SER A 1 386 ? -23.071 16.669 3.329 1.00 92.50 386 SER A C 1
ATOM 2878 O O . SER A 1 386 ? -22.866 15.563 3.844 1.00 92.50 386 SER A O 1
ATOM 2880 N N . ARG A 1 387 ? -22.516 17.043 2.168 1.00 93.06 387 ARG A N 1
ATOM 2881 C CA . ARG A 1 387 ? -21.521 16.241 1.447 1.00 93.06 387 ARG A CA 1
ATOM 2882 C C . ARG A 1 387 ? -20.211 16.244 2.234 1.00 93.06 387 ARG A C 1
ATOM 2884 O O . ARG A 1 387 ? -19.669 17.305 2.520 1.00 93.06 387 ARG A O 1
ATOM 2891 N N . LEU A 1 388 ? -19.717 15.056 2.570 1.00 81.62 388 LEU A N 1
ATOM 2892 C CA . LEU A 1 388 ? -18.422 14.851 3.220 1.00 81.62 388 LEU A CA 1
ATOM 2893 C C . LEU A 1 388 ? -17.299 14.724 2.191 1.00 81.62 388 LEU A C 1
ATOM 2895 O O . LEU A 1 388 ? -16.255 15.343 2.351 1.00 81.62 388 LEU A O 1
ATOM 2899 N N . THR A 1 389 ? -17.524 13.919 1.150 1.00 81.81 389 THR A N 1
ATOM 2900 C CA . THR A 1 389 ? -16.587 13.685 0.042 1.00 81.81 389 THR A CA 1
ATOM 2901 C C . THR A 1 389 ? -17.324 13.062 -1.155 1.00 81.81 389 THR A C 1
ATOM 2903 O O . THR A 1 389 ? -18.548 12.894 -1.112 1.00 81.81 389 THR A O 1
ATOM 2906 N N . THR A 1 390 ? -16.590 12.690 -2.201 1.00 83.12 390 THR A N 1
ATOM 2907 C CA . THR A 1 390 ? -17.069 11.929 -3.358 1.00 83.12 390 THR A CA 1
ATOM 2908 C C . THR A 1 390 ? -16.151 10.726 -3.586 1.00 83.12 390 THR A C 1
ATOM 2910 O O . THR A 1 390 ? -14.939 10.880 -3.688 1.00 83.12 390 THR A O 1
ATOM 2913 N N . LEU A 1 391 ? -16.722 9.522 -3.659 1.00 76.19 391 LEU A N 1
ATOM 2914 C CA . LEU A 1 391 ? -15.995 8.289 -3.971 1.00 76.19 391 LEU A CA 1
ATOM 2915 C C . LEU A 1 391 ? -15.995 8.047 -5.487 1.00 76.19 391 LEU A C 1
ATOM 2917 O O . LEU A 1 391 ? -17.077 8.026 -6.073 1.00 76.19 391 LEU A O 1
ATOM 2921 N N . PRO A 1 392 ? -14.848 7.804 -6.139 1.00 74.31 392 PRO A N 1
ATOM 2922 C CA . PRO A 1 392 ? -14.803 7.417 -7.552 1.00 74.31 392 PRO A CA 1
ATOM 2923 C C . PRO A 1 392 ? -15.619 6.152 -7.853 1.00 74.31 392 PRO A C 1
ATOM 2925 O O . PRO A 1 392 ? -15.838 5.335 -6.953 1.00 74.31 392 PRO A O 1
ATOM 2928 N N . LYS A 1 393 ? -16.023 5.946 -9.116 1.00 77.00 393 LYS A N 1
ATOM 2929 C CA . LYS A 1 393 ? -16.610 4.674 -9.580 1.00 77.00 393 LYS A CA 1
ATOM 2930 C C . LYS A 1 393 ? -15.676 3.504 -9.246 1.00 77.00 393 LYS A C 1
ATOM 2932 O O . LYS A 1 393 ? -14.469 3.604 -9.440 1.00 77.00 393 LYS A O 1
ATOM 2937 N N . GLY A 1 394 ? -16.237 2.392 -8.785 1.00 67.19 394 GLY A N 1
ATOM 2938 C CA . GLY A 1 394 ? -15.504 1.171 -8.449 1.00 67.19 394 GLY A CA 1
ATOM 2939 C C . GLY A 1 394 ? -14.870 1.173 -7.057 1.00 67.19 394 GLY A C 1
ATOM 2940 O O . GLY A 1 394 ? -14.207 0.205 -6.693 1.00 67.19 394 GLY A O 1
ATOM 2941 N N . THR A 1 395 ? -15.080 2.221 -6.256 1.00 68.25 395 THR A N 1
ATOM 2942 C CA . THR A 1 395 ? -14.563 2.279 -4.886 1.00 68.25 395 THR A CA 1
ATOM 2943 C C . THR A 1 395 ? -15.283 1.251 -4.022 1.00 68.25 395 THR A C 1
ATOM 2945 O O . THR A 1 395 ? -16.513 1.234 -3.963 1.00 68.25 395 THR A O 1
ATOM 2948 N N . ALA A 1 396 ? -14.511 0.407 -3.342 1.00 68.75 396 ALA A N 1
ATOM 2949 C CA . ALA A 1 396 ? -15.018 -0.608 -2.434 1.00 68.75 396 ALA A CA 1
ATOM 2950 C C . ALA A 1 396 ? -15.074 -0.068 -0.995 1.00 68.75 396 ALA A C 1
ATOM 2952 O O . ALA A 1 396 ? -14.113 0.533 -0.516 1.00 68.75 396 ALA A O 1
ATOM 2953 N N . VAL A 1 397 ? -16.181 -0.296 -0.288 1.00 65.75 397 VAL A N 1
ATOM 2954 C CA . VAL A 1 397 ? -16.368 0.090 1.117 1.00 65.75 397 VAL A CA 1
ATOM 2955 C C . VAL A 1 397 ? -16.995 -1.046 1.917 1.00 65.75 397 VAL A C 1
ATOM 2957 O O . VAL A 1 397 ? -17.897 -1.730 1.437 1.00 65.75 397 VAL A O 1
ATOM 2960 N N . THR A 1 398 ? -16.564 -1.224 3.165 1.00 65.38 398 THR A N 1
ATOM 2961 C CA . THR A 1 398 ? -17.239 -2.137 4.094 1.00 65.38 398 THR A CA 1
ATOM 2962 C C . THR A 1 398 ? -18.539 -1.513 4.565 1.00 65.38 398 THR A C 1
ATOM 2964 O O . THR A 1 398 ? -18.529 -0.511 5.280 1.00 65.38 398 THR A O 1
ATOM 2967 N N . ILE A 1 399 ? -19.661 -2.123 4.205 1.00 64.50 399 ILE A N 1
ATOM 2968 C CA . ILE A 1 399 ? -20.976 -1.698 4.665 1.00 64.50 399 ILE A CA 1
ATOM 2969 C C . ILE A 1 399 ? -21.136 -2.136 6.121 1.00 64.50 399 ILE A C 1
ATOM 2971 O O . ILE A 1 399 ? -21.102 -3.321 6.448 1.00 64.50 399 ILE A O 1
ATOM 2975 N N . THR A 1 400 ? -21.312 -1.158 7.005 1.00 56.84 400 THR A N 1
ATOM 2976 C CA . THR A 1 400 ? -21.501 -1.350 8.451 1.00 56.84 400 THR A CA 1
ATOM 2977 C C . THR A 1 400 ? -22.962 -1.202 8.876 1.00 56.84 400 THR A C 1
ATOM 2979 O O . THR A 1 400 ? -23.302 -1.409 10.042 1.00 56.84 400 THR A O 1
ATOM 2982 N N . GLY A 1 401 ? -23.842 -0.840 7.942 1.00 55.31 401 GLY A N 1
ATOM 2983 C CA . GLY A 1 401 ? -25.283 -0.785 8.144 1.00 55.31 401 GLY A CA 1
ATOM 2984 C C . GLY A 1 401 ? -26.004 -0.115 6.981 1.00 55.31 401 GLY A C 1
ATOM 2985 O O . GLY A 1 401 ? -25.405 0.226 5.964 1.00 55.31 401 GLY A O 1
ATOM 2986 N N . SER A 1 402 ? -27.298 0.116 7.154 1.00 70.00 402 SER A N 1
ATOM 2987 C CA . SER A 1 402 ? -28.128 0.846 6.201 1.00 70.00 402 SER A CA 1
ATOM 2988 C C . SER A 1 402 ? -29.179 1.666 6.938 1.00 70.00 402 SER A C 1
ATOM 2990 O O . SER A 1 402 ? -29.624 1.277 8.017 1.00 70.00 402 SER A O 1
ATOM 2992 N N . ALA A 1 403 ? -29.605 2.776 6.350 1.00 66.88 403 ALA A N 1
ATOM 2993 C CA . ALA A 1 403 ? -30.706 3.588 6.848 1.00 66.88 403 ALA A CA 1
ATOM 2994 C C . ALA A 1 403 ? -31.600 4.025 5.686 1.00 66.88 403 ALA A C 1
ATOM 2996 O O . ALA A 1 403 ? -31.122 4.207 4.569 1.00 66.88 403 ALA A O 1
ATOM 2997 N N . LYS A 1 404 ? -32.900 4.177 5.944 1.00 83.19 404 LYS A N 1
ATOM 2998 C CA . LYS A 1 404 ? -33.866 4.669 4.958 1.00 83.19 404 LYS A CA 1
ATOM 2999 C C . LYS A 1 404 ? -34.010 6.182 5.130 1.00 83.19 404 LYS A C 1
ATOM 3001 O O . LYS A 1 404 ? -34.203 6.644 6.252 1.00 83.19 404 LYS A O 1
ATOM 3006 N N . ALA A 1 405 ? -33.856 6.933 4.049 1.00 82.50 405 ALA A N 1
ATOM 3007 C CA . ALA A 1 405 ? -34.046 8.378 4.019 1.00 82.50 405 ALA A CA 1
ATOM 3008 C C . ALA A 1 405 ? -35.544 8.737 3.966 1.00 82.50 405 ALA A C 1
ATOM 3010 O O . ALA A 1 405 ? -36.398 7.868 3.769 1.00 82.50 405 ALA A O 1
ATOM 3011 N N . SER A 1 406 ? -35.868 10.021 4.143 1.00 83.00 406 SER A N 1
ATOM 3012 C CA . SER A 1 406 ? -37.249 10.533 4.113 1.00 83.00 406 SER A CA 1
ATOM 3013 C C . SER A 1 406 ? -37.937 10.369 2.753 1.00 83.00 406 SER A C 1
ATOM 3015 O O . SER A 1 406 ? -39.155 10.256 2.700 1.00 83.00 406 SER A O 1
ATOM 3017 N N . ASP A 1 407 ? -37.164 10.298 1.668 1.00 83.56 407 ASP A N 1
ATOM 3018 C CA . ASP A 1 407 ? -37.625 9.984 0.307 1.00 83.56 407 ASP A CA 1
ATOM 3019 C C . ASP A 1 407 ? -37.857 8.475 0.076 1.00 83.56 407 ASP A C 1
ATOM 3021 O O . ASP A 1 407 ? -38.175 8.040 -1.028 1.00 83.56 407 ASP A O 1
ATOM 3025 N N . GLY A 1 408 ? -37.670 7.654 1.112 1.00 79.38 408 GLY A N 1
ATOM 3026 C CA . GLY A 1 408 ? -37.825 6.209 1.060 1.00 79.38 408 GLY A CA 1
ATOM 3027 C C . GLY A 1 408 ? -36.625 5.452 0.484 1.00 79.38 408 GLY A C 1
ATOM 3028 O O . GLY A 1 408 ? -36.648 4.218 0.497 1.00 79.38 408 GLY A O 1
ATOM 3029 N N . LYS A 1 409 ? -35.562 6.129 0.034 1.00 81.25 409 LYS A N 1
ATOM 3030 C CA . LYS A 1 409 ? -34.366 5.466 -0.502 1.00 81.25 409 LYS A CA 1
ATOM 3031 C C . LYS A 1 409 ? -33.487 4.897 0.602 1.00 81.25 409 LYS A C 1
ATOM 3033 O O . LYS A 1 409 ? -33.379 5.464 1.690 1.00 81.25 409 LYS A O 1
ATOM 3038 N N . VAL A 1 410 ? -32.814 3.783 0.320 1.00 81.25 410 VAL A N 1
ATOM 3039 C CA . VAL A 1 410 ? -31.838 3.195 1.244 1.00 81.25 410 VAL A CA 1
ATOM 3040 C C . VAL A 1 410 ? -30.471 3.852 1.043 1.00 81.25 410 VAL A C 1
ATOM 3042 O O . VAL A 1 410 ? -30.043 4.179 -0.061 1.00 81.25 410 VAL A O 1
ATOM 3045 N N . TRP A 1 411 ? -29.776 4.073 2.149 1.00 88.19 411 TRP A N 1
ATOM 3046 C CA . TRP A 1 411 ? -28.418 4.587 2.196 1.00 88.19 411 TRP A CA 1
ATOM 3047 C C . TRP A 1 411 ? -27.562 3.615 2.994 1.00 88.19 411 TRP A C 1
ATOM 3049 O O . TRP A 1 411 ? -27.859 3.329 4.155 1.00 88.19 411 TRP A O 1
ATOM 3059 N N . TYR A 1 412 ? -26.500 3.106 2.380 1.00 78.94 412 TYR A N 1
ATOM 3060 C CA . TYR A 1 412 ? -25.517 2.273 3.055 1.00 78.94 412 TYR A CA 1
ATOM 3061 C C . TYR A 1 412 ? -24.583 3.132 3.895 1.00 78.94 412 TYR A C 1
ATOM 3063 O O . TYR A 1 412 ? -24.120 4.188 3.466 1.00 78.94 412 TYR A O 1
ATOM 3071 N N . LYS A 1 413 ? -24.315 2.654 5.105 1.00 75.56 413 LYS A N 1
ATOM 3072 C CA . LYS A 1 413 ? -23.436 3.276 6.083 1.00 75.56 413 LYS A CA 1
ATOM 3073 C C . LYS A 1 413 ? -22.077 2.590 6.057 1.00 75.56 413 LYS A C 1
ATOM 3075 O O . LYS A 1 413 ? -22.015 1.363 5.999 1.00 75.56 413 LYS A O 1
ATOM 3080 N N . TYR A 1 414 ? -21.006 3.367 6.141 1.00 65.12 414 TYR A N 1
ATOM 3081 C CA . TYR A 1 414 ? -19.644 2.860 6.305 1.00 65.12 414 TYR A CA 1
ATOM 3082 C C . TYR A 1 414 ? -18.811 3.804 7.183 1.00 65.12 414 TYR A C 1
ATOM 3084 O O . TYR A 1 414 ? -19.186 4.961 7.394 1.00 65.12 414 TYR A O 1
ATOM 3092 N N . GLN A 1 415 ? -17.676 3.324 7.699 1.00 60.81 415 GLN A N 1
ATOM 3093 C CA . GLN A 1 415 ? -16.772 4.148 8.505 1.00 60.81 415 GLN A CA 1
ATOM 3094 C C . GLN A 1 415 ? -16.001 5.122 7.600 1.00 60.81 415 GLN A C 1
ATOM 3096 O O . GLN A 1 415 ? -15.020 4.742 6.964 1.00 60.81 415 GLN A O 1
ATOM 3101 N N . TYR A 1 416 ? -16.433 6.383 7.547 1.00 58.72 416 TYR A N 1
ATOM 3102 C CA . TYR A 1 416 ? -15.768 7.420 6.751 1.00 58.72 416 TYR A CA 1
ATOM 3103 C C . TYR A 1 416 ? -14.466 7.905 7.409 1.00 58.72 416 TYR A C 1
ATOM 3105 O O . TYR A 1 416 ? -13.443 8.052 6.745 1.00 58.72 416 TYR A O 1
ATOM 3113 N N . SER A 1 417 ? -14.482 8.122 8.726 1.00 51.81 417 SER A N 1
ATOM 3114 C CA . SER A 1 417 ? -13.308 8.476 9.537 1.00 51.81 417 SER A CA 1
ATOM 3115 C C . SER A 1 417 ? -13.413 7.865 10.933 1.00 51.81 417 SER A C 1
ATOM 3117 O O . SER A 1 417 ? -14.472 7.372 11.293 1.00 51.81 417 SER A O 1
ATOM 3119 N N . ALA A 1 418 ? -12.365 7.941 11.761 1.00 42.69 418 ALA A N 1
ATOM 3120 C CA . ALA A 1 418 ? -12.377 7.409 13.136 1.00 42.69 418 ALA A CA 1
ATOM 3121 C C . ALA A 1 418 ? -13.583 7.847 13.985 1.00 42.69 418 ALA A C 1
ATOM 3123 O O . ALA A 1 418 ? -14.030 7.116 14.860 1.00 42.69 418 ALA A O 1
ATOM 3124 N N . ALA A 1 419 ? -14.064 9.068 13.748 1.00 47.59 419 ALA A N 1
ATOM 3125 C CA . ALA A 1 419 ? -15.079 9.721 14.562 1.00 47.59 419 ALA A CA 1
ATOM 3126 C C . ALA A 1 419 ? -16.425 9.870 13.838 1.00 47.59 419 ALA A C 1
ATOM 3128 O O . ALA A 1 419 ? -17.360 10.427 14.411 1.00 47.59 419 ALA A O 1
ATOM 3129 N N . LYS A 1 420 ? -16.528 9.452 12.566 1.00 59.19 420 LYS A N 1
ATOM 3130 C CA . LYS A 1 420 ? -17.699 9.758 11.741 1.00 59.19 420 LYS A CA 1
ATOM 3131 C C . LYS A 1 420 ? -18.013 8.663 10.729 1.00 59.19 420 LYS A C 1
ATOM 3133 O O . LYS A 1 420 ? -17.143 8.223 9.979 1.00 59.19 420 LYS A O 1
ATOM 3138 N N . ASP A 1 421 ? -19.288 8.300 10.676 1.00 76.00 421 ASP A N 1
ATOM 3139 C CA . ASP A 1 421 ? -19.851 7.460 9.623 1.00 76.00 421 ASP A CA 1
ATOM 3140 C C . ASP A 1 421 ? -20.172 8.300 8.378 1.00 76.00 421 ASP A C 1
ATOM 3142 O O . ASP A 1 421 ? -20.526 9.480 8.469 1.00 76.00 421 ASP A O 1
ATOM 3146 N N . GLY A 1 422 ? -20.053 7.677 7.209 1.00 76.19 422 GLY A N 1
ATOM 3147 C CA . GLY A 1 422 ? -20.512 8.208 5.932 1.00 76.19 422 GLY A CA 1
ATOM 3148 C C . GLY A 1 422 ? -21.677 7.390 5.390 1.00 76.19 422 GLY A C 1
ATOM 3149 O O . GLY A 1 422 ? -21.767 6.185 5.634 1.00 76.19 422 GLY A O 1
ATOM 3150 N N . TYR A 1 423 ? -22.554 8.049 4.638 1.00 87.38 423 TYR A N 1
ATOM 3151 C CA . TYR A 1 423 ? -23.714 7.436 3.999 1.00 87.38 423 TYR A CA 1
ATOM 3152 C C . TYR A 1 423 ? -23.626 7.590 2.482 1.00 87.38 423 TYR A C 1
ATOM 3154 O O . TYR A 1 423 ? -23.388 8.691 1.982 1.00 87.38 423 TYR A O 1
ATOM 3162 N N . ILE A 1 424 ? -23.846 6.496 1.757 1.00 87.44 424 ILE A N 1
ATOM 3163 C CA . ILE A 1 424 ? -23.875 6.443 0.291 1.00 87.44 424 ILE A CA 1
ATOM 3164 C C . ILE A 1 424 ? -25.190 5.825 -0.188 1.00 87.44 424 ILE A C 1
ATOM 3166 O O . ILE A 1 424 ? -25.680 4.865 0.401 1.00 87.44 424 ILE A O 1
ATOM 3170 N N . CYS A 1 425 ? -25.794 6.393 -1.229 1.00 91.75 425 CYS A N 1
ATOM 3171 C CA . CYS A 1 425 ? -27.103 5.952 -1.714 1.00 91.75 425 CYS A CA 1
ATOM 3172 C C . CYS A 1 425 ? -27.010 4.553 -2.342 1.00 91.75 425 CYS A C 1
ATOM 3174 O O . CYS A 1 425 ? -26.121 4.311 -3.160 1.00 91.75 425 CYS A O 1
ATOM 3176 N N . SER A 1 426 ? -27.919 3.647 -1.965 1.00 89.19 426 SER A N 1
ATOM 3177 C CA . SER A 1 426 ? -27.901 2.247 -2.404 1.00 89.19 426 SER A CA 1
ATOM 3178 C C . SER A 1 426 ? -28.036 2.079 -3.913 1.00 89.19 426 SER A C 1
ATOM 3180 O O . SER A 1 426 ? -27.457 1.148 -4.460 1.00 89.19 426 SER A O 1
ATOM 3182 N N . ASP A 1 427 ? -28.733 3.000 -4.586 1.00 92.31 427 ASP A N 1
ATOM 3183 C CA . ASP A 1 427 ? -28.950 2.985 -6.043 1.00 92.31 427 ASP A CA 1
ATOM 3184 C C . ASP A 1 427 ? -27.627 2.970 -6.831 1.00 92.31 427 ASP A C 1
ATOM 3186 O O . ASP A 1 427 ? -27.574 2.529 -7.977 1.00 92.31 427 ASP A O 1
ATOM 3190 N N . TYR A 1 428 ? -26.543 3.437 -6.206 1.00 92.81 428 TYR A N 1
ATOM 3191 C CA . TYR A 1 428 ? -25.222 3.549 -6.815 1.00 92.81 428 TYR A CA 1
ATOM 3192 C C . TYR A 1 428 ? -24.190 2.618 -6.175 1.00 92.81 428 TYR A C 1
ATOM 3194 O O . TYR A 1 428 ? -22.990 2.902 -6.230 1.00 92.81 428 TYR A O 1
ATOM 3202 N N . VAL A 1 429 ? -24.633 1.538 -5.525 1.00 83.94 429 VAL A N 1
ATOM 3203 C CA . VAL A 1 429 ? -23.754 0.593 -4.831 1.00 83.94 429 VAL A CA 1
ATOM 3204 C C . VAL A 1 429 ? -24.170 -0.841 -5.132 1.00 83.94 429 VAL A C 1
ATOM 3206 O O . VAL A 1 429 ? -25.269 -1.266 -4.800 1.00 83.94 429 VAL A O 1
ATOM 3209 N N . THR A 1 430 ? -23.254 -1.621 -5.701 1.00 83.88 430 THR A N 1
ATOM 3210 C CA . THR A 1 430 ? -23.405 -3.080 -5.779 1.00 83.88 430 THR A CA 1
ATOM 3211 C C . THR A 1 430 ? -22.907 -3.702 -4.482 1.00 83.88 430 THR A C 1
ATOM 3213 O O . THR A 1 430 ? -21.782 -3.420 -4.078 1.00 83.88 430 THR A O 1
ATOM 3216 N N . VAL A 1 431 ? -23.713 -4.541 -3.827 1.00 74.75 431 VAL A N 1
ATOM 3217 C CA . VAL A 1 431 ? -23.335 -5.184 -2.560 1.00 74.75 431 VAL A CA 1
ATOM 3218 C C . VAL A 1 431 ? -22.988 -6.654 -2.771 1.00 74.75 431 VAL A C 1
ATOM 3220 O O . VAL A 1 431 ? -23.813 -7.426 -3.250 1.00 74.75 431 VAL A O 1
ATOM 3223 N N . LYS A 1 432 ? -21.784 -7.056 -2.354 1.00 69.62 432 LYS A N 1
ATOM 3224 C CA . LYS A 1 432 ? -21.332 -8.452 -2.299 1.00 69.62 432 LYS A CA 1
ATOM 3225 C C . LYS A 1 432 ? -21.145 -8.866 -0.844 1.00 69.62 432 LYS A C 1
ATOM 3227 O O . LYS A 1 432 ? -20.495 -8.167 -0.068 1.00 69.62 432 LYS A O 1
ATOM 3232 N N . THR A 1 433 ? -21.691 -10.019 -0.472 1.00 69.25 433 THR A N 1
ATOM 3233 C CA . THR A 1 433 ? -21.348 -10.655 0.805 1.00 69.25 433 THR A CA 1
ATOM 3234 C C . THR A 1 433 ? -20.036 -11.406 0.624 1.00 69.25 433 THR A C 1
ATOM 3236 O O . THR A 1 433 ? -19.923 -12.243 -0.267 1.00 69.25 433 THR A O 1
ATOM 3239 N N . VAL A 1 434 ? -19.046 -11.089 1.450 1.00 62.16 434 VAL A N 1
ATOM 3240 C CA . VAL A 1 434 ? -17.721 -11.708 1.424 1.00 62.16 434 VAL A CA 1
ATOM 3241 C C . VAL A 1 434 ? -17.547 -12.504 2.703 1.00 62.16 434 VAL A C 1
ATOM 3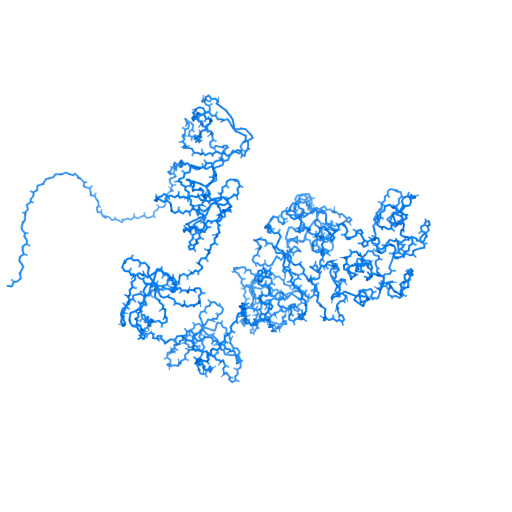243 O O . VAL A 1 434 ? -17.777 -11.977 3.791 1.00 62.16 434 VAL A O 1
ATOM 3246 N N . THR A 1 435 ? -17.150 -13.766 2.568 1.00 59.31 435 THR A N 1
ATOM 3247 C CA . THR A 1 435 ? -16.763 -14.617 3.693 1.00 59.31 435 THR A CA 1
ATOM 3248 C C . THR A 1 435 ? -15.263 -14.830 3.615 1.00 59.31 435 THR A C 1
ATOM 3250 O O . THR A 1 435 ? -14.767 -15.377 2.640 1.00 59.31 435 THR A O 1
ATOM 3253 N N . SER A 1 436 ? -14.563 -14.356 4.635 1.00 60.97 436 SER A N 1
ATOM 3254 C CA . SER A 1 436 ? -13.150 -14.615 4.860 1.00 60.97 436 SER A CA 1
ATOM 3255 C C . SER A 1 436 ? -13.022 -15.865 5.716 1.00 60.97 436 SER A C 1
ATOM 3257 O O . SER A 1 436 ? -13.678 -15.946 6.758 1.00 60.97 436 SER A O 1
ATOM 3259 N N . ASP A 1 437 ? -12.241 -16.844 5.278 1.00 68.25 437 ASP A N 1
ATOM 3260 C CA . ASP A 1 437 ? -11.981 -18.040 6.069 1.00 68.25 437 ASP A CA 1
ATOM 3261 C C . ASP A 1 437 ? -11.063 -17.749 7.269 1.00 68.25 437 ASP A C 1
ATOM 3263 O O . ASP A 1 437 ? -10.423 -16.701 7.402 1.00 68.25 437 ASP A O 1
ATOM 3267 N N . SER A 1 438 ? -11.078 -18.671 8.219 1.00 57.41 438 SER A N 1
ATOM 3268 C CA . SER A 1 438 ? -10.342 -18.562 9.472 1.00 57.41 438 SER A CA 1
ATOM 3269 C C . SER A 1 438 ? -8.828 -18.565 9.285 1.00 57.41 438 SER A C 1
ATOM 3271 O O . SER A 1 438 ? -8.096 -17.820 9.948 1.00 57.41 438 SER A O 1
ATOM 3273 N N . GLU A 1 439 ? -8.357 -19.393 8.367 1.00 68.31 439 GLU A N 1
ATOM 3274 C CA . GLU A 1 439 ? -6.963 -19.562 8.007 1.00 68.31 439 GLU A CA 1
ATOM 3275 C C . GLU A 1 439 ? -6.407 -18.237 7.488 1.00 68.31 439 GLU A C 1
ATOM 3277 O O . GLU A 1 439 ? -5.370 -17.772 7.967 1.00 68.31 439 GLU A O 1
ATOM 3282 N N . PHE A 1 440 ? -7.154 -17.561 6.619 1.00 76.06 440 PHE A N 1
ATOM 3283 C CA . PHE A 1 440 ? -6.824 -16.246 6.105 1.00 76.06 440 PHE A CA 1
ATOM 3284 C C . PHE A 1 440 ? -6.778 -15.181 7.202 1.00 76.06 440 PHE A C 1
ATOM 3286 O O . PHE A 1 440 ? -5.814 -14.420 7.277 1.00 76.06 440 PHE A O 1
ATOM 3293 N N . GLU A 1 441 ? -7.761 -15.123 8.106 1.00 72.50 441 GLU A N 1
ATOM 3294 C CA . GLU A 1 441 ? -7.736 -14.154 9.216 1.00 72.50 441 GLU A CA 1
ATOM 3295 C C . GLU A 1 441 ? -6.538 -14.358 10.151 1.00 72.50 441 GLU A C 1
ATOM 3297 O O . GLU A 1 441 ? -5.909 -13.388 10.604 1.00 72.50 441 GLU A O 1
ATOM 3302 N N . SER A 1 442 ? -6.213 -15.620 10.437 1.00 63.78 442 SER A N 1
ATOM 3303 C CA . SER A 1 442 ? -5.048 -15.998 11.237 1.00 63.78 442 SER A CA 1
ATOM 3304 C C . SER A 1 442 ? -3.760 -15.619 10.517 1.00 63.78 442 SER A C 1
ATOM 3306 O O . SER A 1 442 ? -2.878 -14.995 11.114 1.00 63.78 442 SER A O 1
ATOM 3308 N N . TYR A 1 443 ? -3.684 -15.898 9.216 1.00 77.06 443 TYR A N 1
ATOM 3309 C CA . TYR A 1 443 ? -2.562 -15.526 8.370 1.00 77.06 443 TYR A CA 1
ATOM 3310 C C . TYR A 1 443 ? -2.368 -14.004 8.338 1.00 77.06 443 TYR A C 1
ATOM 3312 O O . TYR A 1 443 ? -1.287 -13.533 8.685 1.00 77.06 443 TYR A O 1
ATOM 3320 N N . MET A 1 444 ? -3.408 -13.210 8.069 1.00 77.25 444 MET A N 1
ATOM 3321 C CA . MET A 1 444 ? -3.344 -11.739 8.074 1.00 77.25 444 MET A CA 1
ATOM 3322 C C . MET A 1 444 ? -2.880 -11.171 9.418 1.00 77.25 444 MET A C 1
ATOM 3324 O O . MET A 1 444 ? -2.107 -10.211 9.466 1.00 77.25 444 MET A O 1
ATOM 3328 N N . THR A 1 445 ? -3.332 -11.773 10.520 1.00 70.31 445 THR A N 1
ATOM 3329 C CA . THR A 1 445 ? -2.914 -11.386 11.872 1.00 70.31 445 THR A CA 1
ATOM 3330 C C . THR A 1 445 ? -1.445 -11.730 12.119 1.00 70.31 445 THR A C 1
ATOM 3332 O O . THR A 1 445 ? -0.712 -10.890 12.635 1.00 70.31 445 THR A O 1
ATOM 3335 N N . SER A 1 446 ? -0.986 -12.911 11.689 1.00 70.00 446 SER A N 1
ATOM 3336 C CA . SER A 1 446 ? 0.426 -13.316 11.775 1.00 70.00 446 SER A CA 1
ATOM 3337 C C . SER A 1 446 ? 1.347 -12.428 10.937 1.00 70.00 446 SER A C 1
ATOM 3339 O O . SER A 1 446 ? 2.462 -12.124 11.353 1.00 70.00 446 SER A O 1
ATOM 3341 N N . GLN A 1 447 ? 0.855 -11.952 9.788 1.00 84.62 447 GLN A N 1
ATOM 3342 C CA . GLN A 1 447 ? 1.552 -10.985 8.950 1.00 84.62 447 GLN A CA 1
ATOM 3343 C C . GLN A 1 447 ? 1.603 -9.599 9.602 1.00 84.62 447 GLN A C 1
ATOM 3345 O O . GLN A 1 447 ? 2.415 -8.781 9.194 1.00 84.62 447 GLN A O 1
ATOM 3350 N N . GLY A 1 448 ? 0.789 -9.308 10.622 1.00 74.38 448 GLY A N 1
ATOM 3351 C CA . GLY A 1 448 ? 0.793 -8.022 11.322 1.00 74.38 448 GLY A CA 1
ATOM 3352 C C . GLY A 1 448 ? -0.008 -6.919 10.624 1.00 74.38 448 GLY A C 1
ATOM 3353 O O . GLY A 1 448 ? 0.231 -5.738 10.881 1.00 74.38 448 GLY A O 1
ATOM 3354 N N . PHE A 1 449 ? -0.960 -7.272 9.752 1.00 82.25 449 PHE A N 1
ATOM 3355 C CA . PHE A 1 449 ? -1.829 -6.284 9.114 1.00 82.25 449 PHE A CA 1
ATOM 3356 C C . PHE A 1 449 ? -2.797 -5.634 10.120 1.00 82.25 449 PHE A C 1
ATOM 3358 O O . PHE A 1 449 ? -3.527 -6.346 10.819 1.00 82.25 449 PHE A O 1
ATOM 3365 N N . PRO A 1 450 ? -2.889 -4.291 10.160 1.00 76.00 450 PRO A N 1
ATOM 3366 C CA . PRO A 1 450 ? -3.944 -3.599 10.897 1.00 76.00 450 PRO A CA 1
ATOM 3367 C C . PRO A 1 450 ? -5.337 -3.891 10.316 1.00 76.00 450 PRO A C 1
ATOM 3369 O O . PRO A 1 450 ? -5.483 -4.077 9.108 1.00 76.00 450 PRO A O 1
ATOM 3372 N N . GLU A 1 451 ? -6.392 -3.824 11.138 1.00 68.94 451 GLU A N 1
ATOM 3373 C CA . GLU A 1 451 ? -7.781 -4.016 10.667 1.00 68.94 451 GLU A CA 1
ATOM 3374 C C . GLU A 1 451 ? -8.193 -3.044 9.553 1.00 68.94 451 GLU A C 1
ATOM 3376 O O . GLU A 1 451 ? -9.064 -3.366 8.755 1.00 68.94 451 GLU A O 1
ATOM 3381 N N . SER A 1 452 ? -7.552 -1.877 9.439 1.00 70.00 452 SER A N 1
ATOM 3382 C CA . SER A 1 452 ? -7.824 -0.927 8.354 1.00 70.00 452 SER A CA 1
ATOM 3383 C C . SER A 1 452 ? -7.386 -1.418 6.964 1.00 70.00 452 SER A C 1
ATOM 3385 O O . SER A 1 452 ? -7.811 -0.835 5.972 1.00 70.00 452 SER A O 1
ATOM 3387 N N . TYR A 1 453 ? -6.573 -2.477 6.874 1.00 84.06 453 TYR A N 1
ATOM 3388 C CA . TYR A 1 453 ? -6.149 -3.110 5.616 1.00 84.06 453 TYR A CA 1
ATOM 3389 C C . TYR A 1 453 ? -7.039 -4.298 5.245 1.00 84.06 453 TYR A C 1
ATOM 3391 O O . TYR A 1 453 ? -7.331 -4.533 4.072 1.00 84.06 453 TYR A O 1
ATOM 3399 N N . LYS A 1 454 ? -7.478 -5.057 6.256 1.00 75.25 454 LYS A N 1
ATOM 3400 C CA . LYS A 1 454 ? -8.101 -6.367 6.062 1.00 75.25 454 LYS A CA 1
ATOM 3401 C C . LYS A 1 454 ? -9.352 -6.360 5.175 1.00 75.25 454 LYS A C 1
ATOM 3403 O O . LYS A 1 454 ? -9.490 -7.311 4.419 1.00 75.25 454 LYS A O 1
ATOM 3408 N N . PRO A 1 455 ? -10.241 -5.344 5.166 1.00 72.38 455 PRO A N 1
ATOM 3409 C CA . PRO A 1 455 ? -11.386 -5.344 4.260 1.00 72.38 455 PRO A CA 1
ATOM 3410 C C . PRO A 1 455 ? -11.033 -5.533 2.782 1.00 72.38 455 PRO A C 1
ATOM 3412 O O . PRO A 1 455 ? -11.636 -6.378 2.129 1.00 72.38 455 PRO A O 1
ATOM 3415 N N . GLY A 1 456 ? -10.036 -4.800 2.273 1.00 76.56 456 GLY A N 1
ATOM 3416 C CA . GLY A 1 456 ? -9.588 -4.947 0.886 1.00 76.56 456 GLY A CA 1
ATOM 3417 C C . GLY A 1 456 ? -8.932 -6.306 0.641 1.00 76.56 456 GLY A C 1
ATOM 3418 O O . GLY A 1 456 ? -9.241 -6.975 -0.338 1.00 76.56 456 GLY A O 1
ATOM 3419 N N . LEU A 1 457 ? -8.101 -6.767 1.580 1.00 86.25 457 LEU A N 1
ATOM 3420 C CA . LEU A 1 457 ? -7.415 -8.061 1.470 1.00 86.25 457 LEU A CA 1
ATOM 3421 C C . LEU A 1 457 ? -8.382 -9.247 1.483 1.00 86.25 457 LEU A C 1
ATOM 3423 O O . LEU A 1 457 ? -8.220 -10.167 0.695 1.00 86.25 457 LEU A O 1
ATOM 3427 N N . ARG A 1 458 ? -9.421 -9.210 2.321 1.00 78.88 458 ARG A N 1
ATOM 3428 C CA . ARG A 1 458 ? -10.469 -10.239 2.363 1.00 78.88 458 ARG A CA 1
ATOM 3429 C C . ARG A 1 458 ? -11.238 -10.320 1.044 1.00 78.88 458 ARG A C 1
ATOM 3431 O O . ARG A 1 458 ? -11.576 -11.413 0.609 1.00 78.88 458 ARG A O 1
ATOM 3438 N N . VAL A 1 459 ? -11.522 -9.175 0.410 1.00 75.12 459 VAL A N 1
ATOM 3439 C CA . VAL A 1 459 ? -12.151 -9.147 -0.924 1.00 75.12 459 VAL A CA 1
ATOM 3440 C C . VAL A 1 459 ? -11.252 -9.820 -1.946 1.00 75.12 459 VAL A C 1
ATOM 3442 O O . VAL A 1 459 ? -11.721 -10.682 -2.680 1.00 75.12 459 VAL A O 1
ATOM 3445 N N . LEU A 1 460 ? -9.976 -9.433 -1.968 1.00 85.62 460 LEU A N 1
ATOM 3446 C CA . LEU A 1 460 ? -9.006 -9.986 -2.902 1.00 85.62 460 LEU A CA 1
ATOM 3447 C C . LEU A 1 460 ? -8.819 -11.488 -2.685 1.00 85.62 460 LEU A C 1
ATOM 3449 O O . LEU A 1 460 ? -8.854 -12.227 -3.652 1.00 85.62 460 LEU A O 1
ATOM 3453 N N . HIS A 1 461 ? -8.714 -11.950 -1.439 1.00 84.81 461 HIS A N 1
ATOM 3454 C CA . HIS A 1 461 ? -8.605 -13.373 -1.105 1.00 84.81 461 HIS A CA 1
ATOM 3455 C C . HIS A 1 461 ? -9.839 -14.176 -1.511 1.00 84.81 461 HIS A C 1
ATOM 3457 O O . HIS A 1 461 ? -9.725 -15.253 -2.080 1.00 84.81 461 HIS A O 1
ATOM 3463 N N . ALA A 1 462 ? -11.036 -13.638 -1.275 1.00 77.62 462 ALA A N 1
ATOM 3464 C CA . ALA A 1 462 ? -12.264 -14.312 -1.676 1.00 77.62 462 ALA A CA 1
ATOM 3465 C C . ALA A 1 462 ? -12.410 -14.431 -3.205 1.00 77.62 462 ALA A C 1
ATOM 3467 O O . ALA A 1 462 ? -13.084 -15.346 -3.674 1.00 77.62 462 ALA A O 1
ATOM 3468 N N . SER A 1 463 ? -11.829 -13.504 -3.975 1.00 79.50 463 SER A N 1
ATOM 3469 C CA . SER A 1 463 ? -11.752 -13.602 -5.440 1.00 79.50 463 SER A CA 1
ATOM 3470 C C . SER A 1 463 ? -10.582 -14.475 -5.905 1.00 79.50 463 SER A C 1
ATOM 3472 O O . SER A 1 463 ? -10.721 -15.190 -6.890 1.00 79.50 463 SER A O 1
ATOM 3474 N N . HIS A 1 464 ? -9.463 -14.443 -5.178 1.00 83.25 464 HIS A N 1
ATOM 3475 C CA . HIS A 1 464 ? -8.190 -15.070 -5.534 1.00 83.25 464 HIS A CA 1
ATOM 3476 C C . HIS A 1 464 ? -7.597 -15.834 -4.343 1.00 83.25 464 HIS A C 1
ATOM 3478 O O . HIS A 1 464 ? -6.647 -15.359 -3.713 1.00 83.25 464 HIS A O 1
ATOM 3484 N N . PRO A 1 465 ? -8.112 -17.035 -4.022 1.00 81.31 465 PRO A N 1
ATOM 3485 C CA . PRO A 1 465 ? -7.728 -17.754 -2.802 1.00 81.31 465 PRO A CA 1
ATOM 3486 C C . PRO A 1 465 ? -6.255 -18.177 -2.745 1.00 81.31 465 PRO A C 1
ATOM 3488 O O . PRO A 1 465 ? -5.752 -18.521 -1.678 1.00 81.31 465 PRO A O 1
ATOM 3491 N N . GLN A 1 466 ? -5.565 -18.190 -3.890 1.00 83.25 466 GLN A N 1
ATOM 3492 C CA . GLN A 1 466 ? -4.144 -18.528 -3.971 1.00 83.25 466 GLN A CA 1
ATOM 3493 C C . GLN A 1 466 ? -3.217 -17.323 -3.794 1.00 83.25 466 GLN A C 1
ATOM 3495 O O . GLN A 1 466 ? -2.015 -17.511 -3.608 1.00 83.25 466 GLN A O 1
ATOM 3500 N N . TRP A 1 467 ? -3.729 -16.090 -3.851 1.00 90.50 467 TRP A N 1
ATOM 3501 C CA . TRP A 1 467 ? -2.895 -14.903 -3.687 1.00 90.50 467 TRP A CA 1
ATOM 3502 C C . TRP A 1 467 ? -2.333 -14.808 -2.270 1.00 90.50 467 TRP A C 1
ATOM 3504 O O . TRP A 1 467 ? -3.008 -15.054 -1.272 1.00 90.50 467 TRP A O 1
ATOM 3514 N N . ILE A 1 468 ? -1.069 -14.406 -2.183 1.00 91.75 468 ILE A N 1
ATOM 3515 C CA . ILE A 1 468 ? -0.313 -14.376 -0.936 1.00 91.75 468 ILE A CA 1
ATOM 3516 C C . ILE A 1 468 ? -0.035 -12.919 -0.577 1.00 91.75 468 ILE A C 1
ATOM 3518 O O . ILE A 1 468 ? 0.792 -12.256 -1.203 1.00 91.75 468 ILE A O 1
ATOM 3522 N N . PHE A 1 469 ? -0.692 -12.422 0.471 1.00 95.69 469 PHE A N 1
ATOM 3523 C CA . PHE A 1 469 ? -0.479 -11.063 0.972 1.00 95.69 469 PHE A CA 1
ATOM 3524 C C . PHE A 1 469 ? 0.486 -11.080 2.155 1.00 95.69 469 PHE A C 1
ATOM 3526 O O . PHE A 1 469 ? 0.144 -11.521 3.251 1.00 95.69 469 PHE A O 1
ATOM 3533 N N . LYS A 1 470 ? 1.692 -10.557 1.947 1.00 95.31 470 LYS A N 1
ATOM 3534 C CA . LYS A 1 470 ? 2.702 -10.386 2.991 1.00 95.31 470 LYS A CA 1
ATOM 3535 C C . LYS A 1 470 ? 2.739 -8.936 3.433 1.00 95.31 470 LYS A C 1
ATOM 3537 O O . LYS A 1 470 ? 2.745 -8.032 2.597 1.00 95.31 470 LYS A O 1
ATOM 3542 N N . SER A 1 471 ? 2.786 -8.702 4.740 1.00 91.62 471 SER A N 1
ATOM 3543 C CA . SER A 1 471 ? 3.016 -7.348 5.243 1.00 91.62 471 SER A CA 1
ATOM 3544 C C . SER A 1 471 ? 4.514 -7.073 5.350 1.00 91.62 471 SER A C 1
ATOM 3546 O O . SER A 1 471 ? 5.316 -7.966 5.629 1.00 91.62 471 SER A O 1
ATOM 3548 N N . TYR A 1 472 ? 4.892 -5.815 5.152 1.00 91.62 472 TYR A N 1
ATOM 3549 C CA . TYR A 1 472 ? 6.226 -5.321 5.451 1.00 91.62 472 TYR A CA 1
ATOM 3550 C C . TYR A 1 472 ? 6.125 -4.096 6.361 1.00 91.62 472 TYR A C 1
ATOM 3552 O O . TYR A 1 472 ? 5.772 -3.005 5.912 1.00 91.62 472 TYR A O 1
ATOM 3560 N N . ASN A 1 473 ? 6.444 -4.249 7.649 1.00 89.44 473 ASN A N 1
ATOM 3561 C CA . ASN A 1 473 ? 6.521 -3.100 8.550 1.00 89.44 473 ASN A CA 1
ATOM 3562 C C . ASN A 1 473 ? 7.775 -2.273 8.232 1.00 89.44 473 ASN A C 1
ATOM 3564 O O . ASN A 1 473 ? 8.899 -2.755 8.374 1.00 89.44 473 ASN A O 1
ATOM 3568 N N . VAL A 1 474 ? 7.579 -1.015 7.833 1.00 89.50 474 VAL A N 1
ATOM 3569 C CA . VAL A 1 474 ? 8.680 -0.134 7.407 1.00 89.50 474 VAL A CA 1
ATOM 3570 C C . VAL A 1 474 ? 9.548 0.363 8.575 1.00 89.50 474 VAL A C 1
ATOM 3572 O O . VAL A 1 474 ? 10.654 0.853 8.360 1.00 89.50 474 VAL A O 1
ATOM 3575 N N . GLY A 1 475 ? 9.071 0.252 9.820 1.00 88.12 475 GLY A N 1
ATOM 3576 C CA . GLY A 1 475 ? 9.823 0.586 11.036 1.00 88.12 475 GLY A CA 1
ATOM 3577 C C . GLY A 1 475 ? 9.818 2.067 11.443 1.00 88.12 475 GLY A C 1
ATOM 3578 O O . GLY A 1 475 ? 10.424 2.421 12.451 1.00 88.12 475 GLY A O 1
ATOM 3579 N N . TYR A 1 476 ? 9.115 2.938 10.718 1.00 86.62 476 TYR A N 1
ATOM 3580 C CA . TYR A 1 476 ? 8.981 4.372 11.014 1.00 86.62 476 TYR A CA 1
ATOM 3581 C C . TYR A 1 476 ? 7.543 4.861 10.806 1.00 86.62 476 TYR A C 1
ATOM 3583 O O . TYR A 1 476 ? 6.678 4.135 10.308 1.00 86.62 476 TYR A O 1
ATOM 3591 N N . THR A 1 477 ? 7.255 6.074 11.278 1.00 88.44 477 THR A N 1
ATOM 3592 C CA . THR A 1 477 ? 5.891 6.617 11.272 1.00 88.44 477 THR A CA 1
ATOM 3593 C C . THR A 1 477 ? 5.469 7.117 9.893 1.00 88.44 477 THR A C 1
ATOM 3595 O O . THR A 1 477 ? 6.294 7.575 9.103 1.00 88.44 477 THR A O 1
ATOM 3598 N N . TRP A 1 478 ? 4.162 7.101 9.634 1.00 91.69 478 TRP A N 1
ATOM 3599 C CA . TRP A 1 478 ? 3.551 7.684 8.439 1.00 91.69 478 TRP A CA 1
ATOM 3600 C C . TRP A 1 478 ? 3.987 9.138 8.209 1.00 91.69 478 TRP A C 1
ATOM 3602 O O . TRP A 1 478 ? 4.411 9.495 7.116 1.00 91.69 478 TRP A O 1
ATOM 3612 N N . SER A 1 479 ? 3.971 9.959 9.264 1.00 89.50 479 SER A N 1
ATOM 3613 C CA . SER A 1 479 ? 4.377 11.370 9.186 1.00 89.50 479 SER A CA 1
ATOM 3614 C C . SER A 1 479 ? 5.842 11.541 8.761 1.00 89.50 479 SER A C 1
ATOM 3616 O O . SER A 1 479 ? 6.154 12.399 7.939 1.00 89.50 479 SER A O 1
ATOM 3618 N N . GLN A 1 480 ? 6.743 10.677 9.246 1.00 93.38 480 GLN A N 1
ATOM 3619 C CA . GLN A 1 480 ? 8.142 10.690 8.811 1.00 93.38 480 GLN A CA 1
ATOM 3620 C C . GLN A 1 480 ? 8.297 10.334 7.327 1.00 93.38 480 GLN A C 1
ATOM 3622 O O . GLN A 1 480 ? 9.131 10.933 6.655 1.00 93.38 480 GLN A O 1
ATOM 3627 N N . ALA A 1 481 ? 7.508 9.381 6.819 1.00 96.25 481 ALA A N 1
ATOM 3628 C CA . ALA A 1 481 ? 7.530 9.003 5.408 1.00 96.25 481 ALA A CA 1
ATOM 3629 C C . ALA A 1 481 ? 7.055 10.160 4.515 1.00 96.25 481 ALA A C 1
ATOM 3631 O O . ALA A 1 481 ? 7.761 10.553 3.590 1.00 96.25 481 ALA A O 1
ATOM 3632 N N . ILE A 1 482 ? 5.906 10.755 4.855 1.00 97.25 482 ILE A N 1
ATOM 3633 C CA . ILE A 1 482 ? 5.341 11.899 4.128 1.00 97.25 482 ILE A CA 1
ATOM 3634 C C . ILE A 1 482 ? 6.312 13.074 4.128 1.00 97.25 482 ILE A C 1
ATOM 3636 O O . ILE A 1 482 ? 6.620 13.597 3.066 1.00 97.25 482 ILE A O 1
ATOM 3640 N N . SER A 1 483 ? 6.877 13.426 5.287 1.00 95.31 483 SER A N 1
ATOM 3641 C CA . SER A 1 483 ? 7.841 14.526 5.388 1.00 95.31 483 SER A CA 1
ATOM 3642 C C . SER A 1 483 ? 9.072 14.338 4.500 1.00 95.31 483 SER A C 1
ATOM 3644 O O . SER A 1 483 ? 9.698 15.330 4.140 1.00 95.31 483 SER A O 1
ATOM 3646 N N . LYS A 1 484 ? 9.457 13.097 4.181 1.00 97.50 484 LYS A N 1
ATOM 3647 C CA . LYS A 1 484 ? 10.570 12.809 3.270 1.00 97.50 484 LYS A CA 1
ATOM 3648 C C . LYS A 1 484 ? 10.152 12.912 1.807 1.00 97.50 484 LYS A C 1
ATOM 3650 O O . LYS A 1 484 ? 10.879 13.514 1.026 1.00 97.50 484 LYS A O 1
ATOM 3655 N N . GLU A 1 485 ? 8.981 12.392 1.453 1.00 97.25 485 GLU A N 1
ATOM 3656 C CA . GLU A 1 485 ? 8.438 12.484 0.091 1.00 97.25 485 GLU A CA 1
ATOM 3657 C C . GLU A 1 485 ? 8.047 13.908 -0.324 1.00 97.25 485 GLU A C 1
ATOM 3659 O O . GLU A 1 485 ? 8.100 14.233 -1.509 1.00 97.25 485 GLU A O 1
ATOM 3664 N N . THR A 1 486 ? 7.682 14.766 0.632 1.00 95.69 486 THR A N 1
ATOM 3665 C CA . THR A 1 486 ? 7.290 16.162 0.374 1.00 95.69 486 THR A CA 1
ATOM 3666 C C . THR A 1 486 ? 8.403 17.171 0.665 1.00 95.69 486 THR A C 1
ATOM 3668 O O . THR A 1 486 ? 8.196 18.374 0.525 1.00 95.69 486 THR A O 1
ATOM 3671 N N . ALA A 1 487 ? 9.605 16.709 1.035 1.00 94.94 487 ALA A N 1
ATOM 3672 C CA . ALA A 1 487 ? 10.735 17.587 1.353 1.00 94.94 487 ALA A CA 1
ATOM 3673 C C . ALA A 1 487 ? 11.209 18.427 0.154 1.00 94.94 487 ALA A C 1
ATOM 3675 O O . ALA A 1 487 ? 11.713 19.532 0.340 1.00 94.94 487 ALA A O 1
ATOM 3676 N N . ASN A 1 488 ? 11.064 17.901 -1.065 1.00 94.25 488 ASN A N 1
ATOM 3677 C CA . ASN A 1 488 ? 11.352 18.614 -2.303 1.00 94.25 488 ASN A CA 1
ATOM 3678 C C . ASN A 1 488 ? 10.123 18.555 -3.219 1.00 94.25 488 ASN A C 1
ATOM 3680 O O . ASN A 1 488 ? 9.590 17.482 -3.498 1.00 94.25 488 ASN A O 1
ATOM 3684 N N . VAL A 1 489 ? 9.684 19.721 -3.694 1.00 93.38 489 VAL A N 1
ATOM 3685 C CA . VAL A 1 489 ? 8.475 19.872 -4.513 1.00 93.38 489 VAL A CA 1
ATOM 3686 C C . VAL A 1 489 ? 8.569 19.165 -5.868 1.00 93.38 489 VAL A C 1
ATOM 3688 O O . VAL A 1 489 ? 7.534 18.854 -6.448 1.00 93.38 489 VAL A O 1
ATOM 3691 N N . SER A 1 490 ? 9.776 18.871 -6.365 1.00 93.00 490 SER A N 1
ATOM 3692 C CA . SER A 1 490 ? 9.963 18.148 -7.629 1.00 93.00 490 SER A CA 1
ATOM 3693 C C . SER A 1 490 ? 10.001 16.621 -7.488 1.00 93.00 490 SER A C 1
ATOM 3695 O O . SER A 1 490 ? 10.006 15.928 -8.501 1.00 93.00 490 SER A O 1
ATOM 3697 N N . THR A 1 491 ? 10.004 16.070 -6.265 1.00 95.75 491 THR A N 1
ATOM 3698 C CA . THR A 1 491 ? 10.050 14.609 -6.042 1.00 95.75 491 THR A CA 1
ATOM 3699 C C . THR A 1 491 ? 8.787 13.910 -6.545 1.00 95.75 491 THR A C 1
ATOM 3701 O O . THR A 1 491 ? 8.842 12.795 -7.062 1.00 95.75 491 THR A O 1
ATOM 3704 N N . ASN A 1 492 ? 7.632 14.559 -6.385 1.00 97.50 492 ASN A N 1
ATOM 3705 C CA . ASN A 1 492 ? 6.331 14.008 -6.741 1.00 97.50 492 ASN A CA 1
ATOM 3706 C C . ASN A 1 492 ? 5.583 14.993 -7.636 1.00 97.50 492 ASN A C 1
ATOM 3708 O O . ASN A 1 492 ? 5.264 16.104 -7.214 1.00 97.50 492 ASN A O 1
ATOM 3712 N N . LEU A 1 493 ? 5.277 14.569 -8.858 1.00 97.75 493 LEU A N 1
ATOM 3713 C CA . LEU A 1 493 ? 4.655 15.386 -9.890 1.00 97.75 493 LEU A CA 1
ATOM 3714 C C . LEU A 1 493 ? 3.300 14.818 -10.325 1.00 97.75 493 LEU A C 1
ATOM 3716 O O . LEU A 1 493 ? 3.058 13.609 -10.269 1.00 97.75 493 LEU A O 1
ATOM 3720 N N . VAL A 1 494 ? 2.429 15.704 -10.802 1.00 97.00 494 VAL A N 1
ATOM 3721 C CA . VAL A 1 494 ? 1.143 15.404 -11.441 1.00 97.00 494 VAL A CA 1
ATOM 3722 C C . VAL A 1 494 ? 1.096 15.995 -12.849 1.00 97.00 494 VAL A C 1
ATOM 3724 O O . VAL A 1 494 ? 1.638 17.073 -13.105 1.00 97.00 494 VAL A O 1
ATOM 3727 N N . SER A 1 495 ? 0.429 15.285 -13.763 1.00 94.88 495 SER A N 1
ATOM 3728 C CA . SER A 1 495 ? 0.246 15.725 -15.152 1.00 94.88 495 SER A CA 1
ATOM 3729 C C . SER A 1 495 ? -0.502 17.057 -15.212 1.00 94.88 495 SER A C 1
ATOM 3731 O O . SER A 1 495 ? -1.373 17.320 -14.375 1.00 94.88 495 SER A O 1
ATOM 3733 N N . SER A 1 496 ? -0.235 17.853 -16.247 1.00 92.00 496 SER A N 1
ATOM 3734 C CA . SER A 1 496 ? -0.955 19.096 -16.542 1.00 92.00 496 SER A CA 1
ATOM 3735 C C . SER A 1 496 ? -2.464 18.898 -16.720 1.00 92.00 496 SER A C 1
ATOM 3737 O O . SER A 1 496 ? -3.232 19.806 -16.396 1.00 92.00 496 SER A O 1
ATOM 3739 N N . SER A 1 497 ? -2.881 17.698 -17.137 1.00 92.56 497 SER A N 1
ATOM 3740 C CA . SER A 1 497 ? -4.281 17.273 -17.264 1.00 92.56 497 SER A CA 1
ATOM 3741 C C . SER A 1 497 ? -4.966 16.923 -15.935 1.00 92.56 497 SER A C 1
ATOM 3743 O O . SER A 1 497 ? -6.176 16.702 -15.914 1.00 92.56 497 SER A O 1
ATOM 3745 N N . SER A 1 498 ? -4.224 16.833 -14.827 1.00 92.62 498 SER A N 1
ATOM 3746 C CA . SER A 1 498 ? -4.799 16.544 -13.505 1.00 92.62 498 SER A CA 1
ATOM 3747 C C . SER A 1 498 ? -5.574 17.754 -12.962 1.00 92.62 498 SER A C 1
ATOM 3749 O O . SER A 1 498 ? -5.252 18.893 -13.320 1.00 92.62 498 SER A O 1
ATOM 3751 N N . PRO A 1 499 ? -6.547 17.552 -12.049 1.00 93.62 499 PRO A N 1
ATO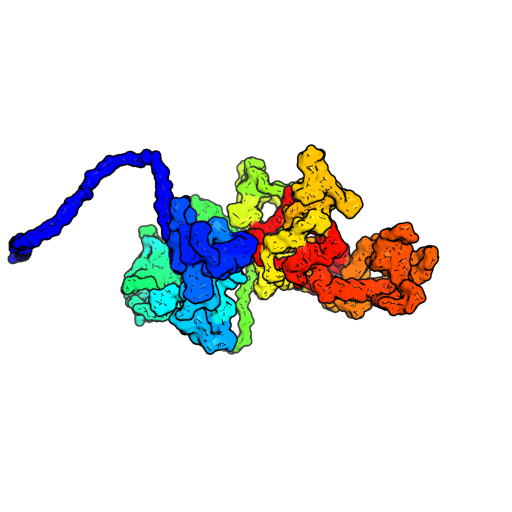M 3752 C CA . PRO A 1 499 ? -7.250 18.654 -11.399 1.00 93.62 499 PRO A CA 1
ATOM 3753 C C . PRO A 1 499 ? -6.291 19.675 -10.780 1.00 93.62 499 PRO A C 1
ATOM 3755 O O . PRO A 1 499 ? -5.292 19.311 -10.161 1.00 93.62 499 PRO A O 1
ATOM 3758 N N . VAL A 1 500 ? -6.616 20.967 -10.883 1.00 94.00 500 VAL A N 1
ATOM 3759 C CA . VAL A 1 500 ? -5.789 22.041 -10.296 1.00 94.00 500 VAL A CA 1
ATOM 3760 C C . VAL A 1 500 ? -5.629 21.865 -8.780 1.00 94.00 500 VAL A C 1
ATOM 3762 O O . VAL A 1 500 ? -4.563 22.162 -8.250 1.00 94.00 500 VAL A O 1
ATOM 3765 N N . SER A 1 501 ? -6.627 21.292 -8.093 1.00 93.81 501 SER A N 1
ATOM 3766 C CA . SER A 1 501 ? -6.562 20.967 -6.658 1.00 93.81 501 SER A CA 1
ATOM 3767 C C . SER A 1 501 ? -5.445 19.981 -6.290 1.00 93.81 501 SER A C 1
ATOM 3769 O O . SER A 1 501 ? -5.101 19.851 -5.115 1.00 93.81 501 SER A O 1
ATOM 3771 N N . TYR A 1 502 ? -4.860 19.285 -7.269 1.00 95.88 502 TYR A N 1
ATOM 3772 C CA . TYR A 1 502 ? -3.767 18.343 -7.034 1.00 95.88 502 TYR A CA 1
ATOM 3773 C C . TYR A 1 502 ? -2.404 19.029 -7.009 1.00 95.88 502 TYR A C 1
ATOM 3775 O O . TYR A 1 502 ? -1.440 18.433 -6.529 1.00 95.88 502 TYR A O 1
ATOM 3783 N N . ARG A 1 503 ? -2.313 20.267 -7.504 1.00 97.19 503 ARG A N 1
ATOM 3784 C CA . ARG A 1 503 ? -1.060 21.017 -7.588 1.00 97.19 503 ARG A CA 1
ATOM 3785 C C . ARG A 1 503 ? -0.679 21.559 -6.212 1.00 97.19 503 ARG A C 1
ATOM 3787 O O . ARG A 1 503 ? -1.523 22.066 -5.474 1.00 97.19 503 ARG A O 1
ATOM 3794 N N . SER A 1 504 ? 0.595 21.444 -5.860 1.00 96.62 504 SER A N 1
ATOM 3795 C CA . SER A 1 504 ? 1.129 21.967 -4.605 1.00 96.62 504 SER A CA 1
ATOM 3796 C C . SER A 1 504 ? 1.082 23.490 -4.581 1.00 96.62 504 SER A C 1
ATOM 3798 O O . SER A 1 504 ? 1.303 24.141 -5.597 1.00 96.62 504 SER A O 1
ATOM 3800 N N . THR A 1 505 ? 0.815 24.065 -3.412 1.00 95.50 505 THR A N 1
ATOM 3801 C CA . THR A 1 505 ? 0.956 25.506 -3.158 1.00 95.50 505 THR A CA 1
ATOM 3802 C C . THR A 1 505 ? 2.157 25.811 -2.262 1.00 95.50 505 THR A C 1
ATOM 3804 O O . THR A 1 505 ? 2.249 26.900 -1.700 1.00 95.50 505 THR A O 1
ATOM 3807 N N . ALA A 1 506 ? 3.059 24.842 -2.074 1.00 93.56 506 ALA A N 1
ATOM 3808 C CA . ALA A 1 506 ? 4.258 25.013 -1.264 1.00 93.56 506 ALA A CA 1
ATOM 3809 C C . ALA A 1 506 ? 5.243 26.007 -1.918 1.00 93.56 506 ALA A C 1
ATOM 3811 O O . ALA A 1 506 ? 5.274 26.119 -3.154 1.00 93.56 506 ALA A O 1
ATOM 3812 N N . PRO A 1 507 ? 6.086 26.700 -1.126 1.00 91.88 507 PRO A N 1
ATOM 3813 C CA . PRO A 1 507 ? 7.147 27.552 -1.657 1.00 91.88 507 PRO A CA 1
ATOM 3814 C C . PRO A 1 507 ? 7.990 26.838 -2.725 1.00 91.88 507 PRO A C 1
ATOM 3816 O O . PRO A 1 507 ? 8.336 25.669 -2.576 1.00 91.88 507 PRO A O 1
ATOM 3819 N N . GLY A 1 508 ? 8.282 27.534 -3.827 1.00 89.44 508 GLY A N 1
ATOM 3820 C CA . GLY A 1 508 ? 8.985 26.985 -4.997 1.00 89.44 508 GLY A CA 1
ATOM 3821 C C . GLY A 1 508 ? 8.074 26.358 -6.063 1.00 89.44 508 GLY A C 1
ATOM 3822 O O . GLY A 1 508 ? 8.454 26.309 -7.231 1.00 89.44 508 GLY A O 1
ATOM 3823 N N . SER A 1 509 ? 6.853 25.947 -5.702 1.00 94.75 509 SER A N 1
ATOM 3824 C CA . SER A 1 509 ? 5.878 25.384 -6.653 1.00 94.75 509 SER A CA 1
ATOM 3825 C C . SER A 1 509 ? 4.789 26.364 -7.097 1.00 94.75 509 SER A C 1
ATOM 3827 O O . SER A 1 509 ? 4.296 26.248 -8.217 1.00 94.75 509 SER A O 1
ATOM 3829 N N . TYR A 1 510 ? 4.431 27.336 -6.254 1.00 96.50 510 TYR A N 1
ATOM 3830 C CA . TYR A 1 510 ? 3.373 28.313 -6.519 1.00 96.50 510 TYR A CA 1
ATOM 3831 C C . TYR A 1 510 ? 3.820 29.725 -6.142 1.00 96.50 510 TYR A C 1
ATOM 3833 O O . TYR A 1 510 ? 4.348 29.947 -5.051 1.00 96.50 510 TYR A O 1
ATOM 3841 N N . ASN A 1 511 ? 3.578 30.683 -7.035 1.00 94.56 511 ASN A N 1
ATOM 3842 C CA . ASN A 1 511 ? 3.791 32.100 -6.786 1.00 94.56 511 ASN A CA 1
ATOM 3843 C C . ASN A 1 511 ? 2.444 32.764 -6.468 1.00 94.56 511 ASN A C 1
ATOM 3845 O O . ASN A 1 511 ? 1.577 32.897 -7.332 1.00 94.56 511 ASN A O 1
ATOM 3849 N N . SER A 1 512 ? 2.271 33.192 -5.217 1.00 92.00 512 SER A N 1
ATOM 3850 C CA . SER A 1 512 ? 1.028 33.805 -4.741 1.00 92.00 512 SER A CA 1
ATOM 3851 C C . SER A 1 512 ? 0.766 35.200 -5.316 1.00 92.00 512 SER A C 1
ATOM 3853 O O . SER A 1 512 ? -0.398 35.590 -5.402 1.00 92.00 512 SER A O 1
ATOM 3855 N N . ALA A 1 513 ? 1.804 35.929 -5.740 1.00 94.44 513 ALA A N 1
ATOM 3856 C CA . ALA A 1 513 ? 1.666 37.259 -6.329 1.00 94.44 513 ALA A CA 1
ATOM 3857 C C . ALA A 1 513 ? 1.131 37.185 -7.766 1.00 94.44 513 ALA A C 1
ATOM 3859 O O . ALA A 1 513 ? 0.219 37.923 -8.129 1.00 94.44 513 ALA A O 1
ATOM 3860 N N . THR A 1 514 ? 1.654 36.256 -8.569 1.00 95.00 514 THR A N 1
ATOM 3861 C CA . THR A 1 514 ? 1.242 36.070 -9.972 1.00 95.00 514 THR A CA 1
ATOM 3862 C C . THR A 1 514 ? 0.113 35.055 -10.141 1.00 95.00 514 THR A C 1
ATOM 3864 O O . THR A 1 514 ? -0.458 34.959 -11.223 1.00 95.00 514 THR A O 1
ATOM 3867 N N . LYS A 1 515 ? -0.222 34.296 -9.088 1.00 92.88 515 LYS A N 1
ATOM 3868 C CA . LYS A 1 515 ? -1.186 33.181 -9.103 1.00 92.88 515 LYS A CA 1
ATOM 3869 C C . LYS A 1 515 ? -0.835 32.095 -10.130 1.00 92.88 515 LYS A C 1
ATOM 3871 O O . LYS A 1 515 ? -1.718 31.503 -10.749 1.00 92.88 515 LYS A O 1
ATOM 3876 N N . THR A 1 516 ? 0.458 31.823 -10.309 1.00 94.44 516 THR A N 1
ATOM 3877 C CA . THR A 1 516 ? 0.966 30.833 -11.272 1.00 94.44 516 THR A CA 1
ATOM 3878 C C . THR A 1 516 ? 1.754 29.717 -10.589 1.00 94.44 516 THR A C 1
ATOM 3880 O O . THR A 1 516 ? 2.374 29.916 -9.544 1.00 94.44 516 THR A O 1
ATOM 3883 N N . TRP A 1 517 ? 1.731 28.526 -11.194 1.00 96.31 517 TRP A N 1
ATOM 3884 C CA . TRP A 1 517 ? 2.520 27.371 -10.761 1.00 96.31 517 TRP A CA 1
ATOM 3885 C C . TRP A 1 517 ? 3.768 27.198 -11.620 1.00 96.31 517 TRP A C 1
ATOM 3887 O O . TRP A 1 517 ? 3.698 27.306 -12.846 1.00 96.31 517 TRP A O 1
ATOM 3897 N N . SER A 1 518 ? 4.877 26.853 -10.974 1.00 95.12 518 SER A N 1
ATOM 3898 C CA . SER A 1 518 ? 6.092 26.382 -11.636 1.00 95.12 518 SER A CA 1
ATOM 3899 C C . SER A 1 518 ? 5.848 25.018 -12.285 1.00 95.12 518 SER A C 1
ATOM 3901 O O . SER A 1 518 ? 5.086 24.202 -11.755 1.00 95.12 518 SER A O 1
ATOM 3903 N N . THR A 1 519 ? 6.520 24.756 -13.407 1.00 94.62 519 THR A N 1
ATOM 3904 C CA . THR A 1 519 ? 6.505 23.442 -14.061 1.00 94.62 519 THR A CA 1
ATOM 3905 C C . THR A 1 519 ? 7.859 22.748 -13.955 1.00 94.62 519 THR A C 1
ATOM 3907 O O . THR A 1 519 ? 8.896 23.391 -13.802 1.00 94.62 519 THR A O 1
ATOM 3910 N N . PHE A 1 520 ? 7.823 21.424 -14.029 1.00 91.62 520 PHE A N 1
ATOM 3911 C CA . PHE A 1 520 ? 8.948 20.500 -13.924 1.00 91.62 520 PHE A CA 1
ATOM 3912 C C . PHE A 1 520 ? 8.832 19.452 -15.043 1.00 91.62 520 PHE A C 1
ATOM 3914 O O . PHE A 1 520 ? 7.761 19.320 -15.635 1.00 91.62 520 PHE A O 1
ATOM 3921 N N . ASP A 1 521 ? 9.915 18.737 -15.359 1.00 81.00 521 ASP A N 1
ATOM 3922 C CA . ASP A 1 521 ? 9.942 17.567 -16.260 1.00 81.00 521 ASP A CA 1
ATOM 3923 C C . ASP A 1 521 ? 9.040 17.680 -17.508 1.00 81.00 521 ASP A C 1
ATOM 3925 O O . ASP A 1 521 ? 8.196 16.827 -17.778 1.00 81.00 521 ASP A O 1
ATOM 3929 N N . GLY A 1 522 ? 9.179 18.769 -18.273 1.00 79.75 522 GLY A N 1
ATOM 3930 C CA . GLY A 1 522 ? 8.419 18.949 -19.516 1.00 79.75 522 GLY A CA 1
ATOM 3931 C C . GLY A 1 522 ? 6.953 19.361 -19.325 1.00 79.75 522 GLY A C 1
ATOM 3932 O O . GLY A 1 522 ? 6.101 18.964 -20.115 1.00 79.75 522 GLY A O 1
ATOM 3933 N N . GLY A 1 523 ? 6.647 20.163 -18.298 1.00 91.00 523 GLY A N 1
ATOM 3934 C CA . GLY A 1 523 ? 5.332 20.806 -18.124 1.00 91.00 523 GLY A CA 1
ATOM 3935 C C . GLY A 1 523 ? 4.455 20.219 -17.012 1.00 91.00 523 GLY A C 1
ATOM 3936 O O . GLY A 1 523 ? 3.285 20.580 -16.893 1.00 91.00 523 GLY A O 1
ATOM 3937 N N . TRP A 1 524 ? 5.002 19.320 -16.197 1.00 96.31 524 TRP A N 1
ATOM 3938 C CA . TRP A 1 524 ? 4.332 18.718 -15.047 1.00 96.31 524 TRP A CA 1
ATOM 3939 C C . TRP A 1 524 ? 4.349 19.651 -13.835 1.00 96.31 524 TRP A C 1
ATOM 3941 O O . TRP A 1 524 ? 5.210 20.519 -13.716 1.00 96.31 524 TRP A O 1
ATOM 3951 N N . TYR A 1 525 ? 3.414 19.466 -12.906 1.00 97.62 525 TYR A N 1
ATOM 3952 C CA . TYR A 1 525 ? 3.304 20.292 -11.700 1.00 97.62 525 TYR A CA 1
ATOM 3953 C C . TYR A 1 525 ? 3.665 19.494 -10.451 1.00 97.62 525 TYR A C 1
ATOM 3955 O O . TYR A 1 525 ? 3.366 18.306 -10.372 1.00 97.62 525 TYR A O 1
ATOM 3963 N N . ALA A 1 526 ? 4.240 20.153 -9.444 1.00 97.94 526 ALA A N 1
ATOM 3964 C CA . ALA A 1 526 ? 4.435 19.557 -8.123 1.00 97.94 526 ALA A CA 1
ATOM 3965 C C . ALA A 1 526 ? 3.099 19.076 -7.529 1.00 97.94 526 ALA A C 1
ATOM 3967 O O . ALA A 1 526 ? 2.107 19.809 -7.560 1.00 97.94 526 ALA A O 1
ATOM 3968 N N . ALA A 1 527 ? 3.069 17.870 -6.967 1.00 97.88 527 ALA A N 1
ATOM 3969 C CA . ALA A 1 527 ? 1.900 17.298 -6.304 1.00 97.88 527 ALA A CA 1
ATOM 3970 C C . ALA A 1 527 ? 1.727 17.875 -4.889 1.00 97.88 527 ALA A C 1
ATOM 3972 O O . ALA A 1 527 ? 2.703 18.052 -4.162 1.00 97.88 527 ALA A O 1
ATOM 3973 N N . SER A 1 528 ? 0.491 18.147 -4.466 1.00 97.12 528 SER A N 1
ATOM 3974 C CA . SER A 1 528 ? 0.209 18.563 -3.087 1.00 97.12 528 SER A CA 1
ATOM 3975 C C . SER A 1 528 ? 0.415 17.416 -2.089 1.00 97.12 528 SER A C 1
ATOM 3977 O O . SER A 1 528 ? 0.220 16.245 -2.423 1.00 97.12 528 SER A O 1
ATOM 3979 N N . ASP A 1 529 ? 0.720 17.739 -0.829 1.00 95.56 529 ASP A N 1
ATOM 3980 C CA . ASP A 1 529 ? 0.945 16.748 0.237 1.00 95.56 529 ASP A CA 1
ATOM 3981 C C . ASP A 1 529 ? -0.212 15.749 0.393 1.00 95.56 529 ASP A C 1
ATOM 3983 O O . ASP A 1 529 ? 0.005 14.575 0.684 1.00 95.56 529 ASP A O 1
ATOM 3987 N N . LYS A 1 530 ? -1.456 16.191 0.164 1.00 94.00 530 LYS A N 1
ATOM 3988 C CA . LYS A 1 530 ? -2.642 15.319 0.195 1.00 94.00 530 LYS A CA 1
ATOM 3989 C C . LYS A 1 530 ? -2.633 14.292 -0.935 1.00 94.00 530 LYS A C 1
ATOM 3991 O O . LYS A 1 530 ? -3.009 13.145 -0.710 1.00 94.00 530 LYS A O 1
ATOM 3996 N N . VAL A 1 531 ? -2.198 14.690 -2.130 1.00 97.06 531 VAL A N 1
ATOM 3997 C CA . VAL A 1 531 ? -2.061 13.784 -3.277 1.00 97.06 531 VAL A CA 1
ATOM 3998 C C . VAL A 1 531 ? -0.933 12.789 -3.027 1.00 97.06 531 VAL A C 1
ATOM 4000 O O . VAL A 1 531 ? -1.137 11.592 -3.213 1.00 97.06 531 VAL A O 1
ATOM 4003 N N . VAL A 1 532 ? 0.217 13.252 -2.527 1.00 98.06 532 VAL A N 1
ATOM 4004 C CA . VAL A 1 532 ? 1.327 12.366 -2.136 1.00 98.06 532 VAL A CA 1
ATOM 4005 C C . VAL A 1 532 ? 0.859 11.352 -1.087 1.00 98.06 532 VAL A C 1
ATOM 4007 O O . VAL A 1 532 ? 1.033 10.149 -1.270 1.00 98.06 532 VAL A O 1
ATOM 4010 N N . ALA A 1 533 ? 0.166 11.808 -0.040 1.00 96.75 533 ALA A N 1
ATOM 4011 C CA . ALA A 1 533 ? -0.388 10.938 0.992 1.00 96.75 533 ALA A CA 1
ATOM 4012 C C . ALA A 1 533 ? -1.402 9.920 0.447 1.00 96.75 533 ALA A C 1
ATOM 4014 O O . ALA A 1 533 ? -1.393 8.771 0.879 1.00 96.75 533 ALA A O 1
ATOM 4015 N N . TYR A 1 534 ? -2.254 10.310 -0.507 1.00 95.25 534 TYR A N 1
ATOM 4016 C CA . TYR A 1 534 ? -3.196 9.395 -1.156 1.00 95.25 534 TYR A CA 1
ATOM 4017 C C . TYR A 1 534 ? -2.477 8.246 -1.871 1.00 95.25 534 TYR A C 1
ATOM 4019 O O . TYR A 1 534 ? -2.812 7.086 -1.633 1.00 95.25 534 TYR A O 1
ATOM 4027 N N . TYR A 1 535 ? -1.484 8.559 -2.710 1.00 96.62 535 TYR A N 1
ATOM 4028 C CA . TYR A 1 535 ? -0.762 7.557 -3.502 1.00 96.62 535 TYR A CA 1
ATOM 4029 C C . TYR A 1 535 ? 0.216 6.717 -2.678 1.00 96.62 535 TYR A C 1
ATOM 4031 O O . TYR A 1 535 ? 0.503 5.579 -3.038 1.00 96.62 535 TYR A O 1
ATOM 4039 N N . MET A 1 536 ? 0.688 7.236 -1.545 1.00 97.50 536 MET A N 1
ATOM 4040 C CA . MET A 1 536 ? 1.461 6.440 -0.599 1.00 97.50 536 MET A CA 1
ATOM 4041 C C . MET A 1 536 ? 0.596 5.513 0.257 1.00 97.50 536 MET A C 1
ATOM 4043 O O . MET A 1 536 ? 1.129 4.554 0.798 1.00 97.50 536 MET A O 1
ATOM 4047 N N . ASP A 1 537 ? -0.697 5.769 0.456 1.00 96.94 537 ASP A N 1
ATOM 4048 C CA . ASP A 1 537 ? -1.497 4.985 1.402 1.00 96.94 537 ASP A CA 1
ATOM 4049 C C . ASP A 1 537 ? -1.911 3.648 0.772 1.00 96.94 537 ASP A C 1
ATOM 4051 O O . ASP A 1 537 ? -2.780 3.635 -0.106 1.00 96.94 537 ASP A O 1
ATOM 4055 N N . PRO A 1 538 ? -1.361 2.497 1.211 1.00 96.19 538 PRO A N 1
ATOM 4056 C CA . PRO A 1 538 ? -1.580 1.239 0.503 1.00 96.19 538 PRO A CA 1
ATOM 4057 C C . PRO A 1 538 ? -3.044 0.798 0.501 1.00 96.19 538 PRO A C 1
ATOM 4059 O O . PRO A 1 538 ? -3.484 0.103 -0.413 1.00 96.19 538 PRO A O 1
ATOM 4062 N N . ARG A 1 539 ? -3.823 1.253 1.492 1.00 90.94 539 ARG A N 1
ATOM 4063 C CA . ARG A 1 539 ? -5.248 0.936 1.645 1.00 90.94 539 ARG A CA 1
ATOM 4064 C C . ARG A 1 539 ? -6.094 1.466 0.490 1.00 90.94 539 ARG A C 1
ATOM 4066 O O . ARG A 1 539 ? -7.127 0.875 0.194 1.00 90.94 539 ARG A O 1
ATOM 4073 N N . ASN A 1 540 ? -5.645 2.524 -0.190 1.00 89.31 540 ASN A N 1
ATOM 4074 C CA . ASN A 1 540 ? -6.320 3.061 -1.376 1.00 89.31 540 ASN A CA 1
ATOM 4075 C C . ASN A 1 540 ? -6.219 2.140 -2.597 1.00 89.31 540 ASN A C 1
ATOM 4077 O O . ASN A 1 540 ? -6.949 2.325 -3.569 1.00 89.31 540 ASN A O 1
ATOM 4081 N N . PHE A 1 541 ? -5.341 1.138 -2.548 1.00 91.75 541 PHE A N 1
ATOM 4082 C CA . PHE A 1 541 ? -5.007 0.307 -3.696 1.00 91.75 541 PHE A CA 1
ATOM 4083 C C . PHE A 1 541 ? -5.180 -1.191 -3.436 1.00 91.75 541 PHE A C 1
ATOM 4085 O O . PHE A 1 541 ? -4.722 -2.007 -4.228 1.00 91.75 541 PHE A O 1
ATOM 4092 N N . LEU A 1 542 ? -5.878 -1.577 -2.364 1.00 90.62 542 LEU A N 1
ATOM 4093 C CA . LEU A 1 542 ? -6.241 -2.973 -2.092 1.00 90.62 542 LEU A CA 1
ATOM 4094 C C . LEU A 1 542 ? -7.472 -3.380 -2.916 1.00 90.62 542 LEU A C 1
ATOM 4096 O O . LEU A 1 542 ? -8.553 -3.626 -2.384 1.00 90.62 542 LEU A O 1
ATOM 4100 N N . SER A 1 543 ? -7.301 -3.389 -4.235 1.00 84.94 543 SER A N 1
ATOM 4101 C CA . SER A 1 543 ? -8.319 -3.729 -5.229 1.00 84.94 543 SER A CA 1
ATOM 4102 C C . SER A 1 543 ? -7.721 -4.575 -6.352 1.00 84.94 543 SER A C 1
ATOM 4104 O O . SER A 1 543 ? -6.508 -4.573 -6.550 1.00 84.94 543 SER A O 1
ATOM 4106 N N . GLU A 1 544 ? -8.579 -5.237 -7.132 1.00 83.69 544 GLU A N 1
ATOM 4107 C CA . GLU A 1 544 ? -8.229 -6.074 -8.299 1.00 83.69 544 GLU A CA 1
ATOM 4108 C C . GLU A 1 544 ? -7.247 -5.429 -9.287 1.00 83.69 544 GLU A C 1
ATOM 4110 O O . GLU A 1 544 ? -6.573 -6.109 -10.057 1.00 83.69 544 GLU A O 1
ATOM 4115 N N . SER A 1 545 ? -7.219 -4.100 -9.347 1.00 82.38 545 SER A N 1
ATOM 4116 C CA . SER A 1 545 ? -6.339 -3.350 -10.246 1.00 82.38 545 SER A CA 1
ATOM 4117 C C . SER A 1 545 ? -5.189 -2.698 -9.487 1.00 82.38 545 SER A C 1
ATOM 4119 O O . SER A 1 545 ? -4.057 -2.715 -9.957 1.00 82.38 545 SER A O 1
ATOM 4121 N N . GLY A 1 546 ? -5.463 -2.134 -8.306 1.00 88.88 546 GLY A N 1
ATOM 4122 C CA . GLY A 1 546 ? -4.472 -1.377 -7.545 1.00 88.88 546 GLY A CA 1
ATOM 4123 C C . GLY A 1 546 ? -3.395 -2.242 -6.893 1.00 88.88 546 GLY A C 1
ATOM 4124 O O . GLY A 1 546 ? -2.276 -1.762 -6.707 1.00 88.88 546 GLY A O 1
ATOM 4125 N N . ILE A 1 547 ? -3.707 -3.504 -6.572 1.00 93.62 547 ILE A N 1
ATOM 4126 C CA . ILE A 1 547 ? -2.852 -4.363 -5.740 1.00 93.62 547 ILE A CA 1
ATOM 4127 C C . ILE A 1 547 ? -1.516 -4.699 -6.413 1.00 93.62 547 ILE A C 1
ATOM 4129 O O . ILE A 1 547 ? -0.504 -4.881 -5.737 1.00 93.62 547 ILE A O 1
ATOM 4133 N N . TYR A 1 548 ? -1.477 -4.708 -7.748 1.00 93.88 548 TYR A N 1
ATOM 4134 C CA . TYR A 1 548 ? -0.291 -5.072 -8.523 1.00 93.88 548 TYR A CA 1
ATOM 4135 C C . TYR A 1 548 ? 0.899 -4.138 -8.315 1.00 93.88 548 TYR A C 1
ATOM 4137 O O . TYR A 1 548 ? 2.032 -4.554 -8.542 1.00 93.88 548 TYR A O 1
ATOM 4145 N N . GLN A 1 549 ? 0.695 -2.927 -7.787 1.00 95.06 549 GLN A N 1
ATOM 4146 C CA . GLN A 1 549 ? 1.822 -2.073 -7.405 1.00 95.06 549 GLN A CA 1
ATOM 4147 C C . GLN A 1 549 ? 2.659 -2.649 -6.246 1.00 95.06 549 GLN A C 1
ATOM 4149 O O . GLN A 1 549 ? 3.815 -2.265 -6.063 1.00 95.06 549 GLN A O 1
ATOM 4154 N N . PHE A 1 550 ? 2.081 -3.566 -5.463 1.00 97.00 550 PHE A N 1
ATOM 4155 C CA . PHE A 1 550 ? 2.738 -4.269 -4.359 1.00 97.00 550 PHE A CA 1
ATOM 4156 C C . PHE A 1 550 ? 3.242 -5.658 -4.760 1.00 97.00 550 PHE A C 1
ATOM 4158 O O . PHE A 1 550 ? 3.834 -6.344 -3.928 1.00 97.00 550 PHE A O 1
ATOM 4165 N N . MET A 1 551 ? 3.008 -6.095 -6.003 1.00 95.88 551 MET A N 1
ATOM 4166 C CA . MET A 1 551 ? 3.479 -7.394 -6.476 1.00 95.88 551 MET A CA 1
ATOM 4167 C C . MET A 1 551 ? 5.007 -7.434 -6.438 1.00 95.88 551 MET A C 1
ATOM 4169 O O . MET A 1 551 ? 5.668 -6.473 -6.839 1.00 95.88 551 MET A O 1
ATOM 4173 N N . THR A 1 552 ? 5.576 -8.541 -5.961 1.00 95.06 552 THR A N 1
ATOM 4174 C CA . THR A 1 552 ? 7.032 -8.683 -5.939 1.00 95.06 552 THR A CA 1
ATOM 4175 C C . THR A 1 552 ? 7.611 -8.802 -7.351 1.00 95.06 552 THR A C 1
ATOM 4177 O O . THR A 1 552 ? 7.093 -9.502 -8.226 1.00 95.06 552 THR A O 1
ATOM 4180 N N . HIS A 1 553 ? 8.723 -8.111 -7.567 1.00 96.25 553 HIS A N 1
ATOM 4181 C CA . HIS A 1 553 ? 9.520 -8.161 -8.785 1.00 96.25 553 HIS A CA 1
ATOM 4182 C C . HIS A 1 553 ? 10.598 -9.246 -8.716 1.00 96.25 553 HIS A C 1
ATOM 4184 O O . HIS A 1 553 ? 11.390 -9.371 -9.646 1.00 96.25 553 HIS A O 1
ATOM 4190 N N . LYS A 1 554 ? 10.640 -10.031 -7.634 1.00 95.56 554 LYS A N 1
ATOM 4191 C CA . LYS A 1 554 ? 11.493 -11.214 -7.525 1.00 95.56 554 LYS A CA 1
ATOM 4192 C C . LYS A 1 554 ? 10.911 -12.371 -8.334 1.00 95.56 554 LYS A C 1
ATOM 4194 O O . LYS A 1 554 ? 9.691 -12.526 -8.432 1.00 95.56 554 LYS A O 1
ATOM 4199 N N . TYR A 1 555 ? 11.797 -13.178 -8.903 1.00 95.56 555 TYR A N 1
ATOM 4200 C CA . TYR A 1 555 ? 11.411 -14.395 -9.603 1.00 95.56 555 TYR A CA 1
ATOM 4201 C C . TYR A 1 555 ? 10.751 -15.400 -8.647 1.00 95.56 555 TYR A C 1
ATOM 4203 O O . TYR A 1 555 ? 11.247 -15.635 -7.546 1.00 95.56 555 TYR A O 1
ATOM 4211 N N . ASP A 1 556 ? 9.652 -16.003 -9.096 1.00 92.06 556 ASP A N 1
ATOM 4212 C CA . ASP A 1 556 ? 8.915 -17.062 -8.406 1.00 92.06 556 ASP A CA 1
ATOM 4213 C C . ASP A 1 556 ? 8.342 -18.042 -9.439 1.00 92.06 556 ASP A C 1
ATOM 4215 O O . ASP A 1 556 ? 7.424 -17.716 -10.194 1.00 92.06 556 ASP A O 1
ATOM 4219 N N . SER A 1 557 ? 8.873 -19.266 -9.465 1.00 88.88 557 SER A N 1
ATOM 4220 C CA . SER A 1 557 ? 8.445 -20.303 -10.408 1.00 88.88 557 SER A CA 1
ATOM 4221 C C . SER A 1 557 ? 7.012 -20.799 -10.194 1.00 88.88 557 SER A C 1
ATOM 4223 O O . SER A 1 557 ? 6.476 -21.449 -11.084 1.00 88.88 557 SER A O 1
ATOM 4225 N N . GLY A 1 558 ? 6.393 -20.533 -9.039 1.00 87.75 558 GLY A N 1
ATOM 4226 C CA . GLY A 1 558 ? 5.021 -20.952 -8.745 1.00 87.75 558 GLY A CA 1
ATOM 4227 C C . GLY A 1 558 ? 3.956 -20.146 -9.493 1.00 87.75 558 GLY A C 1
ATOM 4228 O O . GLY A 1 558 ? 2.866 -20.655 -9.735 1.00 87.75 558 GLY A O 1
ATOM 4229 N N . SER A 1 559 ? 4.264 -18.906 -9.887 1.00 86.19 559 SER A N 1
ATOM 4230 C CA . SER A 1 559 ? 3.322 -17.996 -10.559 1.00 86.19 559 SER A CA 1
ATOM 4231 C C . SER A 1 559 ? 3.825 -17.452 -11.900 1.00 86.19 559 SER A C 1
ATOM 4233 O O . SER A 1 559 ? 3.113 -16.700 -12.561 1.00 86.19 559 SER A O 1
ATOM 4235 N N . GLN A 1 560 ? 5.044 -17.804 -12.323 1.00 92.38 560 GLN A N 1
ATOM 4236 C CA . GLN A 1 560 ? 5.707 -17.186 -13.474 1.00 92.38 560 GLN A CA 1
ATOM 4237 C C . GLN A 1 560 ? 6.196 -18.248 -14.462 1.00 92.38 560 GLN A C 1
ATOM 4239 O O . GLN A 1 560 ? 6.865 -19.212 -14.092 1.00 92.38 560 GLN A O 1
ATOM 4244 N N . SER A 1 561 ? 5.858 -18.069 -15.739 1.00 92.38 561 SER A N 1
ATOM 4245 C CA . SER A 1 561 ? 6.248 -18.970 -16.825 1.00 92.38 561 SER A CA 1
ATOM 4246 C C . SER A 1 561 ? 6.267 -18.249 -18.176 1.00 92.38 561 SER A C 1
ATOM 4248 O O . SER A 1 561 ? 5.806 -17.116 -18.307 1.00 92.38 561 SER A O 1
ATOM 4250 N N . ALA A 1 562 ? 6.720 -18.931 -19.231 1.00 93.44 562 ALA A N 1
ATOM 4251 C CA . ALA A 1 562 ? 6.599 -18.409 -20.593 1.00 93.44 562 ALA A CA 1
ATOM 4252 C C . ALA A 1 562 ? 5.134 -18.111 -20.984 1.00 93.44 562 ALA A C 1
ATOM 4254 O O . ALA A 1 562 ? 4.889 -17.173 -21.737 1.00 93.44 562 ALA A O 1
ATOM 4255 N N . ASN A 1 563 ? 4.151 -18.836 -20.437 1.00 91.88 563 ASN A N 1
ATOM 4256 C CA . ASN A 1 563 ? 2.734 -18.589 -20.723 1.00 91.88 563 ASN A CA 1
ATOM 4257 C C . ASN A 1 563 ? 2.237 -17.287 -20.086 1.00 91.88 563 ASN A C 1
ATOM 4259 O O . ASN A 1 563 ? 1.552 -16.505 -20.743 1.00 91.88 563 ASN A O 1
ATOM 4263 N N . THR A 1 564 ? 2.621 -17.011 -18.835 1.00 92.75 564 THR A N 1
ATOM 4264 C CA . THR A 1 564 ? 2.251 -15.745 -18.180 1.00 92.75 564 THR A CA 1
ATOM 4265 C C . THR A 1 564 ? 2.919 -14.561 -18.877 1.00 92.75 564 THR A C 1
ATOM 4267 O O . THR A 1 564 ? 2.287 -13.527 -19.080 1.00 92.75 564 THR A O 1
ATOM 4270 N N . VAL A 1 565 ? 4.159 -14.734 -19.349 1.00 95.19 565 VAL A N 1
ATOM 4271 C CA . VAL A 1 565 ? 4.845 -13.717 -20.157 1.00 95.19 565 VAL A CA 1
ATOM 4272 C C . VAL A 1 565 ? 4.134 -13.505 -21.495 1.00 95.19 565 VAL A C 1
ATOM 4274 O O . VAL A 1 565 ? 3.927 -12.360 -21.896 1.00 95.19 565 VAL A O 1
ATOM 4277 N N . ALA A 1 566 ? 3.727 -14.583 -22.174 1.00 93.69 566 ALA A N 1
ATOM 4278 C CA . ALA A 1 566 ? 2.980 -14.510 -23.430 1.00 93.69 566 ALA A CA 1
ATOM 4279 C C . ALA A 1 566 ? 1.685 -13.692 -23.276 1.00 93.69 566 ALA A C 1
ATOM 4281 O O . ALA A 1 566 ? 1.372 -12.875 -24.140 1.00 93.69 566 ALA A O 1
ATOM 4282 N N . ALA A 1 567 ? 0.981 -13.840 -22.149 1.00 92.88 567 ALA A N 1
ATOM 4283 C CA . ALA A 1 567 ? -0.215 -13.056 -21.842 1.00 92.88 567 ALA A CA 1
ATOM 4284 C C . ALA A 1 567 ? 0.079 -11.550 -21.676 1.00 92.88 567 ALA A C 1
ATOM 4286 O O . ALA A 1 567 ? -0.696 -10.715 -22.154 1.00 92.88 567 ALA A O 1
ATOM 4287 N N . VAL A 1 568 ? 1.217 -11.184 -21.067 1.00 92.94 568 VAL A N 1
ATOM 4288 C CA . VAL A 1 568 ? 1.653 -9.777 -20.961 1.00 92.94 568 VAL A CA 1
ATOM 4289 C C . VAL A 1 568 ? 1.939 -9.181 -22.338 1.00 92.94 568 VAL A C 1
ATOM 4291 O O . VAL A 1 568 ? 1.454 -8.092 -22.642 1.00 92.94 568 VAL A O 1
ATOM 4294 N N . ILE A 1 569 ? 2.695 -9.895 -23.179 1.00 94.69 569 ILE A N 1
ATOM 4295 C CA . ILE A 1 569 ? 3.150 -9.391 -24.487 1.00 94.69 569 ILE A CA 1
ATOM 4296 C C . ILE A 1 569 ? 2.119 -9.543 -25.610 1.00 94.69 569 ILE A C 1
ATOM 4298 O O . ILE A 1 569 ? 2.383 -9.107 -26.731 1.00 94.69 569 ILE A O 1
ATOM 4302 N N . ASN A 1 570 ? 0.961 -10.147 -25.343 1.00 93.81 570 ASN A N 1
ATOM 4303 C CA . ASN A 1 570 ? -0.102 -10.326 -26.326 1.00 93.81 570 ASN A CA 1
ATOM 4304 C C . ASN A 1 570 ? -0.553 -8.969 -26.904 1.00 93.81 570 ASN A C 1
ATOM 4306 O O . ASN A 1 570 ? -0.915 -8.062 -26.160 1.00 93.81 570 ASN A O 1
ATOM 4310 N N . GLY A 1 571 ? -0.535 -8.826 -28.223 1.00 93.50 571 GLY A N 1
ATOM 4311 C CA . GLY A 1 571 ? -0.809 -7.600 -28.971 1.00 93.50 571 GLY A CA 1
ATOM 4312 C C . GLY A 1 571 ? 0.394 -6.669 -29.142 1.00 93.50 571 GLY A C 1
ATOM 4313 O O . GLY A 1 571 ? 0.237 -5.590 -29.704 1.00 93.50 571 GLY A O 1
ATOM 4314 N N . SER A 1 572 ? 1.583 -7.040 -28.654 1.00 95.12 572 SER A N 1
ATOM 4315 C CA . SER A 1 572 ? 2.809 -6.251 -28.834 1.00 95.12 572 SER A CA 1
ATOM 4316 C C . SER A 1 572 ? 3.664 -6.755 -29.998 1.00 95.12 572 SER A C 1
ATOM 4318 O O . SER A 1 572 ? 3.528 -7.890 -30.459 1.00 95.12 572 SER A O 1
ATOM 4320 N N . PHE A 1 573 ? 4.644 -5.945 -30.398 1.00 95.31 573 PHE A N 1
ATOM 4321 C CA . PHE A 1 573 ? 5.656 -6.288 -31.397 1.00 95.31 573 PHE A CA 1
ATOM 4322 C C . PHE A 1 573 ? 6.433 -7.577 -31.084 1.00 95.31 573 PHE A C 1
ATOM 4324 O O . PHE A 1 573 ? 7.028 -8.154 -31.990 1.00 95.31 573 PHE A O 1
ATOM 4331 N N . MET A 1 574 ? 6.444 -8.035 -29.828 1.00 96.19 574 MET A N 1
ATOM 4332 C CA . MET A 1 574 ? 7.134 -9.256 -29.407 1.00 96.19 574 MET A CA 1
ATOM 4333 C C . MET A 1 574 ? 6.321 -10.537 -29.633 1.00 96.19 574 MET A C 1
ATOM 4335 O O . MET A 1 574 ? 6.923 -11.604 -29.719 1.00 96.19 574 MET A O 1
ATOM 4339 N N . GLN A 1 575 ? 4.986 -10.465 -29.731 1.00 94.12 575 GLN A N 1
ATOM 4340 C CA . GLN A 1 575 ? 4.111 -11.650 -29.727 1.00 94.12 575 GLN A CA 1
ATOM 4341 C C . GLN A 1 575 ? 4.443 -12.646 -30.846 1.00 94.12 575 GLN A C 1
ATOM 4343 O O . GLN A 1 575 ? 4.506 -13.847 -30.596 1.00 94.12 575 GLN A O 1
ATOM 4348 N N . SER A 1 576 ? 4.660 -12.146 -32.063 1.00 85.12 576 SER A N 1
ATOM 4349 C CA . SER A 1 576 ? 4.808 -12.982 -33.264 1.00 85.12 576 SER A CA 1
ATOM 4350 C C . SER A 1 576 ? 6.222 -12.959 -33.844 1.00 85.12 576 SER A C 1
ATOM 4352 O O . SER A 1 576 ? 6.434 -13.395 -34.973 1.00 85.12 576 SER A O 1
ATOM 4354 N N . ARG A 1 577 ? 7.201 -12.416 -33.109 1.00 88.19 577 ARG A N 1
ATOM 4355 C CA . ARG A 1 577 ? 8.593 -12.319 -33.569 1.00 88.19 577 ARG A CA 1
ATOM 4356 C C . ARG A 1 577 ? 9.461 -13.386 -32.915 1.00 88.19 577 ARG A C 1
ATOM 4358 O O . ARG A 1 577 ? 9.350 -13.654 -31.720 1.00 88.19 577 ARG A O 1
ATOM 4365 N N . ASN A 1 578 ? 10.383 -13.937 -33.696 1.00 89.69 578 ASN A N 1
ATOM 4366 C CA . ASN A 1 578 ? 11.434 -14.803 -33.183 1.00 89.69 578 ASN A CA 1
ATOM 4367 C C . ASN A 1 578 ? 12.627 -13.933 -32.726 1.00 89.69 578 ASN A C 1
ATOM 4369 O O . ASN A 1 578 ? 13.152 -13.169 -33.539 1.00 89.69 578 ASN A O 1
ATOM 4373 N N . PRO A 1 579 ? 13.054 -14.004 -31.451 1.00 91.88 579 PRO A N 1
ATOM 4374 C CA . PRO A 1 579 ? 14.190 -13.226 -30.955 1.00 91.88 579 PRO A CA 1
ATOM 4375 C C . PRO A 1 579 ? 15.562 -13.749 -31.421 1.00 91.88 579 PRO A C 1
ATOM 4377 O O . PRO A 1 579 ? 16.574 -13.083 -31.197 1.00 91.88 579 PRO A O 1
ATOM 4380 N N . GLY A 1 580 ? 15.620 -14.937 -32.030 1.00 86.75 580 GLY A N 1
ATOM 4381 C CA . GLY A 1 580 ? 16.859 -15.640 -32.347 1.00 86.75 580 GLY A CA 1
ATOM 4382 C C . GLY A 1 580 ? 17.576 -16.164 -31.097 1.00 86.75 580 GLY A C 1
ATOM 4383 O O . GLY A 1 580 ? 17.013 -16.231 -30.004 1.00 86.75 580 GLY A O 1
ATOM 4384 N N . GLY A 1 581 ? 18.841 -16.565 -31.254 1.00 80.00 581 GLY A N 1
ATOM 4385 C CA . GLY A 1 581 ? 19.689 -16.969 -30.123 1.00 80.00 581 GLY A CA 1
ATOM 4386 C C . GLY A 1 581 ? 19.250 -18.251 -29.405 1.00 80.00 581 GLY A C 1
ATOM 4387 O O . GLY A 1 581 ? 19.513 -18.389 -28.216 1.00 80.00 581 GLY A O 1
ATOM 4388 N N . GLY A 1 582 ? 18.568 -19.166 -30.105 1.00 88.56 582 GLY A N 1
ATOM 4389 C CA . GLY A 1 582 ? 18.134 -20.462 -29.563 1.00 88.56 582 GLY A CA 1
ATOM 4390 C C . GLY A 1 582 ? 16.762 -20.465 -28.880 1.00 88.56 582 GLY A C 1
ATOM 4391 O O . GLY A 1 582 ? 16.353 -21.499 -28.362 1.00 88.56 582 GLY A O 1
ATOM 4392 N N . TYR A 1 583 ? 16.028 -19.348 -28.895 1.00 92.81 583 TYR A N 1
ATOM 4393 C CA . TYR A 1 583 ? 14.692 -19.255 -28.302 1.00 92.81 583 TYR A CA 1
ATOM 4394 C C . TYR A 1 583 ? 13.605 -19.236 -29.374 1.00 92.81 583 TYR A C 1
ATOM 4396 O O . TYR A 1 583 ? 13.705 -18.519 -30.364 1.00 92.81 583 TYR A O 1
ATOM 4404 N N . SER A 1 584 ? 12.529 -19.990 -29.149 1.00 90.94 584 SER A N 1
ATOM 4405 C CA . SER A 1 584 ? 11.392 -20.076 -30.074 1.00 90.94 584 SER A CA 1
ATOM 4406 C C . SER A 1 584 ? 10.485 -18.840 -30.057 1.00 90.94 584 SER A C 1
ATOM 4408 O O . SER A 1 584 ? 9.719 -18.629 -30.992 1.00 90.94 584 SER A O 1
ATOM 4410 N N . SER A 1 585 ? 10.542 -18.024 -29.000 1.00 96.31 585 SER A N 1
ATOM 4411 C CA . SER A 1 585 ? 9.680 -16.853 -28.806 1.00 96.31 585 SER A CA 1
ATOM 4412 C C . SER A 1 585 ? 10.279 -15.864 -27.804 1.00 96.31 585 SER A C 1
ATOM 4414 O O . SER A 1 585 ? 11.097 -16.233 -26.955 1.00 96.31 585 SER A O 1
ATOM 4416 N N . TYR A 1 586 ? 9.831 -14.605 -27.854 1.00 97.88 586 TYR A N 1
ATOM 4417 C CA . TYR A 1 586 ? 10.182 -13.609 -26.834 1.00 97.88 586 TYR A CA 1
ATOM 4418 C C . TYR A 1 586 ? 9.683 -13.996 -25.441 1.00 97.88 586 TYR A C 1
ATOM 4420 O O . TYR A 1 586 ? 10.349 -13.688 -24.456 1.00 97.88 586 TYR A O 1
ATOM 4428 N N . SER A 1 587 ? 8.553 -14.697 -25.328 1.00 96.62 587 SER A N 1
ATOM 4429 C CA . SER A 1 587 ? 8.058 -15.135 -24.025 1.00 96.62 587 SER A CA 1
ATOM 4430 C C . SER A 1 587 ? 8.971 -16.178 -23.376 1.00 96.62 587 SER A C 1
ATOM 4432 O O . SER A 1 587 ? 9.272 -16.063 -22.187 1.00 96.62 587 SER A O 1
ATOM 4434 N N . ALA A 1 588 ? 9.490 -17.135 -24.154 1.00 96.75 588 ALA A N 1
ATOM 4435 C CA . ALA A 1 588 ? 10.496 -18.089 -23.685 1.00 96.75 588 ALA A CA 1
ATOM 4436 C C . ALA A 1 588 ? 11.801 -17.386 -23.273 1.00 96.75 588 ALA A C 1
ATOM 4438 O O . ALA A 1 588 ? 12.342 -17.662 -22.202 1.00 96.75 588 ALA A O 1
ATOM 4439 N N . LEU A 1 589 ? 12.264 -16.440 -24.095 1.00 97.62 589 LEU A N 1
ATOM 4440 C CA . LEU A 1 589 ? 13.464 -15.644 -23.843 1.00 97.62 589 LEU A CA 1
ATOM 4441 C C . LEU A 1 589 ? 13.371 -14.837 -22.541 1.00 97.62 589 LEU A C 1
ATOM 4443 O O . LEU A 1 589 ? 14.260 -14.907 -21.697 1.00 97.62 589 LEU A O 1
ATOM 4447 N N . ILE A 1 590 ? 12.297 -14.061 -22.376 1.00 98.19 590 ILE A N 1
ATOM 4448 C CA . ILE A 1 590 ? 12.102 -13.185 -21.216 1.00 98.19 590 ILE A CA 1
ATOM 4449 C C . ILE A 1 590 ? 11.913 -14.019 -19.946 1.00 98.19 590 ILE A C 1
ATOM 4451 O O . ILE A 1 590 ? 12.451 -13.660 -18.900 1.00 98.19 590 ILE A O 1
ATOM 4455 N N . ASN A 1 591 ? 11.215 -15.158 -20.032 1.00 97.38 591 ASN A N 1
ATOM 4456 C CA . ASN A 1 591 ? 11.096 -16.091 -18.913 1.00 97.38 591 ASN A CA 1
ATOM 4457 C C . ASN A 1 591 ? 12.463 -16.639 -18.472 1.00 97.38 591 ASN A C 1
ATOM 4459 O O . ASN A 1 591 ? 12.768 -16.644 -17.280 1.00 97.38 591 ASN A O 1
ATOM 4463 N N . ALA A 1 592 ? 13.307 -17.049 -19.424 1.00 96.81 592 ALA A N 1
ATOM 4464 C CA . ALA A 1 592 ? 14.664 -17.502 -19.128 1.00 96.81 592 ALA A CA 1
ATOM 4465 C C . ALA A 1 592 ? 15.525 -16.383 -18.524 1.00 96.81 592 ALA A C 1
ATOM 4467 O O . ALA A 1 592 ? 16.184 -16.601 -17.510 1.00 96.81 592 ALA A O 1
ATOM 4468 N N . ALA A 1 593 ? 15.462 -15.170 -19.083 1.00 97.12 593 ALA A N 1
ATOM 4469 C CA . ALA A 1 593 ? 16.174 -14.013 -18.549 1.00 97.12 593 ALA A CA 1
ATOM 4470 C C . ALA A 1 593 ? 15.758 -13.706 -17.101 1.00 97.12 593 ALA A C 1
ATOM 4472 O O . ALA A 1 593 ? 16.627 -13.535 -16.252 1.00 97.12 593 ALA A O 1
ATOM 4473 N N . GLY A 1 594 ? 14.454 -13.701 -16.803 1.00 97.50 594 GLY A N 1
ATOM 4474 C CA . GLY A 1 594 ? 13.950 -13.503 -15.443 1.00 97.50 594 GLY A CA 1
ATOM 4475 C C . GLY A 1 594 ? 14.442 -14.572 -14.465 1.00 97.50 594 GLY A C 1
ATOM 4476 O O . GLY A 1 594 ? 14.941 -14.245 -13.388 1.00 97.50 594 GLY A O 1
ATOM 4477 N N . LYS A 1 595 ? 14.407 -15.849 -14.869 1.00 96.81 595 LYS A N 1
ATOM 4478 C CA . LYS A 1 595 ? 14.941 -16.959 -14.066 1.00 96.81 595 LYS A CA 1
ATOM 4479 C C . LYS A 1 595 ? 16.439 -16.801 -13.786 1.00 96.81 595 LYS A C 1
ATOM 4481 O O . LYS A 1 595 ? 16.864 -16.984 -12.649 1.00 96.81 595 LYS A O 1
ATOM 4486 N N . ASN A 1 596 ? 17.228 -16.436 -14.796 1.00 95.62 596 ASN A N 1
ATOM 4487 C CA . ASN A 1 596 ? 18.683 -16.292 -14.679 1.00 95.62 596 ASN A CA 1
ATOM 4488 C C . ASN A 1 596 ? 19.101 -15.120 -13.783 1.00 95.62 596 ASN A C 1
ATOM 4490 O O . ASN A 1 596 ? 20.178 -15.153 -13.193 1.00 95.62 596 ASN A O 1
ATOM 4494 N N . THR A 1 597 ? 18.279 -14.072 -13.700 1.00 95.56 597 THR A N 1
ATOM 4495 C CA . THR A 1 597 ? 18.596 -12.858 -12.936 1.00 95.56 597 THR A CA 1
ATOM 4496 C C . THR A 1 597 ? 17.835 -12.747 -11.621 1.00 95.56 597 THR A C 1
ATOM 4498 O O . THR A 1 597 ? 18.079 -11.817 -10.861 1.00 95.56 597 THR A O 1
ATOM 4501 N N . GLY A 1 598 ? 16.923 -13.676 -11.323 1.00 96.38 598 GLY A N 1
ATOM 4502 C CA . GLY A 1 598 ? 16.077 -13.607 -10.132 1.00 96.38 598 GLY A CA 1
ATOM 4503 C C . GLY A 1 598 ? 15.000 -12.519 -10.206 1.00 96.38 598 GLY A C 1
ATOM 4504 O O . GLY A 1 598 ? 14.465 -12.118 -9.170 1.00 96.38 598 GLY A O 1
ATOM 4505 N N . VAL A 1 599 ? 14.660 -12.049 -11.410 1.00 97.38 599 VAL A N 1
ATOM 4506 C CA . VAL A 1 599 ? 13.637 -11.024 -11.652 1.00 97.38 599 VAL A CA 1
ATOM 4507 C C . VAL A 1 599 ? 12.367 -11.659 -12.214 1.00 97.38 599 VAL A C 1
ATOM 4509 O O . VAL A 1 599 ? 12.410 -12.541 -13.066 1.00 97.38 599 VAL A O 1
ATOM 4512 N N . ASN A 1 600 ? 11.213 -11.168 -11.778 1.00 97.25 600 ASN A N 1
ATOM 4513 C CA . ASN A 1 600 ? 9.913 -11.554 -12.305 1.00 97.25 600 ASN A CA 1
ATOM 4514 C C . ASN A 1 600 ? 9.832 -11.266 -13.825 1.00 97.25 600 ASN A C 1
ATOM 4516 O O . ASN A 1 600 ? 9.883 -10.100 -14.233 1.00 97.25 600 ASN A O 1
ATOM 4520 N N . PRO A 1 601 ? 9.670 -12.287 -14.687 1.00 97.19 601 PRO A N 1
ATOM 4521 C CA . PRO A 1 601 ? 9.710 -12.111 -16.130 1.00 97.19 601 PRO A CA 1
ATOM 4522 C C . PRO A 1 601 ? 8.461 -11.399 -16.663 1.00 97.19 601 PRO A C 1
ATOM 4524 O O . PRO A 1 601 ? 8.536 -10.726 -17.689 1.00 97.19 601 PRO A O 1
ATOM 4527 N N . ASN A 1 602 ? 7.333 -11.459 -15.947 1.00 95.69 602 ASN A N 1
ATOM 4528 C CA . ASN A 1 602 ? 6.137 -10.689 -16.289 1.00 95.69 602 ASN A CA 1
ATOM 4529 C C . ASN A 1 602 ? 6.391 -9.183 -16.091 1.00 95.69 602 ASN A C 1
ATOM 4531 O O . ASN A 1 602 ? 5.941 -8.369 -16.897 1.00 95.69 602 ASN A O 1
ATOM 4535 N N . VAL A 1 603 ? 7.162 -8.810 -15.059 1.00 95.69 603 VAL A N 1
ATOM 4536 C CA . VAL A 1 603 ? 7.596 -7.420 -14.824 1.00 95.69 603 VAL A CA 1
ATOM 4537 C C . VAL A 1 603 ? 8.577 -6.973 -15.905 1.00 95.69 603 VAL A C 1
ATOM 4539 O O . VAL A 1 603 ? 8.416 -5.877 -16.435 1.00 95.69 603 VAL A O 1
ATOM 4542 N N . LEU A 1 604 ? 9.541 -7.820 -16.292 1.00 97.00 604 LEU A N 1
ATOM 4543 C CA . LEU A 1 604 ? 10.453 -7.517 -17.404 1.00 97.00 604 LEU A CA 1
ATOM 4544 C C . LEU A 1 604 ? 9.682 -7.259 -18.705 1.00 97.00 604 LEU A C 1
ATOM 4546 O O . LEU A 1 604 ? 9.918 -6.252 -19.364 1.00 97.00 604 LEU A O 1
ATOM 4550 N N . ALA A 1 605 ? 8.722 -8.121 -19.048 1.00 96.75 605 ALA A N 1
ATOM 4551 C CA . ALA A 1 605 ? 7.873 -7.937 -20.222 1.00 96.75 605 ALA A CA 1
ATOM 4552 C C . ALA A 1 605 ? 7.059 -6.635 -20.163 1.00 96.75 605 ALA A C 1
ATOM 4554 O O . ALA A 1 605 ? 7.023 -5.889 -21.142 1.00 96.75 605 ALA A O 1
ATOM 4555 N N . ALA A 1 606 ? 6.448 -6.335 -19.013 1.00 93.94 606 ALA A N 1
ATOM 4556 C CA . ALA A 1 606 ? 5.691 -5.103 -18.812 1.00 93.94 606 ALA A CA 1
ATOM 4557 C C . ALA A 1 606 ? 6.579 -3.856 -18.950 1.00 93.94 606 ALA A C 1
ATOM 4559 O O . ALA A 1 606 ? 6.175 -2.891 -19.596 1.00 93.94 606 ALA A O 1
ATOM 4560 N N . MET A 1 607 ? 7.801 -3.892 -18.409 1.00 92.69 607 MET A N 1
ATOM 4561 C CA . MET A 1 607 ? 8.781 -2.816 -18.569 1.00 92.69 607 MET A CA 1
ATOM 4562 C C . MET A 1 607 ? 9.160 -2.621 -20.037 1.00 92.69 607 MET A C 1
ATOM 4564 O O . MET A 1 607 ? 9.139 -1.496 -20.511 1.00 92.69 607 MET A O 1
ATOM 4568 N N . ILE A 1 608 ? 9.426 -3.689 -20.793 1.00 95.75 608 ILE A N 1
ATOM 4569 C CA . ILE A 1 608 ? 9.737 -3.563 -22.226 1.00 95.75 608 ILE A CA 1
ATOM 4570 C C . ILE A 1 608 ? 8.596 -2.867 -22.981 1.00 95.75 608 ILE A C 1
ATOM 4572 O O . ILE A 1 608 ? 8.849 -1.978 -23.789 1.00 95.75 608 ILE A O 1
ATOM 4576 N N . ILE A 1 609 ? 7.340 -3.239 -22.714 1.00 94.38 609 ILE A N 1
ATOM 4577 C CA . ILE A 1 609 ? 6.172 -2.606 -23.350 1.00 94.38 609 ILE A CA 1
ATOM 4578 C C . ILE A 1 609 ? 6.060 -1.133 -22.948 1.00 94.38 609 ILE A C 1
ATOM 4580 O O . ILE A 1 609 ? 5.788 -0.292 -23.801 1.00 94.38 609 ILE A O 1
ATOM 4584 N N . GLN A 1 610 ? 6.283 -0.819 -21.671 1.00 90.25 610 GLN A N 1
ATOM 4585 C CA . GLN A 1 610 ? 6.259 0.553 -21.168 1.00 90.25 610 GLN A CA 1
ATOM 4586 C C . GLN A 1 610 ? 7.347 1.419 -21.824 1.00 90.25 610 GLN A C 1
ATOM 4588 O O . GLN A 1 610 ? 7.082 2.558 -22.195 1.00 90.25 610 GLN A O 1
ATOM 4593 N N . GLU A 1 611 ? 8.552 0.873 -21.992 1.00 90.88 611 GLU A N 1
ATOM 4594 C CA . GLU A 1 611 ? 9.727 1.597 -22.491 1.00 90.88 611 GLU A CA 1
ATOM 4595 C C . GLU A 1 611 ? 9.766 1.710 -24.023 1.00 90.88 611 GLU A C 1
ATOM 4597 O O . GLU A 1 611 ? 10.253 2.703 -24.561 1.00 90.88 611 GLU A O 1
ATOM 4602 N N . GLN A 1 612 ? 9.274 0.696 -24.743 1.00 94.44 612 GLN A N 1
ATOM 4603 C CA . GLN A 1 612 ? 9.350 0.625 -26.210 1.00 94.44 612 GLN A CA 1
ATOM 4604 C C . GLN A 1 612 ? 8.017 0.901 -26.907 1.00 94.44 612 GLN A C 1
ATOM 4606 O O . GLN A 1 612 ? 7.984 1.066 -28.126 1.00 94.44 612 GLN A O 1
ATOM 4611 N N . GLY A 1 613 ? 6.918 0.928 -26.156 1.00 93.06 613 GLY A N 1
ATOM 4612 C CA . GLY A 1 613 ? 5.569 0.948 -26.698 1.00 93.06 613 GLY A CA 1
ATOM 4613 C C . GLY A 1 613 ? 5.147 -0.392 -27.310 1.00 93.06 613 GLY A C 1
ATOM 4614 O O . GLY A 1 613 ? 5.945 -1.298 -27.561 1.00 93.06 613 GLY A O 1
ATOM 4615 N N . TRP A 1 614 ? 3.850 -0.508 -27.600 1.00 93.69 614 TRP A N 1
ATOM 4616 C CA . TRP A 1 614 ? 3.250 -1.729 -28.153 1.00 93.69 614 TRP A CA 1
ATOM 4617 C C . TRP A 1 614 ? 3.817 -2.119 -29.521 1.00 93.69 614 TRP A C 1
ATOM 4619 O O . TRP A 1 614 ? 3.958 -3.305 -29.801 1.00 93.69 614 TRP A O 1
ATOM 4629 N N . ASN A 1 615 ? 4.206 -1.141 -30.340 1.00 95.50 615 ASN A N 1
ATOM 4630 C CA . ASN A 1 615 ? 4.760 -1.366 -31.680 1.00 95.50 615 ASN A CA 1
ATOM 4631 C C . ASN A 1 615 ? 6.293 -1.503 -31.694 1.00 95.50 615 ASN A C 1
ATOM 4633 O O . ASN A 1 615 ? 6.878 -1.778 -32.744 1.00 95.50 615 ASN A O 1
ATOM 4637 N N . GLY A 1 616 ? 6.939 -1.351 -30.536 1.00 94.25 616 GLY A N 1
ATOM 4638 C CA . GLY A 1 616 ? 8.386 -1.240 -30.430 1.00 94.25 616 GLY A CA 1
ATOM 4639 C C . GLY A 1 616 ? 8.907 0.108 -30.934 1.00 94.25 616 GLY A C 1
ATOM 4640 O O . GLY A 1 616 ? 8.165 0.950 -31.442 1.00 94.25 616 GLY A O 1
ATOM 4641 N N . SER A 1 617 ? 10.217 0.298 -30.805 1.00 95.56 617 SER A N 1
ATOM 4642 C CA . SER A 1 617 ? 10.907 1.515 -31.224 1.00 95.56 617 SER A CA 1
ATOM 4643 C C . SER A 1 617 ? 12.163 1.197 -32.039 1.00 95.56 617 SER A C 1
ATOM 4645 O O . SER A 1 617 ? 12.602 0.046 -32.145 1.00 95.56 617 SER A O 1
ATOM 4647 N N . SER A 1 618 ? 12.801 2.239 -32.568 1.00 96.94 618 SER A N 1
ATOM 4648 C CA . SER A 1 618 ? 14.106 2.135 -33.223 1.00 96.94 618 SER A CA 1
ATOM 4649 C C . SER A 1 618 ? 15.181 1.472 -32.349 1.00 96.94 618 SER A C 1
ATOM 4651 O O . SER A 1 618 ? 16.054 0.802 -32.899 1.00 96.94 618 SER A O 1
ATOM 4653 N N . LEU A 1 619 ? 15.099 1.584 -31.014 1.00 97.06 619 LEU A N 1
ATOM 4654 C CA . LEU A 1 619 ? 16.050 0.975 -30.068 1.00 97.06 619 LEU A CA 1
ATOM 4655 C C . LEU A 1 619 ? 16.009 -0.559 -30.063 1.00 97.06 619 LEU A C 1
ATOM 4657 O O . LEU A 1 619 ? 16.981 -1.191 -29.655 1.00 97.06 619 LEU A O 1
ATOM 4661 N N . VAL A 1 620 ? 14.917 -1.167 -30.528 1.00 96.50 620 VAL A N 1
ATOM 4662 C CA . VAL A 1 620 ? 14.735 -2.630 -30.574 1.00 96.50 620 VAL A CA 1
ATOM 4663 C C . VAL A 1 620 ? 14.631 -3.178 -31.998 1.00 96.50 620 VAL A C 1
ATOM 4665 O O . VAL A 1 620 ? 14.370 -4.363 -32.189 1.00 96.50 620 VAL A O 1
ATOM 4668 N N . SER A 1 621 ? 14.847 -2.328 -33.004 1.00 94.75 621 SER A N 1
ATOM 4669 C CA . SER A 1 621 ? 14.739 -2.699 -34.420 1.00 94.75 621 SER A CA 1
ATOM 4670 C C . SER A 1 621 ? 15.902 -3.559 -34.919 1.00 94.75 621 SER A C 1
ATOM 4672 O O . SER A 1 621 ? 15.715 -4.385 -35.807 1.00 94.75 621 SER A O 1
ATOM 4674 N N . GLY A 1 622 ? 17.108 -3.344 -34.383 1.00 94.56 622 GLY A N 1
ATOM 4675 C CA . GLY A 1 622 ? 18.346 -3.914 -34.919 1.00 94.56 622 GLY A CA 1
ATOM 4676 C C . GLY A 1 622 ? 18.787 -3.322 -36.265 1.00 94.56 622 GLY A C 1
ATOM 4677 O O . GLY A 1 622 ? 19.811 -3.745 -36.796 1.00 94.56 622 GLY A O 1
ATOM 4678 N N . THR A 1 623 ? 18.065 -2.345 -36.821 1.00 96.19 623 THR A N 1
ATOM 4679 C CA . THR A 1 623 ? 18.311 -1.795 -38.169 1.00 96.19 623 THR A CA 1
ATOM 4680 C C . THR A 1 623 ? 18.666 -0.309 -38.171 1.00 96.19 623 THR A C 1
ATOM 4682 O O . THR A 1 623 ? 18.874 0.269 -39.235 1.00 96.19 623 THR A O 1
ATOM 4685 N N . TYR A 1 624 ? 18.771 0.321 -36.997 1.00 96.50 624 TYR A N 1
ATOM 4686 C CA . TYR A 1 624 ? 19.063 1.749 -36.893 1.00 96.50 624 TYR A CA 1
ATOM 4687 C C . TYR A 1 624 ? 20.428 2.102 -37.527 1.00 96.50 624 TYR A C 1
ATOM 4689 O O . TYR A 1 624 ? 21.441 1.501 -37.148 1.00 96.50 624 TYR A O 1
ATOM 4697 N N . PRO A 1 625 ? 20.497 3.077 -38.458 1.00 95.94 625 PRO A N 1
ATOM 4698 C CA . PRO A 1 625 ? 21.737 3.428 -39.150 1.00 95.94 625 PRO A CA 1
ATOM 4699 C C . PRO A 1 625 ? 22.895 3.781 -38.201 1.00 95.94 625 PRO A C 1
ATOM 4701 O O . PRO A 1 625 ? 22.746 4.595 -37.290 1.00 95.94 625 PRO A O 1
ATOM 4704 N N . GLY A 1 626 ? 24.057 3.152 -38.408 1.00 93.31 626 GLY A N 1
ATOM 4705 C CA . GLY A 1 626 ? 25.266 3.316 -37.584 1.00 93.31 626 GLY A CA 1
ATOM 4706 C C . GLY A 1 626 ? 25.320 2.417 -36.340 1.00 93.31 626 GLY A C 1
ATOM 4707 O O . GLY A 1 626 ? 26.372 2.301 -35.705 1.00 93.31 626 GLY A O 1
ATOM 4708 N N . TYR A 1 627 ? 24.211 1.750 -36.010 1.00 94.81 627 TYR A N 1
ATOM 4709 C CA . TYR A 1 627 ? 24.068 0.849 -34.864 1.00 94.81 627 TYR A CA 1
ATOM 4710 C C . TYR A 1 627 ? 23.318 -0.441 -35.232 1.00 94.81 627 TYR A C 1
ATOM 4712 O O . TYR A 1 627 ? 22.641 -1.040 -34.393 1.00 94.81 627 TYR A O 1
ATOM 4720 N N . GLN A 1 628 ? 23.442 -0.892 -36.481 1.00 96.31 628 GLN A N 1
ATOM 4721 C CA . GLN A 1 628 ? 22.844 -2.143 -36.934 1.00 96.31 628 GLN A CA 1
ATOM 4722 C C . GLN A 1 628 ? 23.322 -3.323 -36.074 1.00 96.31 628 GLN A C 1
ATOM 4724 O O . GLN A 1 628 ? 24.492 -3.416 -35.703 1.00 96.31 628 GLN A O 1
ATOM 4729 N N . GLY A 1 629 ? 22.395 -4.218 -35.737 1.00 94.19 629 GLY A N 1
ATOM 4730 C CA . GLY A 1 629 ? 22.636 -5.381 -34.886 1.00 94.19 629 GLY A CA 1
ATOM 4731 C C . GLY A 1 629 ? 22.654 -5.102 -33.381 1.00 94.19 629 GLY A C 1
ATOM 4732 O O . GLY A 1 629 ? 22.785 -6.055 -32.619 1.00 94.19 629 GLY A O 1
ATOM 4733 N N . TYR A 1 630 ? 22.497 -3.854 -32.926 1.00 95.50 630 TYR A N 1
ATOM 4734 C CA . TYR A 1 630 ? 22.420 -3.524 -31.499 1.00 95.50 630 TYR A CA 1
ATOM 4735 C C . TYR A 1 630 ? 20.986 -3.258 -31.046 1.00 95.50 630 TYR A C 1
ATOM 4737 O O . TYR A 1 630 ? 20.179 -2.688 -31.778 1.00 95.50 630 TYR A O 1
ATOM 4745 N N . TYR A 1 631 ? 20.691 -3.659 -29.809 1.00 96.88 631 TYR A N 1
ATOM 4746 C CA . TYR A 1 631 ? 19.352 -3.590 -29.233 1.00 96.88 631 TYR A CA 1
ATOM 4747 C C . TYR A 1 631 ? 19.396 -3.019 -27.817 1.00 96.88 631 TYR A C 1
ATOM 4749 O O . TYR A 1 631 ? 20.305 -3.330 -27.042 1.00 96.88 631 TYR A O 1
ATOM 4757 N N . ASN A 1 632 ? 18.376 -2.256 -27.435 1.00 96.81 632 ASN A N 1
ATOM 4758 C CA . ASN A 1 632 ? 18.177 -1.766 -26.075 1.00 96.81 632 ASN A CA 1
ATOM 4759 C C . ASN A 1 632 ? 16.690 -1.817 -25.703 1.00 96.81 632 ASN A C 1
ATOM 4761 O O . ASN A 1 632 ? 15.931 -0.907 -26.012 1.00 96.81 632 ASN A O 1
ATOM 4765 N N . PHE A 1 633 ? 16.277 -2.899 -25.043 1.00 97.25 633 PHE A N 1
ATOM 4766 C CA . PHE A 1 633 ? 14.870 -3.142 -24.700 1.00 97.25 633 PHE A CA 1
ATOM 4767 C C . PHE A 1 633 ? 14.365 -2.341 -23.487 1.00 97.25 633 PHE A C 1
ATOM 4769 O O . PHE A 1 633 ? 13.157 -2.241 -23.290 1.00 97.25 633 PHE A O 1
ATOM 4776 N N . PHE A 1 634 ? 15.264 -1.749 -22.695 1.00 95.31 634 PHE A N 1
ATOM 4777 C CA . PHE A 1 634 ? 14.941 -1.098 -21.416 1.00 95.31 634 PHE A CA 1
ATOM 4778 C C . PHE A 1 634 ? 15.358 0.378 -21.357 1.00 95.31 634 PHE A C 1
ATOM 4780 O O . PHE A 1 634 ? 15.469 0.933 -20.269 1.00 95.31 634 PHE A O 1
ATOM 4787 N N . ASN A 1 635 ? 15.661 1.002 -22.502 1.00 94.31 635 ASN A N 1
ATOM 4788 C CA . ASN A 1 635 ? 16.108 2.401 -22.584 1.00 94.31 635 ASN A CA 1
ATOM 4789 C C . ASN A 1 635 ? 17.328 2.736 -21.697 1.00 94.31 635 ASN A C 1
ATOM 4791 O O . ASN A 1 635 ? 17.562 3.892 -21.343 1.00 94.31 635 ASN A O 1
ATOM 4795 N N . ILE A 1 636 ? 18.157 1.747 -21.348 1.00 91.25 636 ILE A N 1
ATOM 4796 C CA . ILE A 1 636 ? 19.278 1.962 -20.425 1.00 91.25 636 ILE A CA 1
ATOM 4797 C C . ILE A 1 636 ? 20.313 2.863 -21.102 1.00 91.25 636 ILE A C 1
ATOM 4799 O O . ILE A 1 636 ? 20.832 2.538 -22.170 1.00 91.25 636 ILE A O 1
ATOM 4803 N N . GLY A 1 637 ? 20.604 4.005 -20.475 1.00 88.75 637 GLY A N 1
ATOM 4804 C CA . GLY A 1 637 ? 21.505 5.019 -21.023 1.00 88.75 637 GLY A CA 1
ATOM 4805 C C . GLY A 1 637 ? 20.902 5.874 -22.145 1.00 88.75 637 GLY A C 1
ATOM 4806 O O . GLY A 1 637 ? 21.634 6.657 -22.747 1.00 88.75 637 GLY A O 1
ATOM 4807 N N . ALA A 1 638 ? 19.602 5.759 -22.431 1.00 90.88 638 ALA A N 1
ATOM 4808 C CA . ALA A 1 638 ? 18.923 6.565 -23.441 1.00 90.88 638 ALA A CA 1
ATOM 4809 C C . ALA A 1 638 ? 18.494 7.921 -22.858 1.00 90.88 638 ALA A C 1
ATOM 4811 O O . ALA A 1 638 ? 17.535 8.021 -22.100 1.00 90.88 638 ALA A O 1
ATOM 4812 N N . TYR A 1 639 ? 19.214 8.979 -23.219 1.00 87.88 639 TYR A N 1
ATOM 4813 C CA . TYR A 1 639 ? 18.846 10.364 -22.933 1.00 87.88 639 TYR A CA 1
ATOM 4814 C C . TYR A 1 639 ? 19.474 11.286 -23.975 1.00 87.88 639 TYR A C 1
ATOM 4816 O O . TYR A 1 639 ? 20.479 10.938 -24.597 1.00 87.88 639 TYR A O 1
ATOM 4824 N N . THR A 1 640 ? 18.880 12.454 -24.190 1.00 88.25 640 THR A N 1
ATOM 4825 C CA . THR A 1 640 ? 19.415 13.432 -25.141 1.00 88.25 640 THR A CA 1
ATOM 4826 C C . THR A 1 640 ? 20.647 14.121 -24.554 1.00 88.25 640 THR A C 1
ATOM 4828 O O . THR A 1 640 ? 20.636 14.557 -23.403 1.00 88.25 640 THR A O 1
ATOM 4831 N N . THR A 1 641 ? 21.710 14.236 -25.345 1.00 89.00 641 THR A N 1
ATOM 4832 C CA . THR A 1 641 ? 22.871 15.093 -25.067 1.00 89.00 641 THR A CA 1
ATOM 4833 C C . THR A 1 641 ? 23.003 16.158 -26.147 1.00 89.00 641 THR A C 1
ATOM 4835 O O . THR A 1 641 ? 22.259 16.157 -27.123 1.00 89.00 641 THR A O 1
ATOM 4838 N N . SER A 1 642 ? 23.982 17.056 -26.010 1.00 90.62 642 SER A N 1
ATOM 4839 C CA . SER A 1 642 ? 24.294 18.053 -27.042 1.00 90.62 642 SER A CA 1
ATOM 4840 C C . SER A 1 642 ? 24.665 17.444 -28.403 1.00 90.62 642 SER A C 1
ATOM 4842 O O . SER A 1 642 ? 24.535 18.120 -29.416 1.00 90.62 642 SER A O 1
ATOM 4844 N N . SER A 1 643 ? 25.119 16.186 -28.438 1.00 91.38 643 SER A N 1
ATOM 4845 C CA . SER A 1 643 ? 25.642 15.518 -29.640 1.00 91.38 643 SER A CA 1
ATOM 4846 C C . SER A 1 643 ? 24.873 14.270 -30.086 1.00 91.38 643 SER A C 1
ATOM 4848 O O . SER A 1 643 ? 25.106 13.785 -31.190 1.00 91.38 643 SER A O 1
ATOM 4850 N N . MET A 1 644 ? 23.988 13.716 -29.252 1.00 91.12 644 MET A N 1
ATOM 4851 C CA . MET A 1 644 ? 23.231 12.501 -29.563 1.00 91.12 644 MET A CA 1
ATOM 4852 C C . MET A 1 644 ? 21.787 12.641 -29.102 1.00 91.12 644 MET A C 1
ATOM 4854 O O . MET A 1 644 ? 21.518 13.060 -27.975 1.00 91.12 644 MET A O 1
ATOM 4858 N N . ASN A 1 645 ? 20.852 12.205 -29.945 1.00 94.12 645 ASN A N 1
ATOM 4859 C CA . ASN A 1 645 ? 19.483 11.985 -29.498 1.00 94.12 645 ASN A CA 1
ATOM 4860 C C . ASN A 1 645 ? 19.400 10.741 -28.586 1.00 94.12 645 ASN A C 1
ATOM 4862 O O . ASN A 1 645 ? 20.322 9.921 -28.528 1.00 94.12 645 ASN A O 1
ATOM 4866 N N . ALA A 1 646 ? 18.281 10.584 -27.874 1.00 93.50 646 ALA A N 1
ATOM 4867 C CA . ALA A 1 646 ? 18.104 9.490 -26.917 1.00 93.50 646 ALA A CA 1
ATOM 4868 C C . ALA A 1 646 ? 18.254 8.085 -27.541 1.00 93.50 646 ALA A C 1
ATOM 4870 O O . ALA A 1 646 ? 18.837 7.204 -26.907 1.00 93.50 646 ALA A O 1
ATOM 4871 N N . ILE A 1 647 ? 17.803 7.882 -28.788 1.00 95.38 647 ILE A N 1
ATOM 4872 C CA . ILE A 1 647 ? 17.929 6.602 -29.510 1.00 95.38 647 ILE A CA 1
ATOM 4873 C C . ILE A 1 647 ? 19.404 6.290 -29.790 1.00 95.38 647 ILE A C 1
ATOM 4875 O O . ILE A 1 647 ? 19.891 5.216 -29.439 1.00 95.38 647 ILE A O 1
ATOM 4879 N N . GLN A 1 648 ? 20.137 7.245 -30.370 1.00 95.06 648 GLN A N 1
ATOM 4880 C CA . GLN A 1 648 ? 21.568 7.109 -30.651 1.00 95.06 648 GLN A CA 1
ATOM 4881 C C . GLN A 1 648 ? 22.346 6.813 -29.373 1.00 95.06 648 GLN A C 1
ATOM 4883 O O . GLN A 1 648 ? 23.181 5.912 -29.354 1.00 95.06 648 GLN A O 1
ATOM 4888 N N . ARG A 1 649 ? 22.041 7.526 -28.284 1.00 93.56 649 ARG A N 1
ATOM 4889 C CA . ARG A 1 649 ? 22.736 7.334 -27.014 1.00 93.56 649 ARG A CA 1
ATOM 4890 C C . ARG A 1 649 ? 22.436 5.978 -26.376 1.00 93.56 649 ARG A C 1
ATOM 4892 O O . ARG A 1 649 ? 23.359 5.325 -25.890 1.00 93.56 649 ARG A O 1
ATOM 4899 N N . GLY A 1 650 ? 21.187 5.518 -26.434 1.00 94.50 650 GLY A N 1
ATOM 4900 C CA . GLY A 1 650 ? 20.799 4.191 -25.953 1.00 94.50 650 GLY A CA 1
ATOM 4901 C C . GLY A 1 650 ? 21.461 3.053 -26.739 1.00 94.50 650 GLY A C 1
ATOM 4902 O O . GLY A 1 650 ? 21.902 2.071 -26.140 1.00 94.50 650 GLY A O 1
ATOM 4903 N N . LEU A 1 651 ? 21.592 3.185 -28.063 1.00 95.31 651 LEU A N 1
ATOM 4904 C CA . LEU A 1 651 ? 22.280 2.199 -28.908 1.00 95.31 651 LEU A CA 1
ATOM 4905 C C . LEU A 1 651 ? 23.807 2.275 -28.787 1.00 95.31 651 LEU A C 1
ATOM 4907 O O . LEU A 1 651 ? 24.482 1.245 -28.791 1.00 95.31 651 LEU A O 1
ATOM 4911 N N . TRP A 1 652 ? 24.362 3.470 -28.587 1.00 92.69 652 TRP A N 1
ATOM 4912 C CA . TRP A 1 652 ? 25.765 3.651 -28.217 1.00 92.69 652 TRP A CA 1
ATOM 4913 C C . TRP A 1 652 ? 26.083 2.967 -26.887 1.00 92.69 652 TRP A C 1
ATOM 4915 O O . TRP A 1 652 ? 27.071 2.238 -26.788 1.00 92.69 652 TRP A O 1
ATOM 4925 N N . TYR A 1 653 ? 25.208 3.118 -25.889 1.00 91.69 653 TYR A N 1
ATOM 4926 C CA . TYR A 1 653 ? 25.342 2.407 -24.624 1.00 91.69 653 TYR A CA 1
ATOM 4927 C C . TYR A 1 653 ? 25.295 0.891 -24.837 1.00 91.69 653 TYR A C 1
ATOM 4929 O O . TYR A 1 653 ? 26.157 0.188 -24.311 1.00 91.69 653 TYR A O 1
ATOM 4937 N N . ALA A 1 654 ? 24.339 0.393 -25.627 1.00 93.56 654 ALA A N 1
ATOM 4938 C CA . ALA A 1 654 ? 24.178 -1.026 -25.953 1.00 93.56 654 ALA A CA 1
ATOM 4939 C C . ALA A 1 654 ? 25.409 -1.626 -26.655 1.00 93.56 654 ALA A C 1
ATOM 4941 O O . ALA A 1 654 ? 25.799 -2.760 -26.366 1.00 93.56 654 ALA A O 1
ATOM 4942 N N . LYS A 1 655 ? 26.058 -0.853 -27.533 1.00 91.88 655 LYS A N 1
ATOM 4943 C CA . LYS A 1 655 ? 27.295 -1.234 -28.229 1.00 91.88 655 LYS A CA 1
ATOM 4944 C C . LYS A 1 655 ? 28.488 -1.404 -27.282 1.00 91.88 655 LYS A C 1
ATOM 4946 O O . LYS A 1 655 ? 29.378 -2.199 -27.574 1.00 91.88 655 LYS A O 1
ATOM 4951 N N . GLY A 1 656 ? 28.487 -0.716 -26.137 1.00 83.62 656 GLY A N 1
ATOM 4952 C CA . GLY A 1 656 ? 29.674 -0.563 -25.296 1.00 83.62 656 GLY A CA 1
ATOM 4953 C C . GLY A 1 656 ? 30.665 0.394 -25.963 1.00 83.62 656 GLY A C 1
ATOM 4954 O O . GLY A 1 656 ? 30.721 0.486 -27.185 1.00 83.62 656 GLY A O 1
ATOM 4955 N N . SER A 1 657 ? 31.438 1.143 -25.181 1.00 63.44 657 SER A N 1
ATOM 4956 C CA . SER A 1 657 ? 32.282 2.273 -25.614 1.00 63.44 657 SER A CA 1
ATOM 4957 C C . SER A 1 657 ? 33.464 1.930 -26.550 1.00 63.44 657 SER A C 1
ATOM 4959 O O . SER A 1 657 ? 34.457 2.645 -26.553 1.00 63.44 657 SER A O 1
ATOM 4961 N N . GLY A 1 658 ? 33.394 0.855 -27.341 1.00 54.53 658 GLY A N 1
ATOM 4962 C CA . GLY A 1 658 ? 34.425 0.451 -28.303 1.00 54.53 658 GLY A CA 1
ATOM 4963 C C . GLY A 1 658 ? 35.536 -0.450 -27.748 1.00 54.53 658 GLY A C 1
ATOM 4964 O O . GLY A 1 658 ? 36.466 -0.743 -28.485 1.00 54.53 658 GLY A O 1
ATOM 4965 N N . VAL A 1 659 ? 35.448 -0.920 -26.495 1.00 49.09 659 VAL A N 1
ATOM 4966 C CA . VAL A 1 659 ? 36.536 -1.643 -25.782 1.00 49.09 659 VAL A CA 1
ATOM 4967 C C . VAL A 1 659 ? 36.180 -3.067 -25.308 1.00 49.09 659 VAL A C 1
ATOM 4969 O O . VAL A 1 659 ? 36.799 -3.602 -24.397 1.00 49.09 659 VAL A O 1
ATOM 4972 N N . GLY A 1 660 ? 35.199 -3.735 -25.922 1.00 52.81 660 GLY A N 1
ATOM 4973 C CA . GLY A 1 660 ? 34.741 -5.046 -25.431 1.00 52.81 660 GLY A CA 1
ATOM 4974 C C . GLY A 1 660 ? 33.872 -4.926 -24.169 1.00 52.81 660 GLY A C 1
ATOM 4975 O O . GLY A 1 660 ? 33.491 -3.827 -23.778 1.00 52.81 660 GLY A O 1
ATOM 4976 N N . ALA A 1 661 ? 33.442 -6.049 -23.590 1.00 56.38 661 ALA A N 1
ATOM 4977 C CA . ALA A 1 661 ? 32.354 -6.099 -22.606 1.00 56.38 661 ALA A CA 1
ATOM 4978 C C . ALA A 1 661 ? 32.598 -5.243 -21.345 1.00 56.38 661 ALA A C 1
ATOM 4980 O O . ALA A 1 661 ? 33.440 -5.578 -20.520 1.00 56.38 661 ALA A O 1
ATOM 4981 N N . THR A 1 662 ? 31.826 -4.162 -21.162 1.00 64.56 662 THR A N 1
ATOM 4982 C CA . THR A 1 662 ? 32.047 -3.182 -20.076 1.00 64.56 662 THR A CA 1
ATOM 4983 C C . THR A 1 662 ? 31.133 -3.340 -18.854 1.00 64.56 662 THR A C 1
ATOM 4985 O O . THR A 1 662 ? 31.483 -2.858 -17.784 1.00 64.56 662 THR A O 1
ATOM 4988 N N . SER A 1 663 ? 29.971 -3.993 -18.985 1.00 80.69 663 SER A N 1
ATOM 4989 C CA . SER A 1 663 ? 29.079 -4.445 -17.893 1.00 80.69 663 SER A CA 1
ATOM 4990 C C . SER A 1 663 ? 27.787 -5.042 -18.471 1.00 80.69 663 SER A C 1
ATOM 4992 O O . SER A 1 663 ? 27.472 -4.813 -19.643 1.00 80.69 663 SER A O 1
ATOM 4994 N N . TYR A 1 664 ? 27.032 -5.797 -17.662 1.00 87.81 664 TYR A N 1
ATOM 4995 C CA . TYR A 1 664 ? 25.683 -6.292 -17.996 1.00 87.81 664 TYR A CA 1
ATOM 4996 C C . TYR A 1 664 ? 25.592 -7.036 -19.340 1.00 87.81 664 TYR A C 1
ATOM 4998 O O . TYR A 1 664 ? 24.642 -6.862 -20.098 1.00 87.81 664 TYR A O 1
ATOM 5006 N N . SER A 1 665 ? 26.603 -7.847 -19.666 1.00 85.75 665 SER A N 1
ATOM 5007 C CA . SER A 1 665 ? 26.648 -8.651 -20.900 1.00 85.75 665 SER A CA 1
ATOM 5008 C C . SER A 1 665 ? 26.632 -7.847 -22.214 1.00 85.75 665 SER A C 1
ATOM 5010 O O . SER A 1 665 ? 26.279 -8.388 -23.263 1.00 85.75 665 SER A O 1
ATOM 5012 N N . ARG A 1 666 ? 27.044 -6.571 -22.190 1.00 89.81 666 ARG A N 1
ATOM 5013 C CA . ARG A 1 666 ? 27.323 -5.796 -23.412 1.00 89.81 666 ARG A CA 1
ATOM 5014 C C . ARG A 1 666 ? 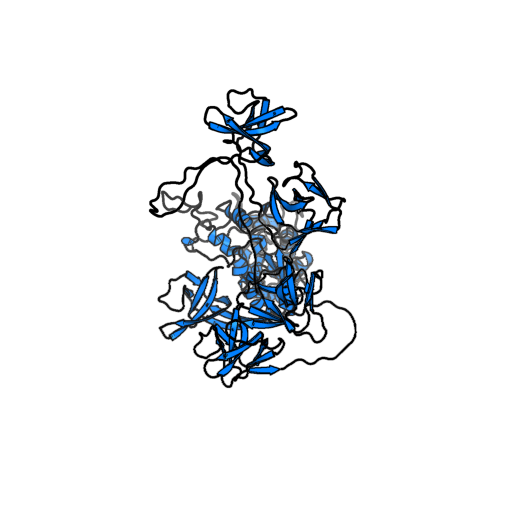28.559 -6.349 -24.148 1.00 89.81 666 ARG A C 1
ATOM 5016 O O . ARG A 1 666 ? 29.437 -6.880 -23.476 1.00 89.81 666 ARG A O 1
ATOM 5023 N N . PRO A 1 667 ? 28.677 -6.225 -25.483 1.00 92.81 667 PRO A N 1
ATOM 5024 C CA . PRO A 1 667 ? 27.732 -5.582 -26.394 1.00 92.81 667 PRO A CA 1
ATOM 5025 C C . PRO A 1 667 ? 26.398 -6.328 -26.502 1.00 92.81 667 PRO A C 1
ATOM 5027 O O . PRO A 1 667 ? 26.362 -7.550 -26.648 1.00 92.81 667 PRO A O 1
ATOM 5030 N N . TRP A 1 668 ? 25.295 -5.582 -26.496 1.00 94.00 668 TRP A N 1
ATOM 5031 C CA . TRP A 1 668 ? 23.941 -6.103 -26.704 1.00 94.00 668 TRP A CA 1
ATOM 5032 C C . TRP A 1 668 ? 23.644 -6.282 -28.194 1.00 94.00 668 TRP A C 1
ATOM 5034 O O . TRP A 1 668 ? 22.751 -5.653 -28.758 1.00 94.00 668 TRP A O 1
ATOM 5044 N N . ASN A 1 669 ? 24.438 -7.137 -28.838 1.00 93.19 669 ASN A N 1
ATOM 5045 C CA . ASN A 1 669 ? 24.390 -7.394 -30.278 1.00 93.19 669 ASN A CA 1
ATOM 5046 C C . ASN A 1 669 ? 23.392 -8.496 -30.692 1.00 93.19 669 ASN A C 1
ATOM 5048 O O . ASN A 1 669 ? 23.469 -9.046 -31.785 1.00 93.19 669 ASN A O 1
ATOM 5052 N N . THR A 1 670 ? 22.485 -8.860 -29.787 1.00 94.31 670 THR A N 1
ATOM 5053 C CA . THR A 1 670 ? 21.346 -9.758 -30.020 1.00 94.31 670 THR A CA 1
ATOM 5054 C C . THR A 1 670 ? 20.200 -9.342 -29.093 1.00 94.31 670 THR A C 1
ATOM 5056 O O . THR A 1 670 ? 20.475 -8.779 -28.021 1.00 94.31 670 THR A O 1
ATOM 5059 N N . PRO A 1 671 ? 18.935 -9.666 -29.424 1.00 95.44 671 PRO A N 1
ATOM 5060 C CA . PRO A 1 671 ? 17.821 -9.468 -28.500 1.00 95.44 671 PRO A CA 1
ATOM 5061 C C . PRO A 1 671 ? 18.041 -10.167 -27.153 1.00 95.44 671 PRO A C 1
ATOM 5063 O O . PRO A 1 671 ? 17.811 -9.558 -26.112 1.00 95.44 671 PRO A O 1
ATOM 5066 N N . TYR A 1 672 ? 18.591 -11.391 -27.161 1.00 94.06 672 TYR A N 1
ATOM 5067 C CA . TYR A 1 672 ? 18.947 -12.133 -25.944 1.00 94.06 672 TYR A CA 1
ATOM 5068 C C . TYR A 1 672 ? 19.876 -11.347 -25.020 1.00 94.06 672 TYR A C 1
ATOM 5070 O O . TYR A 1 672 ? 19.534 -11.121 -23.860 1.00 94.06 672 TYR A O 1
ATOM 5078 N N . LYS A 1 673 ? 21.027 -10.881 -25.524 1.00 93.94 673 LYS A N 1
ATOM 5079 C CA . LYS A 1 673 ? 21.990 -10.151 -24.686 1.00 93.94 673 LYS A CA 1
ATOM 5080 C C . LYS A 1 673 ? 21.422 -8.837 -24.163 1.00 93.94 673 LYS A C 1
ATOM 5082 O O . LYS A 1 673 ? 21.731 -8.466 -23.038 1.00 93.94 673 LYS A O 1
ATOM 5087 N N . SER A 1 674 ? 20.603 -8.150 -24.960 1.00 95.69 674 SER A N 1
ATOM 5088 C CA . SER A 1 674 ? 19.938 -6.916 -24.533 1.00 95.69 674 SER A CA 1
ATOM 5089 C C . SER A 1 674 ? 18.928 -7.167 -23.417 1.00 95.69 674 SER A C 1
ATOM 5091 O O . SER A 1 674 ? 18.939 -6.469 -22.404 1.00 95.69 674 SER A O 1
ATOM 5093 N N . ILE A 1 675 ? 18.097 -8.204 -23.564 1.00 97.19 675 ILE A N 1
ATOM 5094 C CA . ILE A 1 675 ? 17.064 -8.538 -22.583 1.00 97.19 675 ILE A CA 1
ATOM 5095 C C . ILE A 1 675 ? 17.685 -9.080 -21.292 1.00 97.19 675 ILE A C 1
ATOM 5097 O O . ILE A 1 675 ? 17.372 -8.591 -20.209 1.00 97.19 675 ILE A O 1
ATOM 5101 N N . GLU A 1 676 ? 18.614 -10.035 -21.381 1.00 94.50 676 GLU A N 1
ATOM 5102 C CA . GLU A 1 676 ? 19.298 -10.566 -20.199 1.00 94.50 676 GLU A CA 1
ATOM 5103 C C . GLU A 1 676 ? 20.181 -9.499 -19.531 1.00 94.50 676 GLU A C 1
ATOM 5105 O O . GLU A 1 676 ? 20.204 -9.381 -18.307 1.00 94.50 676 GLU A O 1
ATOM 5110 N N . GLY A 1 677 ? 20.879 -8.677 -20.318 1.00 95.00 677 GLY A N 1
ATOM 5111 C CA . GLY A 1 677 ? 21.704 -7.583 -19.814 1.00 95.00 677 GLY A CA 1
ATOM 5112 C C . GLY A 1 677 ? 20.896 -6.516 -19.081 1.00 95.00 677 GLY A C 1
ATOM 5113 O O . GLY A 1 677 ? 21.244 -6.134 -17.963 1.00 95.00 677 GLY A O 1
ATOM 5114 N N . GLY A 1 678 ? 19.778 -6.081 -19.660 1.00 95.38 678 GLY A N 1
ATOM 5115 C CA . GLY A 1 678 ? 18.873 -5.154 -18.990 1.00 95.38 678 GLY A CA 1
ATOM 5116 C C . GLY A 1 678 ? 18.213 -5.752 -17.746 1.00 95.38 678 GLY A C 1
ATOM 5117 O O . GLY A 1 678 ? 18.100 -5.067 -16.731 1.00 95.38 678 GLY A O 1
ATOM 5118 N N . ALA A 1 679 ? 17.887 -7.048 -17.759 1.00 96.81 679 ALA A N 1
ATOM 5119 C CA . ALA A 1 679 ? 17.410 -7.749 -16.570 1.00 96.81 679 ALA A CA 1
ATOM 5120 C C . ALA A 1 679 ? 18.477 -7.808 -15.458 1.00 96.81 679 ALA A C 1
ATOM 5122 O O . ALA A 1 679 ? 18.141 -7.625 -14.290 1.00 96.81 679 ALA A O 1
ATOM 5123 N N . LYS A 1 680 ? 19.764 -7.999 -15.797 1.00 95.38 680 LYS A N 1
ATOM 5124 C CA . LYS A 1 680 ? 20.885 -7.946 -14.834 1.00 95.38 680 LYS A CA 1
ATOM 5125 C C . LYS A 1 680 ? 21.042 -6.552 -14.228 1.00 95.38 680 LYS A C 1
ATOM 5127 O O . LYS A 1 680 ? 21.186 -6.439 -13.013 1.00 95.38 680 LYS A O 1
ATOM 5132 N N . PHE A 1 681 ? 20.975 -5.507 -15.056 1.00 92.81 681 PHE A N 1
ATOM 5133 C CA . PHE A 1 681 ? 20.974 -4.117 -14.588 1.00 92.81 681 PHE A CA 1
ATOM 5134 C C . PHE A 1 681 ? 19.824 -3.877 -13.607 1.00 92.81 681 PHE A C 1
ATOM 5136 O O . PHE A 1 681 ? 20.037 -3.427 -12.485 1.00 92.81 681 PHE A O 1
ATOM 5143 N N . TYR A 1 682 ? 18.607 -4.258 -13.996 1.00 93.94 682 TYR A N 1
ATOM 5144 C CA . TYR A 1 682 ? 17.425 -4.055 -13.170 1.00 93.94 682 TYR A CA 1
ATOM 5145 C C . TYR A 1 682 ? 17.477 -4.838 -11.847 1.00 93.94 682 TYR A C 1
ATOM 5147 O O . TYR A 1 682 ? 17.122 -4.305 -10.791 1.00 93.94 682 TYR A O 1
ATOM 5155 N N . SER A 1 683 ? 17.975 -6.078 -11.884 1.00 94.94 683 SER A N 1
ATOM 5156 C CA . SER A 1 683 ? 18.201 -6.879 -10.682 1.00 94.94 683 SER A CA 1
ATOM 5157 C C . SER A 1 683 ? 19.134 -6.168 -9.703 1.00 94.94 683 SER A C 1
ATOM 5159 O O . SER A 1 683 ? 18.779 -6.016 -8.536 1.00 94.94 683 SER A O 1
ATOM 5161 N N . GLY A 1 684 ? 20.309 -5.730 -10.168 1.00 92.19 684 GLY A N 1
ATOM 5162 C CA . GLY A 1 684 ? 21.335 -5.129 -9.315 1.00 92.19 684 GLY A CA 1
ATOM 5163 C C . GLY A 1 684 ? 20.930 -3.769 -8.747 1.00 92.19 684 GLY A C 1
ATOM 5164 O O . GLY A 1 684 ? 21.081 -3.535 -7.550 1.00 92.19 684 GLY A O 1
ATOM 5165 N N . GLU A 1 685 ? 20.369 -2.894 -9.582 1.00 89.75 685 GLU A N 1
ATOM 5166 C CA . GLU A 1 685 ? 20.061 -1.516 -9.184 1.00 89.75 685 GLU A CA 1
ATOM 5167 C C . GLU A 1 685 ? 18.797 -1.407 -8.319 1.00 89.75 685 GLU A C 1
ATOM 5169 O O . GLU A 1 685 ? 18.743 -0.562 -7.426 1.00 89.75 685 GLU A O 1
ATOM 5174 N N . TYR A 1 686 ? 17.800 -2.279 -8.519 1.00 92.75 686 TYR A N 1
ATOM 5175 C CA . TYR A 1 686 ? 16.496 -2.153 -7.853 1.00 92.75 686 TYR A CA 1
ATOM 5176 C C . TYR A 1 686 ? 16.133 -3.361 -6.989 1.00 92.75 686 TYR A C 1
ATOM 5178 O O . TYR A 1 686 ? 15.930 -3.214 -5.780 1.00 92.75 686 TYR A O 1
ATOM 5186 N N . VAL A 1 687 ? 16.046 -4.560 -7.573 1.00 94.06 687 VAL A N 1
ATOM 5187 C CA . VAL A 1 687 ? 15.510 -5.740 -6.865 1.00 94.06 687 VAL A CA 1
ATOM 5188 C C . VAL A 1 687 ? 16.403 -6.127 -5.681 1.00 94.06 687 VAL A C 1
ATOM 5190 O O . VAL A 1 687 ? 15.911 -6.286 -4.561 1.00 94.06 687 VAL A O 1
ATOM 5193 N N . SER A 1 688 ? 17.721 -6.188 -5.888 1.00 93.44 688 SER A N 1
ATOM 5194 C CA . SER A 1 688 ? 18.711 -6.445 -4.833 1.00 93.44 688 SER A CA 1
ATOM 5195 C C . SER A 1 688 ? 18.750 -5.337 -3.773 1.00 93.44 688 SER A C 1
ATOM 5197 O O . SER A 1 688 ? 19.042 -5.607 -2.608 1.00 93.44 688 SER A O 1
ATOM 5199 N N . ASN A 1 689 ? 18.359 -4.114 -4.139 1.00 93.19 689 ASN A N 1
ATOM 5200 C CA . ASN A 1 689 ? 18.280 -2.954 -3.253 1.00 93.19 689 ASN A CA 1
ATOM 5201 C C . ASN A 1 689 ? 16.905 -2.788 -2.589 1.00 93.19 689 ASN A C 1
ATOM 5203 O O . ASN A 1 689 ? 16.569 -1.692 -2.153 1.00 93.19 689 ASN A O 1
ATOM 5207 N N . LYS A 1 690 ? 16.086 -3.845 -2.480 1.00 94.25 690 LYS A N 1
ATOM 5208 C CA . LYS A 1 690 ? 14.755 -3.805 -1.830 1.00 94.25 690 LYS A CA 1
ATOM 5209 C C . LYS A 1 690 ? 13.768 -2.813 -2.472 1.00 94.25 690 LYS A C 1
ATOM 5211 O O . LYS A 1 690 ? 12.814 -2.382 -1.823 1.00 94.25 690 LYS A O 1
ATOM 5216 N N . GLN A 1 691 ? 13.982 -2.453 -3.735 1.00 95.62 691 GLN A N 1
ATOM 5217 C CA . GLN A 1 691 ? 13.018 -1.743 -4.578 1.00 95.62 691 GLN A CA 1
ATOM 5218 C C . GLN A 1 691 ? 12.363 -2.743 -5.537 1.00 95.62 691 GLN A C 1
ATOM 5220 O O . GLN A 1 691 ? 12.397 -2.613 -6.759 1.00 95.62 691 GLN A O 1
ATOM 5225 N N . ASP A 1 692 ? 11.814 -3.796 -4.939 1.00 94.81 692 ASP A N 1
ATOM 5226 C CA . ASP A 1 692 ? 11.325 -5.022 -5.561 1.00 94.81 692 ASP A CA 1
ATOM 5227 C C . ASP A 1 692 ? 9.799 -5.033 -5.749 1.00 94.81 692 ASP A C 1
ATOM 5229 O O . ASP A 1 692 ? 9.182 -6.092 -5.756 1.00 94.81 692 ASP A O 1
ATOM 5233 N N . SER A 1 693 ? 9.186 -3.860 -5.885 1.00 96.31 693 SER A N 1
ATOM 5234 C CA . SER A 1 693 ? 7.800 -3.658 -6.319 1.00 96.31 693 SER A CA 1
ATOM 5235 C C . SER A 1 693 ? 7.653 -2.274 -6.950 1.00 96.31 693 SER A C 1
ATOM 5237 O O . SER A 1 693 ? 8.454 -1.381 -6.661 1.00 96.31 693 SER A O 1
ATOM 5239 N N . TYR A 1 694 ? 6.624 -2.035 -7.764 1.00 95.62 694 TYR A N 1
ATOM 5240 C CA . TYR A 1 694 ? 6.371 -0.698 -8.320 1.00 95.62 694 TYR A CA 1
ATOM 5241 C C . TYR A 1 694 ? 6.251 0.369 -7.223 1.00 95.62 694 TYR A C 1
ATOM 5243 O O . TYR A 1 694 ? 6.805 1.462 -7.349 1.00 95.62 694 TYR A O 1
ATOM 5251 N N . TYR A 1 695 ? 5.619 0.025 -6.099 1.00 97.38 695 TYR A N 1
ATOM 5252 C CA . TYR A 1 695 ? 5.518 0.903 -4.937 1.00 97.38 695 TYR A CA 1
ATOM 5253 C C . TYR A 1 695 ? 6.893 1.251 -4.344 1.00 97.38 695 TYR A C 1
ATOM 5255 O O . TYR A 1 695 ? 7.195 2.411 -4.070 1.00 97.38 695 TYR A O 1
ATOM 5263 N N . THR A 1 696 ? 7.768 0.262 -4.152 1.00 97.06 696 THR A N 1
ATOM 5264 C CA . THR A 1 696 ? 9.090 0.497 -3.546 1.00 97.06 696 THR A CA 1
ATOM 5265 C C . THR A 1 696 ? 10.083 1.137 -4.520 1.00 97.06 696 THR A C 1
ATOM 5267 O O . THR A 1 696 ? 10.917 1.931 -4.087 1.00 97.06 696 THR A O 1
ATOM 5270 N N . LYS A 1 697 ? 9.944 0.913 -5.832 1.00 94.25 697 LYS A N 1
ATOM 5271 C CA . LYS A 1 697 ? 10.612 1.715 -6.872 1.00 94.25 697 LYS A CA 1
ATOM 5272 C C . LYS A 1 697 ? 10.200 3.185 -6.816 1.00 94.25 697 LYS A C 1
ATOM 5274 O O . LYS A 1 697 ? 11.038 4.052 -7.048 1.00 94.25 697 LYS A O 1
ATOM 5279 N N . LYS A 1 698 ? 8.923 3.470 -6.531 1.00 95.75 698 LYS A N 1
ATOM 5280 C CA . LYS A 1 698 ? 8.414 4.843 -6.470 1.00 95.75 698 LYS A CA 1
ATOM 5281 C C . LYS A 1 698 ? 8.750 5.555 -5.167 1.00 95.75 698 LYS A C 1
ATOM 5283 O O . LYS A 1 698 ? 9.045 6.735 -5.235 1.00 95.75 698 LYS A O 1
ATOM 5288 N N . PHE A 1 699 ? 8.694 4.888 -4.013 1.00 97.44 699 PHE A N 1
ATOM 5289 C CA . PHE A 1 699 ? 8.794 5.558 -2.702 1.00 97.44 699 PHE A CA 1
ATOM 5290 C C . PHE A 1 699 ? 10.020 5.153 -1.864 1.00 97.44 699 PHE A C 1
ATOM 5292 O O . PHE A 1 699 ? 10.320 5.777 -0.851 1.00 97.44 699 PHE A O 1
ATOM 5299 N N . ASN A 1 700 ? 10.743 4.099 -2.256 1.00 97.12 700 ASN A N 1
ATOM 5300 C CA . ASN A 1 700 ? 11.958 3.608 -1.589 1.00 97.12 700 ASN A CA 1
ATOM 5301 C C . ASN A 1 700 ? 11.818 3.373 -0.068 1.00 97.12 700 ASN A C 1
ATOM 5303 O O . ASN A 1 700 ? 12.691 3.682 0.746 1.00 97.12 700 ASN A O 1
ATOM 5307 N N . VAL A 1 701 ? 10.681 2.808 0.336 1.00 97.19 701 VAL A N 1
ATOM 5308 C CA . VAL A 1 701 ? 10.296 2.728 1.755 1.00 97.19 701 VAL A CA 1
ATOM 5309 C C . VAL A 1 701 ? 10.960 1.582 2.526 1.00 97.19 701 VAL A C 1
ATOM 5311 O O . VAL A 1 701 ? 10.999 1.617 3.757 1.00 97.19 701 VAL A O 1
ATOM 5314 N N . LYS A 1 702 ? 11.529 0.584 1.836 1.00 95.88 702 LYS A N 1
ATOM 5315 C CA . LYS A 1 702 ? 12.171 -0.588 2.465 1.00 95.88 702 LYS A CA 1
ATOM 5316 C C . LYS A 1 702 ? 13.611 -0.349 2.938 1.00 95.88 702 LYS A C 1
ATOM 5318 O O . LYS A 1 702 ? 14.167 -1.177 3.662 1.00 95.88 702 LYS A O 1
ATOM 5323 N N . ASN A 1 703 ? 14.221 0.776 2.562 1.00 95.56 703 ASN A N 1
ATOM 5324 C CA . ASN A 1 703 ? 15.621 1.092 2.875 1.00 95.56 703 ASN A CA 1
ATOM 5325 C C . ASN A 1 703 ? 15.786 2.074 4.045 1.00 95.56 703 ASN A C 1
ATOM 5327 O O . ASN A 1 703 ? 16.833 2.701 4.210 1.00 95.56 703 ASN A O 1
ATOM 5331 N N . GLY A 1 704 ? 14.754 2.180 4.884 1.00 94.81 704 GLY A N 1
ATOM 5332 C CA . GLY A 1 704 ? 14.721 3.073 6.036 1.00 94.81 704 GLY A CA 1
ATOM 5333 C C . GLY A 1 704 ? 14.355 4.512 5.672 1.00 94.81 704 GLY A C 1
ATOM 5334 O O . GLY A 1 704 ? 14.484 4.959 4.535 1.00 94.81 704 GLY A O 1
ATOM 5335 N N . VAL A 1 705 ? 13.911 5.264 6.680 1.00 95.94 705 VAL A N 1
ATOM 5336 C CA . VAL A 1 705 ? 13.332 6.609 6.516 1.00 95.94 705 VAL A CA 1
ATOM 5337 C C . VAL A 1 705 ? 14.239 7.601 5.780 1.00 95.94 705 VAL A C 1
ATOM 5339 O O . VAL A 1 705 ? 13.756 8.481 5.081 1.00 95.94 705 VAL A O 1
ATOM 5342 N N . ASN A 1 706 ? 15.562 7.469 5.894 1.00 95.75 706 ASN A N 1
ATOM 5343 C CA . ASN A 1 706 ? 16.501 8.383 5.239 1.00 95.75 706 ASN A CA 1
ATOM 5344 C C . ASN A 1 706 ? 16.614 8.167 3.724 1.00 95.75 706 ASN A C 1
ATOM 5346 O O . ASN A 1 706 ? 17.187 9.018 3.050 1.00 95.75 706 ASN A O 1
ATOM 5350 N N . LYS A 1 707 ? 16.105 7.044 3.205 1.00 96.88 707 LYS A N 1
ATOM 5351 C CA . LYS A 1 707 ? 16.101 6.724 1.774 1.00 96.88 707 LYS A CA 1
ATOM 5352 C C . LYS A 1 707 ? 14.752 6.996 1.108 1.00 96.88 707 LYS A C 1
ATOM 5354 O O . LYS A 1 707 ? 14.704 7.070 -0.117 1.00 96.88 707 LYS A O 1
ATOM 5359 N N . VAL A 1 708 ? 13.694 7.210 1.889 1.00 97.38 708 VAL A N 1
ATOM 5360 C CA . VAL A 1 708 ? 12.391 7.662 1.377 1.00 97.38 708 VAL A CA 1
ATOM 5361 C C . VAL A 1 708 ? 12.572 8.983 0.623 1.00 97.38 708 VAL A C 1
ATOM 5363 O O . VAL A 1 708 ? 13.330 9.843 1.076 1.00 97.38 708 VAL A O 1
ATOM 5366 N N . GLY A 1 709 ? 11.920 9.138 -0.531 1.00 94.62 709 GLY A N 1
ATOM 5367 C CA . GLY A 1 709 ? 12.121 10.293 -1.411 1.00 94.62 709 GLY A CA 1
ATOM 5368 C C . GLY A 1 709 ? 13.390 10.251 -2.273 1.00 94.62 709 GLY A C 1
ATOM 5369 O O . GLY A 1 709 ? 13.668 11.216 -2.977 1.00 94.62 709 GLY A O 1
ATOM 5370 N N . THR A 1 710 ? 14.191 9.177 -2.224 1.00 94.94 710 THR A N 1
ATOM 5371 C CA . THR A 1 710 ? 15.471 9.075 -2.957 1.00 94.94 710 THR A CA 1
ATOM 5372 C C . THR A 1 710 ? 15.532 7.823 -3.826 1.00 94.94 710 THR A C 1
ATOM 5374 O O . THR A 1 710 ? 14.852 6.839 -3.536 1.00 94.94 710 THR A O 1
ATOM 5377 N N . HIS A 1 711 ? 16.372 7.837 -4.870 1.00 93.50 711 HIS A N 1
ATOM 5378 C CA . HIS A 1 711 ? 16.533 6.718 -5.813 1.00 93.50 711 HIS A CA 1
ATOM 5379 C C . HIS A 1 711 ? 15.178 6.213 -6.350 1.00 93.50 711 HIS A C 1
ATOM 5381 O O . HIS A 1 711 ? 14.905 5.015 -6.392 1.00 93.50 711 HIS A O 1
ATOM 5387 N N . GLN A 1 712 ? 14.283 7.142 -6.689 1.00 90.81 712 GLN A N 1
ATOM 5388 C CA . GLN A 1 712 ? 12.972 6.805 -7.228 1.00 90.81 712 GLN A CA 1
ATOM 5389 C C . GLN A 1 712 ? 13.069 6.606 -8.738 1.00 90.81 712 GLN A C 1
ATOM 5391 O O . GLN A 1 712 ? 13.727 7.386 -9.420 1.00 90.81 712 GLN A O 1
ATOM 5396 N N . TYR A 1 713 ? 12.382 5.590 -9.260 1.00 86.12 713 TYR A N 1
ATOM 5397 C CA . TYR A 1 713 ? 12.367 5.313 -10.704 1.00 86.12 713 TYR A CA 1
ATOM 5398 C C . TYR A 1 713 ? 11.632 6.397 -11.510 1.00 86.12 713 TYR A C 1
ATOM 5400 O O . TYR A 1 713 ? 11.880 6.555 -12.699 1.00 86.12 713 TYR A O 1
ATOM 5408 N N . MET A 1 714 ? 10.698 7.121 -10.885 1.00 88.38 714 MET A N 1
ATOM 5409 C CA . MET A 1 714 ? 9.810 8.062 -11.571 1.00 88.38 714 MET A CA 1
ATOM 5410 C C . MET A 1 714 ? 9.354 9.197 -10.646 1.00 88.38 714 MET A C 1
ATOM 5412 O O . MET A 1 714 ? 9.157 8.984 -9.446 1.00 88.38 714 MET A O 1
ATOM 5416 N N . THR A 1 715 ? 9.112 10.375 -11.226 1.00 93.56 715 THR A N 1
ATOM 5417 C CA . THR A 1 715 ? 8.567 11.553 -10.528 1.00 93.56 715 THR A CA 1
ATOM 5418 C C . THR A 1 715 ? 7.036 11.582 -10.524 1.00 93.56 715 THR A C 1
ATOM 5420 O O . THR A 1 715 ? 6.438 12.140 -9.606 1.00 93.56 715 THR A O 1
ATOM 5423 N N . ASN A 1 716 ? 6.363 10.923 -11.477 1.00 94.75 716 ASN A N 1
ATOM 5424 C CA . ASN A 1 716 ? 4.899 10.802 -11.487 1.00 94.75 716 ASN A CA 1
ATOM 5425 C C . ASN A 1 716 ? 4.391 10.086 -10.222 1.00 94.75 716 ASN A C 1
ATOM 5427 O O . ASN A 1 716 ? 4.630 8.891 -10.029 1.00 94.75 716 ASN A O 1
ATOM 5431 N N . VAL A 1 717 ? 3.634 10.799 -9.385 1.00 96.19 717 VAL A N 1
ATOM 5432 C CA . VAL A 1 717 ? 3.123 10.288 -8.103 1.00 96.19 717 VAL A CA 1
ATOM 5433 C C . VAL A 1 717 ? 2.178 9.089 -8.270 1.00 96.19 717 VAL A C 1
ATOM 5435 O O . VAL A 1 717 ? 2.151 8.198 -7.425 1.00 96.19 717 VAL A O 1
ATOM 5438 N N . ALA A 1 718 ? 1.456 9.023 -9.392 1.00 93.50 718 ALA A N 1
ATOM 5439 C CA . ALA A 1 718 ? 0.531 7.938 -9.715 1.00 93.50 718 ALA A CA 1
ATOM 5440 C C . ALA A 1 718 ? 1.197 6.764 -10.454 1.00 93.50 718 ALA A C 1
ATOM 5442 O O . ALA A 1 718 ? 0.538 5.764 -10.745 1.00 93.50 718 ALA A O 1
ATOM 5443 N N . GLY A 1 719 ? 2.487 6.876 -10.789 1.00 90.00 719 GLY A N 1
ATOM 5444 C CA . GLY A 1 719 ? 3.141 5.969 -11.729 1.00 90.00 719 GLY A CA 1
ATOM 5445 C C . GLY A 1 719 ? 3.187 4.514 -11.257 1.00 90.00 719 GLY A C 1
ATOM 5446 O O . GLY A 1 719 ? 2.914 3.619 -12.050 1.00 90.00 719 GLY A O 1
ATOM 5447 N N . ALA A 1 720 ? 3.385 4.263 -9.956 1.00 91.94 720 ALA A N 1
ATOM 5448 C CA . ALA A 1 720 ? 3.361 2.902 -9.409 1.00 91.94 720 ALA A CA 1
ATOM 5449 C C . ALA A 1 720 ? 2.007 2.197 -9.618 1.00 91.94 720 ALA A C 1
ATOM 5451 O O . ALA A 1 720 ? 1.964 1.026 -9.997 1.00 91.94 720 ALA A O 1
ATOM 5452 N N . ALA A 1 721 ? 0.902 2.917 -9.400 1.00 86.19 721 ALA A N 1
ATOM 5453 C CA . ALA A 1 721 ? -0.443 2.398 -9.633 1.00 86.19 721 ALA A CA 1
ATOM 5454 C C . ALA A 1 721 ? -0.723 2.201 -11.135 1.00 86.19 721 ALA A C 1
ATOM 5456 O O . ALA A 1 721 ? -1.390 1.239 -11.512 1.00 86.19 721 ALA A O 1
ATOM 5457 N N . GLY A 1 722 ? -0.187 3.082 -11.988 1.00 83.56 722 GLY A N 1
ATOM 5458 C CA . GLY A 1 722 ? -0.291 2.976 -13.444 1.00 83.56 722 GLY A CA 1
ATOM 5459 C C . GLY A 1 722 ? 0.449 1.763 -14.016 1.00 83.56 722 GLY A C 1
ATOM 5460 O O . GLY A 1 722 ? -0.154 0.965 -14.732 1.00 83.56 722 GLY A O 1
ATOM 5461 N N . GLU A 1 723 ? 1.726 1.578 -13.668 1.00 83.88 723 GLU A N 1
ATOM 5462 C CA . GLU A 1 723 ? 2.569 0.486 -14.188 1.00 83.88 723 GLU A CA 1
ATOM 5463 C C . GLU A 1 723 ? 2.044 -0.905 -13.789 1.00 83.88 723 GLU A C 1
ATOM 5465 O O . GLU A 1 723 ? 2.066 -1.835 -14.600 1.00 83.88 723 GLU A O 1
ATOM 5470 N N . GLY A 1 724 ? 1.479 -1.043 -12.582 1.00 84.12 724 GLY A N 1
ATOM 5471 C CA . GLY A 1 724 ? 0.881 -2.300 -12.117 1.00 84.12 724 GLY A CA 1
ATOM 5472 C C . GLY A 1 724 ? -0.251 -2.827 -13.015 1.00 84.12 724 GLY A C 1
ATOM 5473 O O . GLY A 1 724 ? -0.502 -4.032 -13.056 1.00 84.12 724 GLY A O 1
ATOM 5474 N N . SER A 1 725 ? -0.910 -1.962 -13.791 1.00 79.62 725 SER A N 1
ATOM 5475 C CA . SER A 1 725 ? -1.996 -2.372 -14.690 1.00 79.62 725 SER A CA 1
ATOM 5476 C C . SER A 1 725 ? -1.529 -3.214 -15.884 1.00 79.62 725 SER A C 1
ATOM 5478 O O . SER A 1 725 ? -2.284 -4.059 -16.363 1.00 79.62 725 SER A O 1
ATOM 5480 N N . ILE A 1 726 ? -0.286 -3.036 -16.348 1.00 83.81 726 ILE A N 1
ATOM 5481 C CA . ILE A 1 726 ? 0.254 -3.801 -17.480 1.00 83.81 726 ILE A CA 1
ATOM 5482 C C . ILE A 1 726 ? 0.570 -5.226 -17.031 1.00 83.81 726 ILE A C 1
ATOM 5484 O O . ILE A 1 726 ? 0.181 -6.183 -17.698 1.00 83.81 726 ILE A O 1
ATOM 5488 N N . VAL A 1 727 ? 1.222 -5.386 -15.875 1.00 89.00 727 VAL A N 1
ATOM 5489 C CA . VAL A 1 727 ? 1.616 -6.715 -15.388 1.00 89.00 727 VAL A CA 1
ATOM 5490 C C . VAL A 1 727 ? 0.421 -7.573 -14.975 1.00 89.00 727 VAL A C 1
ATOM 5492 O O . VAL A 1 727 ? 0.487 -8.795 -15.079 1.00 89.00 727 VAL A O 1
ATOM 5495 N N . LYS A 1 728 ? -0.706 -6.949 -14.600 1.00 88.25 728 LYS A N 1
ATOM 5496 C CA . LYS A 1 728 ? -1.985 -7.638 -14.374 1.00 88.25 728 LYS A CA 1
ATOM 5497 C C . LYS A 1 728 ? -2.371 -8.549 -15.545 1.00 88.25 728 LYS A C 1
ATOM 5499 O O . LYS A 1 728 ? -2.931 -9.619 -15.316 1.00 88.25 728 LYS A O 1
ATOM 5504 N N . ARG A 1 729 ? -2.016 -8.167 -16.784 1.00 85.81 729 ARG A N 1
ATOM 5505 C CA . ARG A 1 729 ? -2.302 -8.949 -17.999 1.00 85.81 729 ARG A CA 1
ATOM 5506 C C . ARG A 1 729 ? -1.793 -10.389 -17.920 1.00 85.81 729 ARG A C 1
ATOM 5508 O O . ARG A 1 729 ? -2.430 -11.270 -18.488 1.00 85.81 729 ARG A O 1
ATOM 5515 N N . ALA A 1 730 ? -0.707 -10.619 -17.177 1.00 83.00 730 ALA A N 1
ATOM 5516 C CA . ALA A 1 730 ? -0.114 -11.937 -16.954 1.00 83.00 730 ALA A CA 1
ATOM 5517 C C . ALA A 1 730 ? -1.082 -12.954 -16.331 1.00 83.00 730 ALA A C 1
ATOM 5519 O O . ALA A 1 730 ? -0.925 -14.153 -16.554 1.00 83.00 730 ALA A O 1
ATOM 5520 N N . TYR A 1 731 ? -2.052 -12.475 -15.546 1.00 82.19 731 TYR A N 1
ATOM 5521 C CA . TYR A 1 731 ? -2.912 -13.313 -14.708 1.00 82.19 731 TYR A CA 1
ATOM 5522 C C . TYR A 1 731 ? -4.387 -13.262 -15.124 1.00 82.19 731 TYR A C 1
ATOM 5524 O O . TYR A 1 731 ? -5.143 -14.157 -14.787 1.00 82.19 731 TYR A O 1
ATOM 5532 N N . SER A 1 732 ? -4.800 -12.289 -15.941 1.00 74.44 732 SER A N 1
ATOM 5533 C CA . SER A 1 732 ? -6.213 -12.102 -16.330 1.00 74.44 732 SER A CA 1
ATOM 5534 C C . SER A 1 732 ? -6.875 -13.264 -17.085 1.00 74.44 732 SER A C 1
ATOM 5536 O O . SER A 1 732 ? -8.094 -13.263 -17.215 1.00 74.44 732 SER A O 1
ATOM 5538 N N . SER A 1 733 ? -6.112 -14.212 -17.638 1.00 65.75 733 SER A N 1
ATOM 5539 C CA . SER A 1 733 ? -6.659 -15.393 -18.325 1.00 65.75 733 SER A CA 1
ATOM 5540 C C . SER A 1 733 ? -6.726 -16.641 -17.440 1.00 65.75 733 SER A C 1
ATOM 5542 O O . SER A 1 733 ? -7.285 -17.648 -17.867 1.00 65.75 733 SER A O 1
ATOM 5544 N N . ASN A 1 734 ? -6.115 -16.611 -16.252 1.00 64.88 734 ASN A N 1
ATOM 5545 C CA . ASN A 1 734 ? -6.125 -17.703 -15.285 1.00 64.88 734 ASN A CA 1
ATOM 5546 C C . ASN A 1 734 ? -5.779 -17.152 -13.893 1.00 64.88 734 ASN A C 1
ATOM 5548 O O . ASN A 1 734 ? -4.625 -16.820 -13.627 1.00 64.88 734 ASN A O 1
ATOM 5552 N N . ASP A 1 735 ? -6.774 -17.108 -13.010 1.00 62.09 735 ASP A N 1
ATOM 5553 C CA . ASP A 1 735 ? -6.642 -16.558 -11.655 1.00 62.09 735 ASP A CA 1
ATOM 5554 C C . ASP A 1 735 ? -6.029 -17.555 -10.646 1.00 62.09 735 ASP A C 1
ATOM 5556 O O . ASP A 1 735 ? -5.810 -17.224 -9.481 1.00 62.09 735 ASP A O 1
ATOM 5560 N N . ASN A 1 736 ? -5.698 -18.778 -11.074 1.00 70.19 736 ASN A N 1
ATOM 5561 C CA . ASN A 1 736 ? -5.196 -19.847 -10.206 1.00 70.19 736 ASN A CA 1
ATOM 5562 C C . ASN A 1 736 ? -3.661 -19.845 -10.072 1.00 70.19 736 ASN A C 1
ATOM 5564 O O . ASN A 1 736 ? -3.021 -20.890 -10.196 1.00 70.19 736 ASN A O 1
ATOM 5568 N N . TYR A 1 737 ? -3.062 -18.666 -9.879 1.00 79.62 737 TYR A N 1
ATOM 5569 C CA . TYR A 1 737 ? -1.632 -18.534 -9.593 1.00 79.62 737 TYR A CA 1
ATOM 5570 C C . TYR A 1 737 ? -1.398 -17.958 -8.193 1.00 79.62 737 TYR A C 1
ATOM 5572 O O . TYR A 1 737 ? -2.061 -16.989 -7.806 1.00 79.62 737 TYR A O 1
ATOM 5580 N N . PRO A 1 738 ? -0.393 -18.458 -7.453 1.00 85.00 738 PRO A N 1
ATOM 5581 C CA . PRO A 1 738 ? -0.010 -17.903 -6.164 1.00 85.00 738 PRO A CA 1
ATOM 5582 C C . PRO A 1 738 ? 0.814 -16.619 -6.333 1.00 85.00 738 PRO A C 1
ATOM 5584 O O . PRO A 1 738 ? 2.041 -16.617 -6.234 1.00 85.00 738 PRO A O 1
ATOM 5587 N N . VAL A 1 739 ? 0.144 -15.504 -6.629 1.00 90.44 739 VAL A N 1
ATOM 5588 C CA . VAL A 1 739 ? 0.800 -14.198 -6.784 1.00 90.44 739 VAL A CA 1
ATOM 5589 C C . VAL A 1 739 ? 1.133 -13.613 -5.411 1.00 90.44 739 VAL A C 1
ATOM 5591 O O . VAL A 1 739 ? 0.268 -13.507 -4.542 1.00 90.44 739 VAL A O 1
ATOM 5594 N N . VAL A 1 740 ? 2.392 -13.210 -5.212 1.00 92.75 740 VAL A N 1
ATOM 5595 C CA . VAL A 1 740 ? 2.874 -12.642 -3.945 1.00 92.75 740 VAL A CA 1
ATOM 5596 C C . VAL A 1 740 ? 2.858 -11.113 -3.986 1.00 92.75 740 VAL A C 1
ATOM 5598 O O . VAL A 1 740 ? 3.520 -10.489 -4.821 1.00 92.75 740 VAL A O 1
ATOM 5601 N N . PHE A 1 741 ? 2.171 -10.511 -3.017 1.00 96.56 741 PHE A N 1
ATOM 5602 C CA . PHE A 1 741 ? 2.118 -9.066 -2.799 1.00 96.56 741 PHE A CA 1
ATOM 5603 C C . PHE A 1 741 ? 2.785 -8.709 -1.470 1.00 96.56 741 PHE A C 1
ATOM 5605 O O . PHE A 1 741 ? 2.383 -9.205 -0.420 1.00 96.56 741 PHE A O 1
ATOM 5612 N N . GLU A 1 742 ? 3.787 -7.829 -1.499 1.00 96.06 742 GLU A N 1
ATOM 5613 C CA . GLU A 1 742 ? 4.452 -7.306 -0.303 1.00 96.06 742 GLU A CA 1
ATOM 5614 C C . GLU A 1 742 ? 3.983 -5.874 -0.026 1.00 96.06 742 GLU A C 1
ATOM 5616 O O . GLU A 1 742 ? 4.414 -4.911 -0.666 1.00 96.06 742 GLU A O 1
ATOM 5621 N N . ILE A 1 743 ? 3.079 -5.741 0.941 1.00 98.12 743 ILE A N 1
ATOM 5622 C CA . ILE A 1 743 ? 2.322 -4.518 1.201 1.00 98.12 743 ILE A CA 1
ATOM 5623 C C . ILE A 1 743 ? 2.941 -3.791 2.403 1.00 98.12 743 ILE A C 1
ATOM 5625 O O . ILE A 1 743 ? 3.010 -4.364 3.497 1.00 98.12 743 ILE A O 1
ATOM 5629 N N . PRO A 1 744 ? 3.399 -2.537 2.247 1.00 97.38 744 PRO A N 1
ATOM 5630 C CA . PRO A 1 744 ? 4.023 -1.810 3.340 1.00 97.38 744 PRO A CA 1
ATOM 5631 C C . PRO A 1 744 ? 2.998 -1.437 4.416 1.00 97.38 744 PRO A C 1
ATOM 5633 O O . PRO A 1 744 ? 1.868 -1.061 4.120 1.00 97.38 744 PRO A O 1
ATOM 5636 N N . VAL A 1 745 ? 3.415 -1.507 5.677 1.00 93.81 745 VAL A N 1
ATOM 5637 C CA . VAL A 1 745 ? 2.645 -1.068 6.842 1.00 93.81 745 VAL A CA 1
ATOM 5638 C C . VAL A 1 745 ? 3.467 -0.022 7.584 1.00 93.81 745 VAL A C 1
ATOM 5640 O O . VAL A 1 745 ? 4.583 -0.288 8.037 1.00 93.81 745 VAL A O 1
ATOM 5643 N N . TYR A 1 746 ? 2.910 1.181 7.705 1.00 91.56 746 TYR A N 1
ATOM 5644 C CA . TYR A 1 746 ? 3.534 2.294 8.416 1.00 91.56 746 TYR A CA 1
ATOM 5645 C C . TYR A 1 746 ? 3.074 2.339 9.868 1.00 91.56 746 TYR A C 1
ATOM 5647 O O . TYR A 1 746 ? 1.916 2.060 10.186 1.00 91.56 746 TYR A O 1
ATOM 5655 N N . ASN A 1 747 ? 3.960 2.775 10.761 1.00 83.19 747 ASN A N 1
ATOM 5656 C CA . ASN A 1 747 ? 3.563 3.045 12.137 1.00 83.19 747 ASN A CA 1
ATOM 5657 C C . ASN A 1 747 ? 2.717 4.330 12.188 1.00 83.19 747 ASN A C 1
ATOM 5659 O O . ASN A 1 747 ? 2.967 5.281 11.447 1.00 83.19 747 ASN A O 1
ATOM 5663 N N . SER A 1 748 ? 1.730 4.388 13.084 1.00 79.81 748 SER A N 1
ATOM 5664 C CA . SER A 1 748 ? 0.922 5.601 13.317 1.00 79.81 748 SER A CA 1
ATOM 5665 C C . SER A 1 748 ? 0.226 6.155 12.061 1.00 79.81 748 SER A C 1
ATOM 5667 O O . SER A 1 748 ? 0.179 7.369 11.862 1.00 79.81 748 SER A O 1
ATOM 5669 N N . MET A 1 749 ? -0.302 5.278 11.201 1.00 81.88 749 MET A N 1
ATOM 5670 C CA . MET A 1 749 ? -1.110 5.707 10.056 1.00 81.88 749 MET A CA 1
ATOM 5671 C C . MET A 1 749 ? -2.397 6.423 10.485 1.00 81.88 749 MET A C 1
ATOM 5673 O O . MET A 1 749 ? -2.940 6.127 11.555 1.00 81.88 749 MET A O 1
ATOM 5677 N N . PRO A 1 750 ? -2.940 7.309 9.630 1.00 75.06 750 PRO A N 1
ATOM 5678 C CA . PRO A 1 750 ? -4.282 7.844 9.808 1.00 75.06 750 PRO A CA 1
ATOM 5679 C C . PRO A 1 750 ? -5.306 6.710 9.920 1.00 75.06 750 PRO A C 1
ATOM 5681 O O . PRO A 1 750 ? -5.169 5.671 9.273 1.00 75.06 750 PRO A O 1
ATOM 5684 N N . VAL A 1 751 ? -6.352 6.903 10.726 1.00 59.25 751 VAL A N 1
ATOM 5685 C CA . VAL A 1 751 ? -7.347 5.847 10.989 1.00 59.25 751 VAL A CA 1
ATOM 5686 C C . VAL A 1 751 ? -8.065 5.403 9.710 1.00 59.25 751 VAL A C 1
ATOM 5688 O O . VAL A 1 751 ? -8.243 4.207 9.493 1.00 59.25 751 VAL A O 1
ATOM 5691 N N . SER A 1 752 ? -8.420 6.350 8.843 1.00 68.44 752 SER A N 1
ATOM 5692 C CA . SER A 1 752 ? -8.984 6.100 7.513 1.00 68.44 752 SER A CA 1
ATOM 5693 C C . SER A 1 752 ? -7.928 6.271 6.424 1.00 68.44 752 SER A C 1
ATOM 5695 O O . SER A 1 752 ? -6.902 6.918 6.645 1.00 68.44 752 SER A O 1
ATOM 5697 N N . ALA A 1 753 ? -8.184 5.697 5.249 1.00 78.69 753 ALA A N 1
ATOM 5698 C CA . ALA A 1 753 ? -7.319 5.882 4.092 1.00 78.69 753 ALA A CA 1
ATOM 5699 C C . ALA A 1 753 ? -7.316 7.352 3.631 1.00 78.69 753 ALA A C 1
ATOM 5701 O O . ALA A 1 753 ? -8.363 8.014 3.647 1.00 78.69 753 ALA A O 1
ATOM 5702 N N . CYS A 1 754 ? -6.148 7.875 3.253 1.00 85.12 754 CYS A N 1
ATOM 5703 C CA . CYS A 1 754 ? -6.004 9.242 2.745 1.00 85.12 754 CYS A CA 1
ATOM 5704 C C . CYS A 1 754 ? -6.877 9.455 1.499 1.00 85.12 754 CYS A C 1
ATOM 5706 O O . CYS A 1 754 ? -7.012 8.548 0.690 1.00 85.12 754 CYS A O 1
ATOM 5708 N N . GLN A 1 755 ? -7.478 10.636 1.341 1.00 80.19 755 GLN A N 1
ATOM 5709 C CA . GLN A 1 755 ? -8.374 10.965 0.223 1.00 80.19 755 GLN A CA 1
ATOM 5710 C C . GLN A 1 755 ? -7.718 11.996 -0.702 1.00 80.19 755 GLN A C 1
ATOM 5712 O O . GLN A 1 755 ? -6.921 12.815 -0.236 1.00 80.19 755 GLN A O 1
ATOM 5717 N N . LEU A 1 756 ? -8.073 11.972 -1.990 1.00 82.69 756 LEU A N 1
ATOM 5718 C CA . LEU A 1 756 ? -7.687 13.035 -2.921 1.00 82.69 756 LEU A CA 1
ATOM 5719 C C . LEU A 1 756 ? -8.381 14.367 -2.543 1.00 82.69 756 LEU A C 1
ATOM 5721 O O . LEU A 1 756 ? -9.455 14.324 -1.936 1.00 82.69 756 LEU A O 1
ATOM 5725 N N . PRO A 1 757 ? -7.758 15.528 -2.841 1.00 79.19 757 PRO A N 1
ATOM 5726 C CA . PRO A 1 757 ? -8.285 16.859 -2.521 1.00 79.19 757 PRO A CA 1
ATOM 5727 C C . PRO A 1 757 ? -9.629 17.212 -3.155 1.00 79.19 757 PRO A C 1
ATOM 5729 O O . PRO A 1 757 ? -9.832 16.866 -4.344 1.00 79.19 757 PRO A O 1
#

Sequence (757 aa):
MSTRRFTRINRLILITVALMMAVMIFAGLPSADYGRVYASGETAKVTADLLYVRSGPGTNYSRIGSLSQGKTFVVKGSAKDSSGVTWYKLNYGSKTGYVSSKYVNIKQNSVISVSNTQGTVNTKTDPLTVRSGPGSSYKSLGSIAKGKTFTIKGKVQDFSGVWWYTFDFNGKTGYVSSAYVKTSSTSTSVTEIKGTTGTVNTKTDPLTVRSGPGASYSSLGTLAKGKTFAVTGKAQDSSGTWWYRLTYSGKTGYVSSKYVTVKTDSGATEKPQNSKGTVNTKSDPLTVRSGPGTSYGSIGTLAKGKTFEIVGSAKDTSGKLWYKLTYNGRFGYVSADYVKVTDKEDSGNTGDNTGGTSSKPVTFQMGTTTAPSGLNVRSGPGTNYSRLTTLPKGTAVTITGSAKASDGKVWYKYQYSAAKDGYICSDYVTVKTVTSDSEFESYMTSQGFPESYKPGLRVLHASHPQWIFKSYNVGYTWSQAISKETANVSTNLVSSSSPVSYRSTAPGSYNSATKTWSTFDGGWYAASDKVVAYYMDPRNFLSESGIYQFMTHKYDSGSQSANTVAAVINGSFMQSRNPGGGYSSYSALINAAGKNTGVNPNVLAAMIIQEQGWNGSSLVSGTYPGYQGYYNFFNIGAYTTSSMNAIQRGLWYAKGSGVGATSYSRPWNTPYKSIEGGAKFYSGEYVSNKQDSYYTKKFNVKNGVNKVGTHQYMTNVAGAAGEGSIVKRAYSSNDNYPVVFEIPVYNSMPVSACQLP

InterPro domains:
  IPR003646 SH3-like domain, bacterial-type [PF08239] (51-104)
  IPR003646 SH3-like domain, bacterial-type [PF08239] (128-182)
  IPR003646 SH3-like domain, bacterial-type [PF08239] (207-260)
  IPR003646 SH3-like domain, bacterial-type [PF08239] (286-340)
  IPR003646 SH3-like domain, bacterial-type [PF08239] (373-429)
  IPR003646 SH3-like domain, bacterial-type [PS51781] (41-108)
  IPR003646 SH3-like domain, bacterial-type [PS51781] (118-185)
  IPR003646 SH3-like domain, bacterial-type [PS51781] (195-264)
  IPR003646 SH3-like domain, bacterial-type [PS51781] (276-343)
  IPR003646 SH3-like domain, bacterial-type [PS51781] (364-433)
  IPR003646 SH3-like domain, bacterial-type [SM00287] (41-108)
  IPR003646 SH3-like domain, bacterial-type [SM00287] (118-185)
  IPR003646 SH3-like domain, bacterial-type [SM00287] (195-264)
  IPR003646 SH3-like domain, bacterial-type [SM00287] (276-343)
  IPR003646 SH3-like domain, bacterial-type [SM00287] (364-433)
  IPR052354 Bacterial Cell Wall Dynamics Protein [PTHR34408] (274-470)

Radius of gyration: 35.69 Å; chains: 1; bounding box: 83×80×124 Å

Foldseek 3Di:
DDDDDDDDDDDDDDDDDDDDDDDDDDDDDDDDDDDDWDDFFFKKFFQDQKWFWFQDADPPGDGPGIDGGGDMFTFRGWDADPVRFIWTWGDDPPGITTTTPVGIDGDPFPFAFDPQKKWFFADPDDWFFWFLDPDPPGDTPDTDGHRDMFGFGTWGADSVRWIWTWHDDPNHIIITTPVGIDMDRQDKDWAFDDQKKKFFADPDDWFFKFQDADPPGDTPDTDGHRDMFGQGTWIAGPVRFIWTWGQDPNHIITTTPQGIWMDGPVGDTWDDWDKKKFFADPDDWFFWFPDADPPGDTPATHHGRDMFTQPTWDADPVRFIWTWGQDPNDITITGPVGIDIDDDDDDDDDDDDDDDPQDAKDKFKKKFFADQVFWFWFQDPDPPGDTPDTGHGGDIFTFPDWDADPVRWIWTWGPPAPVGIITTTVVGIDMDIFIAGRVRVVLCVVLVDDPQQVVLVSVVCSVFVLAAEHEDELPAFPVLLLCLCPVDQQLAWDDPPDDPLQAAPDPPQADPVVRDGDADDPRIGRGHSLLLQQLLFLSNQSHLQSQLLQFFQFDDPQFAALLLLLLLLVQALQNPDDQDPPDPGPSRLLSVLCVVLRTRSLLLSLQLCVQQNRHGDPQAPLCPPPLRQAHASRLVQQPDDPVDHSSRRSSCVCQPVPDPDDAQQPVRSTSNSNSSSVSNVCSVLANVLPNGGLSCLSQVSNNHSVCGSHNHPDNHSCVSSVSSNSSSSSPVVPSNGHTYGHGYDRPPDGRHRRDRD

Organism: NCBI:txid2763645

pLDDT: mean 76.02, std 19.96, range [20.97, 98.19]